Protein AF-A0AAW9A6E8-F1 (afdb_monomer_lite)

Radius of gyration: 32.19 Å; chains: 1; bounding box: 88×43×90 Å

Sequence (461 aa):
MGFKDEIKREMRNVMKDVEKEVRKSWEFDYKGHRIEIRNEMKEELLIIDGMIVARNKRKSILSHIIPYSKLSGTLEMKDGKKHKVSVKLGGYVQLNCIVKIDNKKILDDSLKLEFLPWDHKEKIVPFIQQQVQEHNKIIDERLPDEEYLYDENQPRLAAGLADNFADGIPTPFYVKKLLKLFEEQLSNPTIKTRKATYEKIIFDTIASYGDEFIVQFRQAQLDENLVQEEAIWLLNHAAHREVVKFAITILGCTNCEKYKELLYTLGLHEEFTSYVIFAMKNGTIRANDQIWQLAQSVRGWGKINAVEQLDATTPEIKHWLLTKGCENNIGNEYLAYTCAVKGELDVALYEETISKELYDGAGLIIQALLNEDAPRGIDDYPYASVVLSRFVHHAQKYCQTLKDFYPLLAINEFINADPKVWEERFTNQWKQHEYKSIQETVQLFINDPKWSLATTKKFSN

pLDDT: mean 89.7, std 12.39, range [30.28, 98.88]

Foldseek 3Di:
DDPVVLVVLVVVLVLVLVQVQQWDKDWDDDQNKIWIWTTGQQKIFTAINNRTFWMDGHPDSVCLVVFWDKTWGWDQDPVRDIWIWMWIFGHDQWTWTWIDINNHTDDTDIHGRDRFSLPPFDAQLVVLVVCCVVPVFDPDLDGSCVSSVDDPPDDDDRAQPVLVVADQPDDPCLLVVLLVLVVVCLVPVDSVSLRVNVVSQVVGACSNCVVVNLVVLLVVVDDQVSLLVVLVVQNVRDSDLSSVLVSLSSLLQEQVQVCLVSLLSQLSRLNRVLSSLSSCVRHHPPSLVSLLVSLVRDAENSVLNSLQSHQLPDLVSLQCLQQPSQHHPHASLSSLQSSCVRSVLLVQLVDPDHDLSSLLSLLSSQLSLLDPPRPHHLLNRLCSLSNLLSSLVNCVVRVDDPSSCVSLVSLQCSLPPDVVVVVVSCVPRDPPVSSVSSNVSSVVVVPPPVCVVVVVVVVPD

Structure (mmCIF, N/CA/C/O backbone):
data_AF-A0AAW9A6E8-F1
#
_entry.id   AF-A0AAW9A6E8-F1
#
loop_
_atom_site.group_PDB
_atom_site.id
_atom_site.type_symbol
_atom_site.label_atom_id
_atom_site.label_alt_id
_atom_site.label_comp_id
_atom_site.label_asym_id
_atom_site.label_entity_id
_atom_site.label_seq_id
_atom_site.pdbx_PDB_ins_code
_atom_site.Cartn_x
_atom_site.Cartn_y
_atom_site.Cartn_z
_atom_site.occupancy
_atom_site.B_iso_or_equiv
_atom_site.auth_seq_id
_atom_site.auth_comp_id
_atom_site.auth_asym_id
_atom_site.auth_atom_id
_atom_site.pdbx_PDB_model_num
ATOM 1 N N . MET A 1 1 ? -11.950 19.087 -0.143 1.00 54.69 1 MET A N 1
ATOM 2 C CA . MET A 1 1 ? -13.308 18.952 0.439 1.00 54.69 1 MET A CA 1
ATOM 3 C C . MET A 1 1 ? -13.533 20.141 1.368 1.00 54.69 1 MET A C 1
ATOM 5 O O . MET A 1 1 ? -12.569 20.573 1.984 1.00 54.69 1 MET A O 1
ATOM 9 N N . GLY A 1 2 ? -14.720 20.753 1.417 1.00 62.19 2 GLY A N 1
ATOM 10 C CA . GLY A 1 2 ? -14.952 21.886 2.322 1.00 62.19 2 GLY A CA 1
ATOM 11 C C . GLY A 1 2 ? -15.191 21.415 3.760 1.00 62.19 2 GLY A C 1
ATOM 12 O O . GLY A 1 2 ? -15.901 20.436 3.962 1.00 62.19 2 GLY A O 1
ATOM 13 N N . PHE A 1 3 ? -14.688 22.148 4.760 1.00 60.62 3 PHE A N 1
ATOM 14 C CA . PHE A 1 3 ? -14.862 21.856 6.200 1.00 60.62 3 PHE A CA 1
ATOM 15 C C . PHE A 1 3 ? -16.322 21.562 6.614 1.00 60.62 3 PHE A C 1
ATOM 17 O O . PHE A 1 3 ? -16.594 20.750 7.493 1.00 60.62 3 PHE A O 1
ATOM 24 N N . LYS A 1 4 ? -17.299 22.198 5.952 1.00 62.84 4 LYS A N 1
ATOM 25 C CA . LYS A 1 4 ? -18.732 21.960 6.201 1.00 62.84 4 LYS A CA 1
ATOM 26 C C . LYS A 1 4 ? -19.208 20.574 5.757 1.00 62.84 4 LYS A C 1
ATOM 28 O O . LYS A 1 4 ? -20.069 20.000 6.421 1.00 62.84 4 LYS A O 1
ATOM 33 N N . ASP A 1 5 ? -18.688 20.065 4.645 1.00 69.69 5 ASP A N 1
ATOM 34 C CA . ASP A 1 5 ? -19.081 18.759 4.107 1.00 69.69 5 ASP A CA 1
ATOM 35 C C . ASP A 1 5 ? -18.492 17.631 4.956 1.00 69.69 5 ASP A C 1
ATOM 37 O O . ASP A 1 5 ? -19.168 16.643 5.235 1.00 69.69 5 ASP A O 1
ATOM 41 N N . GLU A 1 6 ? -17.275 17.834 5.457 1.00 66.81 6 GLU A N 1
ATOM 42 C CA . GLU A 1 6 ? -16.610 16.926 6.389 1.00 66.81 6 GLU A CA 1
ATOM 43 C C . GLU A 1 6 ? -17.374 16.787 7.712 1.00 66.81 6 GLU A C 1
ATOM 45 O O . GLU A 1 6 ? -17.748 15.674 8.080 1.00 66.81 6 GLU A O 1
ATOM 50 N N . ILE A 1 7 ? -17.746 17.902 8.355 1.00 65.81 7 ILE A N 1
ATOM 51 C CA . ILE A 1 7 ? -18.582 17.878 9.572 1.00 65.81 7 ILE A CA 1
ATOM 52 C C . ILE A 1 7 ? -19.909 17.154 9.318 1.00 65.81 7 ILE A C 1
ATOM 54 O O . ILE A 1 7 ? -20.385 16.379 10.150 1.00 65.81 7 ILE A O 1
ATOM 58 N N . LYS A 1 8 ? -20.541 17.400 8.166 1.00 71.25 8 LYS A N 1
ATOM 59 C CA . LYS A 1 8 ? -21.815 16.763 7.817 1.00 71.25 8 LYS A CA 1
ATOM 60 C C . LYS A 1 8 ? -21.661 15.247 7.655 1.00 71.25 8 LYS A C 1
ATOM 62 O O . LYS A 1 8 ? -22.541 14.504 8.099 1.00 71.25 8 LYS A O 1
ATOM 67 N N . ARG A 1 9 ? -20.561 14.792 7.048 1.00 76.56 9 ARG A N 1
ATOM 68 C CA . ARG A 1 9 ? -20.210 13.373 6.896 1.00 76.56 9 ARG A CA 1
ATOM 69 C C . ARG A 1 9 ? -19.951 12.717 8.248 1.00 76.56 9 ARG A C 1
ATOM 71 O O . ARG A 1 9 ? -20.560 11.689 8.535 1.00 76.56 9 ARG A O 1
ATOM 78 N N . GLU A 1 10 ? -19.137 13.330 9.102 1.00 69.75 10 GLU A N 1
ATOM 79 C CA . GLU A 1 10 ? -18.879 12.825 10.456 1.00 69.75 10 GLU A CA 1
ATOM 80 C C . GLU A 1 10 ? -20.171 12.697 11.265 1.00 69.75 10 GLU A C 1
ATOM 82 O O . GLU A 1 10 ? -20.451 11.638 11.828 1.00 69.75 10 GLU A O 1
ATOM 87 N N . MET A 1 11 ? -21.019 13.733 11.252 1.00 65.12 11 MET A N 1
ATOM 88 C CA . MET A 1 11 ? -22.323 13.680 11.913 1.00 65.12 11 MET A CA 1
ATOM 89 C C . MET A 1 11 ? -23.182 12.535 11.370 1.00 65.12 11 MET A C 1
ATOM 91 O O . MET A 1 11 ? -23.790 11.812 12.154 1.00 65.12 11 MET A O 1
ATOM 95 N N . ARG A 1 12 ? -23.225 12.319 10.050 1.00 77.62 12 ARG A N 1
ATOM 96 C CA . ARG A 1 12 ? -23.953 11.186 9.457 1.00 77.62 12 ARG A CA 1
ATOM 97 C C . ARG A 1 12 ? -23.410 9.837 9.938 1.00 77.62 12 ARG A C 1
ATOM 99 O O . ARG A 1 12 ? -24.212 8.959 10.253 1.00 77.62 12 ARG A O 1
ATOM 106 N N . ASN A 1 13 ? -22.093 9.668 9.984 1.00 74.69 13 ASN A N 1
ATOM 107 C CA . ASN A 1 13 ? -21.454 8.414 10.390 1.00 74.69 13 ASN A CA 1
ATOM 108 C C . ASN A 1 13 ? -21.764 8.095 11.858 1.00 74.69 13 ASN A C 1
ATOM 110 O O . ASN A 1 13 ? -22.260 7.010 12.158 1.00 74.69 13 ASN A O 1
ATOM 114 N N . VAL A 1 14 ? -21.615 9.085 12.745 1.00 69.25 14 VAL A N 1
ATOM 115 C CA . VAL A 1 14 ? -22.009 8.970 14.159 1.00 69.25 14 VAL A CA 1
ATOM 116 C C . VAL A 1 14 ? -23.485 8.594 14.283 1.00 69.25 14 VAL A C 1
ATOM 118 O O . VAL A 1 14 ? -23.849 7.753 15.099 1.00 69.25 14 VAL A O 1
ATOM 121 N N . MET A 1 15 ? -24.357 9.176 13.457 1.00 67.06 15 MET A N 1
ATOM 122 C CA . MET A 1 15 ? -25.779 8.841 13.479 1.00 67.06 15 MET A CA 1
ATOM 123 C C . MET A 1 15 ? -26.050 7.388 13.085 1.00 67.06 15 MET A C 1
ATOM 125 O O . MET A 1 15 ? -26.808 6.724 13.789 1.00 67.06 15 MET A O 1
ATOM 129 N N . LYS A 1 16 ? -25.428 6.882 12.012 1.00 71.88 16 LYS A N 1
ATOM 130 C CA . LYS A 1 16 ? -25.562 5.473 11.600 1.00 71.88 16 LYS A CA 1
ATOM 131 C C . LYS A 1 16 ? -25.160 4.515 12.728 1.00 71.88 16 LYS A C 1
ATOM 133 O O . LYS A 1 16 ? -25.863 3.535 12.969 1.00 71.88 16 LYS A O 1
ATOM 138 N N . ASP A 1 17 ? -24.072 4.815 13.432 1.00 69.81 17 ASP A N 1
ATOM 139 C CA . ASP A 1 17 ? -23.581 3.983 14.536 1.00 69.81 17 ASP A CA 1
ATOM 140 C C . ASP A 1 17 ? -24.520 4.024 15.744 1.00 69.81 17 ASP A C 1
ATOM 142 O O . ASP A 1 17 ? -24.860 2.989 16.319 1.00 69.81 17 ASP A O 1
ATOM 146 N N . VAL A 1 18 ? -25.021 5.213 16.088 1.00 66.44 18 VAL A N 1
ATOM 147 C CA . VAL A 1 18 ? -25.971 5.384 17.194 1.00 66.44 18 VAL A CA 1
ATOM 148 C C . VAL A 1 18 ? -27.300 4.670 16.922 1.00 66.44 18 VAL A C 1
ATOM 150 O O . VAL A 1 18 ? -27.907 4.140 17.853 1.00 66.44 18 VAL A O 1
ATOM 153 N N . GLU A 1 19 ? -27.763 4.616 15.669 1.00 65.44 19 GLU A N 1
ATOM 154 C CA . GLU A 1 19 ? -29.028 3.954 15.305 1.00 65.44 19 GLU A CA 1
ATOM 155 C C . GLU A 1 19 ? -29.048 2.478 15.706 1.00 65.44 19 GLU A C 1
ATOM 157 O O . GLU A 1 19 ? -30.056 1.988 16.224 1.00 65.44 19 GLU A O 1
ATOM 162 N N . LYS A 1 20 ? -27.924 1.787 15.495 1.00 67.19 20 LYS A N 1
ATOM 163 C CA . LYS A 1 20 ? -27.792 0.347 15.735 1.00 67.19 20 LYS A CA 1
ATOM 164 C C . LYS A 1 20 ? -27.747 0.005 17.231 1.00 67.19 20 LYS A C 1
ATOM 166 O O . LYS A 1 20 ? -28.282 -1.025 17.630 1.00 67.19 20 LYS A O 1
ATOM 171 N N . GLU A 1 21 ? -27.227 0.908 18.061 1.00 66.12 21 GLU A N 1
ATOM 172 C CA . GLU A 1 21 ? -27.073 0.717 19.514 1.00 66.12 21 GLU A CA 1
ATOM 173 C C . GLU A 1 21 ? -28.326 1.074 20.338 1.00 66.12 21 GLU A C 1
ATOM 175 O O . GLU A 1 21 ? -28.594 0.494 21.395 1.00 66.12 21 GLU A O 1
ATOM 180 N N . VAL A 1 22 ? -29.126 2.043 19.876 1.00 64.94 22 VAL A N 1
ATOM 181 C CA . VAL A 1 22 ? -30.210 2.650 20.677 1.00 64.94 22 VAL A CA 1
ATOM 182 C C . VAL A 1 22 ? -31.502 1.817 20.683 1.00 64.94 22 VAL A C 1
ATOM 184 O O . VAL A 1 22 ? -32.394 2.075 21.497 1.00 64.94 22 VAL A O 1
ATOM 187 N N . ARG A 1 23 ? -31.621 0.776 19.848 1.00 72.81 23 ARG A N 1
ATOM 188 C CA . ARG A 1 23 ? -32.815 -0.083 19.820 1.00 72.81 23 ARG A CA 1
ATOM 189 C C . ARG A 1 23 ? -32.873 -1.003 21.043 1.00 72.81 23 ARG A C 1
ATOM 191 O O . ARG A 1 23 ? -32.151 -1.997 21.113 1.00 72.81 23 ARG A O 1
ATOM 198 N N . LYS A 1 24 ? -33.756 -0.699 21.999 1.00 81.75 24 LYS A N 1
ATOM 199 C CA . LYS A 1 24 ? -33.958 -1.489 23.230 1.00 81.75 24 LYS A CA 1
ATOM 200 C C . LYS A 1 24 ? -35.431 -1.565 23.615 1.00 81.75 24 LYS A C 1
ATOM 202 O O . LYS A 1 24 ? -36.204 -0.647 23.342 1.00 81.75 24 LYS A O 1
ATOM 207 N N . SER A 1 25 ? -35.808 -2.652 24.278 1.00 87.38 25 SER A N 1
ATOM 208 C CA . SER A 1 25 ? -37.156 -2.854 24.801 1.00 87.38 25 SER A CA 1
ATOM 209 C C . SER A 1 25 ? -37.119 -3.398 26.222 1.00 87.38 25 SER A C 1
ATOM 211 O O . SER A 1 25 ? -36.297 -4.255 26.536 1.00 87.38 25 SER A O 1
ATOM 213 N N . TRP A 1 26 ? -38.043 -2.926 27.052 1.00 91.25 26 TRP A N 1
ATOM 214 C CA . TRP A 1 26 ? -38.300 -3.446 28.391 1.00 91.25 26 TRP A CA 1
ATOM 215 C C . TRP A 1 26 ? -39.697 -4.025 28.431 1.00 91.25 26 TRP A C 1
ATOM 217 O O . TRP A 1 26 ? -40.631 -3.426 27.899 1.00 91.25 26 TRP A O 1
ATOM 227 N N . GLU A 1 27 ? -39.840 -5.155 29.106 1.00 92.88 27 GLU A N 1
ATOM 228 C CA . GLU A 1 27 ? -41.113 -5.838 29.239 1.00 92.88 27 GLU A CA 1
ATOM 229 C C . GLU A 1 27 ? -41.245 -6.421 30.643 1.00 92.88 27 GLU A C 1
ATOM 231 O O . GLU A 1 27 ? -40.308 -7.037 31.153 1.00 92.88 27 GLU A O 1
ATOM 236 N N . PHE A 1 28 ? -42.397 -6.205 31.279 1.00 92.69 28 PHE A N 1
ATOM 237 C CA . PHE A 1 28 ? -42.726 -6.820 32.561 1.00 92.69 28 PHE A CA 1
ATOM 238 C C . PHE A 1 28 ? -44.240 -6.871 32.794 1.00 92.69 28 PHE A C 1
ATOM 240 O O . PHE A 1 28 ? -45.000 -6.041 32.286 1.00 92.69 28 PHE A O 1
ATOM 247 N N . ASP A 1 29 ? -44.668 -7.817 33.628 1.00 91.81 29 ASP A N 1
ATOM 248 C CA . ASP A 1 29 ? -46.057 -7.939 34.062 1.00 91.81 29 ASP A CA 1
ATOM 249 C C . ASP A 1 29 ? -46.319 -7.150 35.349 1.00 91.81 29 ASP A C 1
ATOM 251 O O . ASP A 1 29 ? -45.548 -7.188 36.313 1.00 91.81 29 ASP A O 1
ATOM 255 N N . TYR A 1 30 ? -47.463 -6.471 35.408 1.00 89.69 30 TYR A N 1
ATOM 256 C CA . TYR A 1 30 ? -47.942 -5.794 36.606 1.00 89.69 30 TYR A CA 1
ATOM 257 C C . TYR A 1 30 ? -49.428 -6.072 36.832 1.00 89.69 30 TYR A C 1
ATOM 259 O O . TYR A 1 30 ? -50.286 -5.609 36.086 1.00 89.69 30 TYR A O 1
ATOM 267 N N . LYS A 1 31 ? -49.742 -6.822 37.898 1.00 88.62 31 LYS A N 1
ATOM 268 C CA . LYS A 1 31 ? -51.121 -7.159 38.313 1.00 88.62 31 LYS A CA 1
ATOM 269 C C . LYS A 1 31 ? -51.998 -7.736 37.183 1.00 88.62 31 LYS A C 1
ATOM 271 O O . LYS A 1 31 ? -53.198 -7.485 37.138 1.00 88.62 31 LYS A O 1
ATOM 276 N N . GLY A 1 32 ? -51.403 -8.547 36.307 1.00 85.88 32 GLY A N 1
ATOM 277 C CA . GLY A 1 32 ? -52.098 -9.199 35.193 1.00 85.88 32 GLY A CA 1
ATOM 278 C C . GLY A 1 32 ? -52.174 -8.374 33.907 1.00 85.88 32 GLY A C 1
ATOM 279 O O . GLY A 1 32 ? -52.875 -8.794 32.995 1.00 85.88 32 GLY A O 1
ATOM 280 N N . HIS A 1 33 ? -51.467 -7.243 33.845 1.00 91.19 33 HIS A N 1
ATOM 281 C CA . HIS A 1 33 ? -51.298 -6.438 32.640 1.00 91.19 33 HIS A CA 1
ATOM 282 C C . HIS A 1 33 ? -49.847 -6.475 32.171 1.00 91.19 33 HIS A C 1
ATOM 284 O O . HIS A 1 33 ? -48.931 -6.366 32.994 1.00 91.19 33 HIS A O 1
ATOM 290 N N . ARG A 1 34 ? -49.644 -6.568 30.861 1.00 92.62 34 ARG A N 1
ATOM 291 C CA . ARG A 1 34 ? -48.319 -6.594 30.235 1.00 92.62 34 ARG A CA 1
ATOM 292 C C . ARG A 1 34 ? -47.913 -5.176 29.860 1.00 92.62 34 ARG A C 1
ATOM 294 O O . ARG A 1 34 ? -48.600 -4.532 29.065 1.00 92.62 34 ARG A O 1
ATOM 301 N N . ILE A 1 35 ? -46.812 -4.684 30.422 1.00 93.75 35 ILE A N 1
ATOM 302 C CA . ILE A 1 35 ? -46.276 -3.353 30.122 1.00 93.75 35 ILE A CA 1
ATOM 303 C C . ILE A 1 35 ? -45.004 -3.515 29.300 1.00 93.75 35 ILE A C 1
ATOM 305 O O . ILE A 1 35 ? -44.048 -4.156 29.733 1.00 93.75 35 ILE A O 1
ATOM 309 N N . GLU A 1 36 ? -44.984 -2.886 28.131 1.00 94.62 36 GLU A N 1
ATOM 310 C CA . GLU A 1 36 ? -43.848 -2.886 27.221 1.00 94.62 36 GLU A CA 1
ATOM 311 C C . GLU A 1 36 ? -43.418 -1.447 26.908 1.00 94.62 36 GLU A C 1
ATOM 313 O O . GLU A 1 36 ? -44.228 -0.557 26.640 1.00 94.62 36 GLU A O 1
ATOM 318 N N . ILE A 1 37 ? -42.112 -1.212 26.958 1.00 92.69 37 ILE A N 1
ATOM 319 C CA . ILE A 1 37 ? -41.478 0.053 26.616 1.00 92.69 37 ILE A CA 1
ATOM 320 C C . ILE A 1 37 ? -40.523 -0.227 25.468 1.00 92.69 37 ILE A C 1
ATOM 322 O O . ILE A 1 37 ? -39.614 -1.036 25.625 1.00 92.69 37 ILE A O 1
ATOM 326 N N . ARG A 1 38 ? -40.688 0.456 24.335 1.00 89.12 38 ARG A N 1
ATOM 327 C CA . ARG A 1 38 ? -39.749 0.379 23.206 1.00 89.12 38 ARG A CA 1
ATOM 328 C C . ARG A 1 38 ? -39.050 1.711 23.022 1.00 89.12 38 ARG A C 1
ATOM 330 O O . ARG A 1 38 ? -39.705 2.750 22.981 1.00 89.12 38 ARG A O 1
ATOM 337 N N . ASN A 1 39 ? -37.734 1.665 22.896 1.00 84.06 39 ASN A N 1
ATOM 338 C CA . ASN A 1 39 ? -36.888 2.794 22.554 1.00 84.06 39 ASN A CA 1
ATOM 339 C C . ASN A 1 39 ? -36.227 2.510 21.204 1.00 84.06 39 ASN A C 1
ATOM 341 O O . ASN A 1 39 ? -35.432 1.580 21.083 1.00 84.06 39 ASN A O 1
ATOM 345 N N . GLU A 1 40 ? -36.568 3.308 20.201 1.00 77.88 40 GLU A N 1
ATOM 346 C CA . GLU A 1 40 ? -35.975 3.299 18.867 1.00 77.88 40 GLU A CA 1
ATOM 347 C C . GLU A 1 40 ? -35.433 4.702 18.549 1.00 77.88 40 GLU A C 1
ATOM 349 O O . GLU A 1 40 ? -35.804 5.690 19.185 1.00 77.88 40 GLU A O 1
ATOM 354 N N . MET A 1 41 ? -34.546 4.826 17.557 1.00 66.94 41 MET A N 1
ATOM 355 C CA . MET A 1 41 ? -33.829 6.083 17.285 1.00 66.94 41 MET A CA 1
ATOM 356 C C . MET A 1 41 ? -34.761 7.296 17.096 1.00 66.94 41 MET A C 1
ATOM 358 O O . MET A 1 41 ? -34.465 8.402 17.553 1.00 66.94 41 MET A O 1
ATOM 362 N N . LYS A 1 42 ? -35.898 7.100 16.418 1.00 71.25 42 LYS A N 1
ATOM 363 C CA . LYS A 1 42 ? -36.846 8.175 16.082 1.00 71.25 42 LYS A CA 1
ATOM 364 C C . LYS A 1 42 ? -38.148 8.110 16.871 1.00 71.25 42 LYS A C 1
ATOM 366 O O . LYS A 1 42 ? -38.937 9.058 16.803 1.00 71.25 42 LYS A O 1
ATOM 371 N N . GLU A 1 43 ? -38.382 7.038 17.619 1.00 83.69 43 GLU A N 1
ATOM 372 C CA . GLU A 1 43 ? -39.615 6.877 18.373 1.00 83.69 43 GLU A CA 1
ATOM 373 C C . GLU A 1 43 ? -39.456 6.091 19.667 1.00 83.69 43 GLU A C 1
ATOM 375 O O . GLU A 1 43 ? -38.682 5.149 19.775 1.00 83.69 43 GLU A O 1
ATOM 380 N N . GLU A 1 44 ? -40.243 6.488 20.658 1.00 88.25 44 GLU A N 1
ATOM 381 C CA . GLU A 1 44 ? -40.362 5.786 21.927 1.00 88.25 44 GLU A CA 1
ATOM 382 C C . GLU A 1 44 ? -41.834 5.464 22.154 1.00 88.25 44 GLU A C 1
ATOM 384 O O . GLU A 1 44 ? -42.707 6.322 21.954 1.00 88.25 44 GLU A O 1
ATOM 389 N N . LEU A 1 45 ? -42.115 4.236 22.575 1.00 92.06 45 LEU A N 1
ATOM 390 C CA . LEU A 1 45 ? -43.466 3.719 22.751 1.00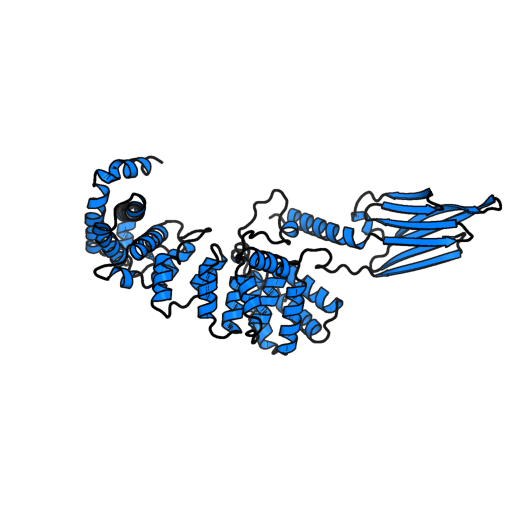 92.06 45 LEU A CA 1
ATOM 391 C C . LEU A 1 45 ? -43.646 3.187 24.168 1.00 92.06 45 LEU A C 1
ATOM 393 O O . LEU A 1 45 ? -42.773 2.508 24.705 1.00 92.06 45 LEU A O 1
ATOM 397 N N . LEU A 1 46 ? -44.812 3.469 24.742 1.00 94.31 46 LEU A N 1
ATOM 398 C CA . LEU A 1 46 ? -45.345 2.770 25.903 1.00 94.31 46 LEU A CA 1
ATOM 399 C C . LEU A 1 46 ? -46.566 1.987 25.435 1.00 94.31 46 LEU A C 1
ATOM 401 O O . LEU A 1 46 ? -47.515 2.566 24.895 1.00 94.31 46 LEU A O 1
ATOM 405 N N . ILE A 1 47 ? -46.522 0.685 25.658 1.00 94.69 47 ILE A N 1
ATOM 406 C CA . ILE A 1 47 ? -47.520 -0.286 25.242 1.00 94.69 47 ILE A CA 1
ATOM 407 C C . ILE A 1 47 ? -48.048 -0.967 26.506 1.00 94.69 47 ILE A C 1
ATOM 409 O O . ILE A 1 47 ? -47.273 -1.366 27.373 1.00 94.69 47 ILE A O 1
ATOM 413 N N . ILE A 1 48 ? -49.368 -1.065 26.633 1.00 93.00 48 ILE A N 1
ATOM 414 C CA . ILE A 1 48 ? -50.041 -1.774 27.725 1.00 93.00 48 ILE A CA 1
ATOM 415 C C . ILE A 1 48 ? -51.021 -2.753 27.088 1.00 93.00 48 ILE A C 1
ATOM 417 O O . ILE A 1 48 ? -51.845 -2.342 26.273 1.00 93.00 48 ILE A O 1
ATOM 421 N N . ASP A 1 49 ? -50.896 -4.039 27.413 1.00 91.31 49 ASP A N 1
ATOM 422 C CA . ASP A 1 49 ? -51.722 -5.130 26.873 1.00 91.31 49 ASP A CA 1
ATOM 423 C C . ASP A 1 49 ? -51.798 -5.134 25.335 1.00 91.31 49 ASP A C 1
ATOM 425 O O . ASP A 1 49 ? -52.841 -5.364 24.727 1.00 91.31 49 ASP A O 1
ATOM 429 N N . GLY A 1 50 ? -50.670 -4.828 24.686 1.00 88.94 50 GLY A N 1
ATOM 430 C CA . GLY A 1 50 ? -50.561 -4.746 23.226 1.00 88.94 50 GLY A CA 1
ATOM 431 C C . GLY A 1 50 ? -51.085 -3.445 22.605 1.00 88.94 50 GLY A C 1
ATOM 432 O O . GLY A 1 50 ? -50.920 -3.241 21.402 1.00 88.94 50 GLY A O 1
ATOM 433 N N . MET A 1 51 ? -51.659 -2.527 23.388 1.00 91.62 51 MET A N 1
ATOM 434 C CA . MET A 1 51 ? -52.117 -1.220 22.910 1.00 91.62 51 MET A CA 1
ATOM 435 C C . MET A 1 51 ? -51.065 -0.136 23.147 1.00 91.62 51 MET A C 1
ATOM 437 O O . MET A 1 51 ? -50.589 0.047 24.264 1.00 91.62 51 MET A O 1
ATOM 441 N N . ILE A 1 52 ? -50.733 0.643 22.113 1.00 92.75 52 ILE A N 1
ATOM 442 C CA . ILE A 1 52 ? -49.860 1.819 22.252 1.00 92.75 52 ILE A CA 1
ATOM 443 C C . ILE A 1 52 ? -50.631 2.908 23.005 1.00 92.75 52 ILE A C 1
ATOM 445 O O . ILE A 1 52 ? -51.527 3.539 22.445 1.00 92.75 52 ILE A O 1
ATOM 449 N N . VAL A 1 53 ? -50.267 3.152 24.262 1.00 92.81 53 VAL A N 1
ATOM 450 C CA . VAL A 1 53 ? -50.923 4.152 25.123 1.00 92.81 53 VAL A CA 1
ATOM 451 C C . VAL A 1 53 ? -50.188 5.491 25.144 1.00 92.81 53 VAL A C 1
ATOM 453 O O . VAL A 1 53 ? -50.786 6.514 25.468 1.00 92.81 53 VAL A O 1
ATOM 456 N N . ALA A 1 54 ? -48.901 5.512 24.790 1.00 92.25 54 ALA A N 1
ATOM 457 C CA . ALA A 1 54 ? -48.155 6.745 24.578 1.00 92.25 54 ALA A CA 1
ATOM 458 C C . ALA A 1 54 ? -47.069 6.556 23.519 1.00 92.25 54 ALA A C 1
ATOM 460 O O . ALA A 1 54 ? -46.453 5.496 23.414 1.00 92.25 54 ALA A O 1
ATOM 461 N N . ARG A 1 55 ? -46.819 7.619 22.753 1.00 90.38 55 ARG A N 1
ATOM 462 C CA . ARG A 1 55 ? -45.792 7.670 21.716 1.00 90.38 55 ARG A CA 1
ATOM 463 C C . ARG A 1 55 ? -45.085 9.014 21.767 1.00 90.38 55 ARG A C 1
ATOM 465 O O . ARG A 1 55 ? -45.742 10.053 21.787 1.00 90.38 55 ARG A O 1
ATOM 472 N N . ASN A 1 56 ? -43.764 8.991 21.696 1.00 85.56 56 ASN A N 1
ATOM 473 C CA . ASN A 1 56 ? -42.946 10.172 21.471 1.00 85.56 56 ASN A CA 1
ATOM 474 C C . ASN A 1 56 ? -42.192 10.004 20.149 1.00 85.56 56 ASN A C 1
ATOM 476 O O . ASN A 1 56 ? -41.337 9.133 20.042 1.00 85.56 56 ASN A O 1
ATOM 480 N N . LYS A 1 57 ? -42.521 10.817 19.137 1.00 77.88 57 LYS A N 1
ATOM 481 C CA . LYS A 1 57 ? -41.775 10.869 17.869 1.00 77.88 57 LYS A CA 1
ATOM 482 C C . LYS A 1 57 ? -40.780 12.020 17.921 1.00 77.88 57 LYS A C 1
ATOM 484 O O . LYS A 1 57 ? -41.180 13.181 18.042 1.00 77.88 57 LYS A O 1
ATOM 489 N N . ARG A 1 58 ? -39.491 11.719 17.795 1.00 67.50 58 ARG A N 1
ATOM 490 C CA . ARG A 1 58 ? -38.427 12.730 17.816 1.00 67.50 58 ARG A CA 1
ATOM 491 C C . ARG A 1 58 ? -38.303 13.380 16.432 1.00 67.50 58 ARG A C 1
ATOM 493 O O . ARG A 1 58 ? -38.189 12.697 15.421 1.00 67.50 58 ARG A O 1
ATOM 500 N N . LYS A 1 59 ? -38.341 14.720 16.384 1.00 53.22 59 LYS A N 1
ATOM 501 C CA . LYS A 1 59 ? -38.322 15.511 15.130 1.00 53.22 59 LYS A CA 1
ATOM 502 C C . LYS A 1 59 ? -36.939 15.616 14.475 1.00 53.22 59 LYS A C 1
ATOM 504 O O . LYS A 1 59 ? -36.851 15.884 13.285 1.00 53.22 59 LYS A O 1
ATOM 509 N N . SER A 1 60 ? -35.869 15.468 15.253 1.00 50.81 60 SER A N 1
ATOM 510 C CA . SER A 1 60 ? -34.480 15.565 14.796 1.00 50.81 60 SER A CA 1
ATOM 511 C C . SER A 1 60 ? -33.563 14.842 15.778 1.00 50.81 60 SER A C 1
ATOM 513 O O . SER A 1 60 ? -33.857 14.774 16.970 1.00 50.81 60 SER A O 1
ATOM 515 N N . ILE A 1 61 ? -32.435 14.344 15.289 1.00 46.47 61 ILE A N 1
ATOM 516 C CA . ILE A 1 61 ? -31.415 13.637 16.071 1.00 46.47 61 ILE A CA 1
ATOM 517 C C . ILE A 1 61 ? -30.659 14.603 17.005 1.00 46.47 61 ILE A C 1
ATOM 519 O O . ILE A 1 61 ? -30.237 14.215 18.088 1.00 46.47 61 ILE A O 1
ATOM 523 N N . LEU A 1 62 ? -30.648 15.911 16.710 1.00 41.19 62 LEU A N 1
ATOM 524 C CA . LEU A 1 62 ? -30.204 16.951 17.657 1.00 41.19 62 LEU A CA 1
ATOM 525 C C . LEU A 1 62 ? -31.047 16.989 18.952 1.00 41.19 62 LEU A C 1
ATOM 527 O O . LEU A 1 62 ? -30.643 17.593 19.941 1.00 41.19 62 LEU A O 1
ATOM 531 N N . SER A 1 63 ? -32.197 16.302 19.000 1.00 47.31 63 SER A N 1
ATOM 532 C CA . SER A 1 63 ? -32.952 16.096 20.244 1.00 47.31 63 SER A CA 1
ATOM 533 C C . SER A 1 63 ? -32.292 15.119 21.229 1.00 47.31 63 SER A C 1
ATOM 535 O O . SER A 1 63 ? -32.750 15.043 22.367 1.00 47.31 63 SER A O 1
ATOM 537 N N . HIS A 1 64 ? -31.203 14.422 20.865 1.00 47.56 64 HIS A N 1
ATOM 538 C CA . HIS A 1 64 ? -30.357 13.694 21.830 1.00 47.56 64 HIS A CA 1
ATOM 539 C C . HIS A 1 64 ? -29.647 14.625 22.829 1.00 47.56 64 HIS A C 1
ATOM 541 O O . HIS A 1 64 ? -29.147 14.161 23.849 1.00 47.56 64 HIS A O 1
ATOM 547 N N . ILE A 1 65 ? -29.669 15.945 22.594 1.00 42.84 65 ILE A N 1
ATOM 548 C CA . ILE A 1 65 ? -29.264 16.952 23.585 1.00 42.84 65 ILE A CA 1
ATOM 549 C C . ILE A 1 65 ? -30.239 16.967 24.780 1.00 42.84 65 ILE A C 1
ATOM 551 O O . ILE A 1 65 ? -29.833 17.315 25.889 1.00 42.84 65 ILE A O 1
ATOM 555 N N . ILE A 1 66 ? -31.501 16.540 24.600 1.00 51.91 66 ILE A N 1
ATOM 556 C CA . ILE A 1 66 ? -32.466 16.367 25.694 1.00 51.91 66 ILE A CA 1
ATOM 557 C C . ILE A 1 66 ? -32.190 15.014 26.367 1.00 51.91 66 ILE A C 1
ATOM 559 O O . ILE A 1 66 ? -32.466 13.969 25.771 1.00 51.91 66 ILE A O 1
ATOM 563 N N . PRO A 1 67 ? -31.696 15.004 27.619 1.00 58.47 67 PRO A N 1
ATOM 564 C CA . PRO A 1 67 ? -31.201 13.788 28.251 1.00 58.47 67 PRO A CA 1
ATOM 565 C C . PRO A 1 67 ? -32.300 12.785 28.552 1.00 58.47 67 PRO A C 1
ATOM 567 O O . PRO A 1 67 ? -32.005 11.612 28.698 1.00 58.47 67 PRO A O 1
ATOM 570 N N . TYR A 1 68 ? -33.550 13.232 28.694 1.00 67.88 68 TYR A N 1
ATOM 571 C CA . TYR A 1 68 ? -34.651 12.371 29.093 1.00 67.88 68 TYR A CA 1
ATOM 572 C C . TYR A 1 68 ? -35.950 12.728 28.385 1.00 67.88 68 TYR A C 1
ATOM 574 O O . TYR A 1 68 ? -36.359 13.889 28.366 1.00 67.88 68 TYR A O 1
ATOM 582 N N . SER A 1 69 ? -36.647 11.708 27.908 1.00 82.69 69 SER A N 1
ATOM 583 C CA . SER A 1 69 ? -38.038 11.768 27.492 1.00 82.69 69 SER A CA 1
ATOM 584 C C . SER A 1 69 ? -38.953 11.210 28.581 1.00 82.69 69 SER A C 1
ATOM 586 O O . SER A 1 69 ? -38.526 10.525 29.521 1.00 82.69 69 SER A O 1
ATOM 588 N N . LYS A 1 70 ? -40.238 11.554 28.485 1.00 87.69 70 LYS A N 1
ATOM 589 C CA . LYS A 1 70 ? -41.277 11.019 29.361 1.00 87.69 70 LYS A CA 1
ATOM 590 C C . LYS A 1 70 ? -42.430 10.496 28.526 1.00 87.69 70 LYS A C 1
ATOM 592 O O . LYS A 1 70 ? -42.962 11.226 27.695 1.00 87.69 70 LYS A O 1
ATOM 597 N N . LEU A 1 71 ? -42.848 9.273 28.813 1.00 90.62 71 LEU A N 1
ATOM 598 C CA . LEU A 1 71 ? -44.090 8.698 28.311 1.00 90.62 71 LEU A CA 1
ATOM 599 C C . LEU A 1 71 ? -45.046 8.525 29.488 1.00 90.62 71 LEU A C 1
ATOM 601 O O . LEU A 1 71 ? -44.621 8.250 30.612 1.00 90.62 71 LEU A O 1
ATOM 605 N N . SER A 1 72 ? -46.342 8.690 29.257 1.00 91.94 72 SER A N 1
ATOM 606 C CA . SER A 1 72 ? -47.339 8.414 30.286 1.00 91.94 72 SER A CA 1
ATOM 607 C C . SER A 1 72 ? -48.616 7.873 29.685 1.00 91.94 72 SER A C 1
ATOM 609 O O . SER A 1 72 ? -49.125 8.451 28.730 1.00 91.94 72 SER A O 1
ATOM 611 N N . GLY A 1 73 ? -49.141 6.818 30.291 1.00 91.38 73 GLY A N 1
ATOM 612 C CA . GLY A 1 73 ? -50.399 6.190 29.921 1.00 91.38 73 GLY A CA 1
ATOM 613 C C . GLY A 1 73 ? -51.242 5.904 31.156 1.00 91.38 73 GLY A C 1
ATOM 614 O O . GLY A 1 73 ? -50.806 6.099 32.297 1.00 91.38 73 GLY A O 1
ATOM 615 N N . THR A 1 74 ? -52.460 5.440 30.924 1.00 89.31 74 THR A N 1
ATOM 616 C CA . THR A 1 74 ? -53.368 5.015 31.986 1.00 89.31 74 THR A CA 1
ATOM 617 C C . THR A 1 74 ? -53.555 3.512 31.907 1.00 89.31 74 THR A C 1
ATOM 619 O O . THR A 1 74 ? -53.820 2.976 30.838 1.00 89.31 74 THR A O 1
ATOM 622 N N . LEU A 1 75 ? -53.405 2.858 33.052 1.00 88.00 75 LEU A N 1
ATOM 623 C CA . LEU A 1 75 ? -53.658 1.443 33.250 1.00 88.00 75 LEU A CA 1
ATOM 624 C C . LEU A 1 75 ? -54.973 1.300 34.017 1.00 88.00 75 LEU A C 1
ATOM 626 O O . LEU A 1 75 ? -55.081 1.812 35.130 1.00 88.00 75 LEU A O 1
ATOM 630 N N . GLU A 1 76 ? -55.969 0.645 33.433 1.00 86.56 76 GLU A N 1
ATOM 631 C CA . GLU A 1 76 ? -57.255 0.392 34.088 1.00 86.56 76 GLU A CA 1
ATOM 632 C C . GLU A 1 76 ? -57.282 -1.031 34.645 1.00 86.56 76 GLU A C 1
ATOM 634 O O . GLU A 1 76 ? -57.121 -1.998 33.907 1.00 86.56 76 GLU A O 1
ATOM 639 N N . MET A 1 77 ? -57.443 -1.148 35.962 1.00 83.50 77 MET A N 1
ATOM 640 C CA . MET A 1 77 ? -57.467 -2.430 36.664 1.00 83.50 77 MET A CA 1
ATOM 641 C C . MET A 1 77 ? -58.834 -3.103 36.537 1.00 83.50 77 MET A C 1
ATOM 643 O O . MET A 1 77 ? -59.844 -2.463 36.255 1.00 83.50 77 MET A O 1
ATOM 647 N N . LYS A 1 78 ? -58.894 -4.400 36.857 1.00 76.88 78 LYS A N 1
ATOM 648 C CA . LYS A 1 78 ? -60.147 -5.182 36.877 1.00 76.88 78 LYS A CA 1
ATOM 649 C C . LYS A 1 78 ? -61.236 -4.619 37.805 1.00 76.88 78 LYS A C 1
ATOM 651 O O . LYS A 1 78 ? -62.399 -4.959 37.631 1.00 76.88 78 LYS A O 1
ATOM 656 N N . ASP A 1 79 ? -60.875 -3.787 38.783 1.00 78.06 79 ASP A N 1
ATOM 657 C CA . ASP A 1 79 ? -61.807 -3.091 39.683 1.00 78.06 79 ASP A CA 1
ATOM 658 C C . ASP A 1 79 ? -62.274 -1.719 39.144 1.00 78.06 79 ASP A C 1
ATOM 660 O O . ASP A 1 79 ? -62.950 -0.977 39.855 1.00 78.06 79 ASP A O 1
ATOM 664 N N . GLY A 1 80 ? -61.909 -1.368 37.904 1.00 76.12 80 GLY A N 1
ATOM 665 C CA . GLY A 1 80 ? -62.233 -0.097 37.248 1.00 76.12 80 GLY A CA 1
ATOM 666 C C . GLY A 1 80 ? -61.369 1.084 37.701 1.00 76.12 80 GLY A C 1
ATOM 667 O O . GLY A 1 80 ? -61.555 2.207 37.222 1.00 76.12 80 GLY A O 1
ATOM 668 N N . LYS A 1 81 ? -60.413 0.884 38.622 1.00 85.56 81 LYS A N 1
ATOM 669 C CA . LYS A 1 81 ? -59.511 1.962 39.045 1.00 85.56 81 LYS A CA 1
ATOM 670 C C . LYS A 1 81 ? -58.448 2.225 37.991 1.00 85.56 81 LYS A C 1
ATOM 672 O O . LYS A 1 81 ? -57.796 1.318 37.478 1.00 85.56 81 LYS A O 1
ATOM 677 N N . LYS A 1 82 ? -58.244 3.510 37.712 1.00 88.38 82 LYS A N 1
ATOM 678 C CA . LYS A 1 82 ? -57.244 4.005 36.769 1.00 88.38 82 LYS A CA 1
ATOM 679 C C . LYS A 1 82 ? -55.969 4.381 37.507 1.00 88.38 82 LYS A C 1
ATOM 681 O O . LYS A 1 82 ? -55.989 5.230 38.393 1.00 88.38 82 LYS A O 1
ATOM 686 N N . HIS A 1 83 ? -54.869 3.776 37.093 1.00 90.06 83 HIS A N 1
ATOM 687 C CA . HIS A 1 83 ? -53.529 4.015 37.603 1.00 90.06 83 HIS A CA 1
ATOM 688 C C . HIS A 1 83 ? -52.703 4.740 36.543 1.00 90.06 83 HIS A C 1
ATOM 690 O O . HIS A 1 83 ? -52.773 4.426 35.350 1.00 90.06 83 HIS A O 1
ATOM 696 N N . LYS A 1 84 ? -51.900 5.720 36.954 1.00 92.44 84 LYS A N 1
ATOM 697 C CA . LYS A 1 84 ? -51.026 6.447 36.029 1.00 92.44 84 LYS A CA 1
ATOM 698 C C . LYS A 1 84 ? -49.708 5.704 35.884 1.00 92.44 84 LYS A C 1
ATOM 700 O O . LYS A 1 84 ? -48.941 5.625 36.842 1.00 92.44 84 LYS A O 1
ATOM 705 N N . VAL A 1 85 ? -49.410 5.250 34.672 1.00 93.81 85 VAL A N 1
ATOM 706 C CA . VAL A 1 85 ? -48.093 4.729 34.298 1.00 93.81 85 VAL A CA 1
ATOM 707 C C . VAL A 1 85 ? -47.268 5.883 33.753 1.00 93.81 85 VAL A C 1
ATOM 709 O O . VAL A 1 85 ? -47.709 6.616 32.870 1.00 93.81 85 VAL A O 1
ATOM 712 N N . SER A 1 86 ? -46.068 6.069 34.285 1.00 93.44 86 SER A N 1
ATOM 713 C CA . SER A 1 86 ? -45.113 7.062 33.804 1.00 93.44 86 SER A CA 1
ATOM 714 C C . SER A 1 86 ? -43.758 6.418 33.584 1.00 93.44 86 SER A C 1
ATOM 716 O O . SER A 1 86 ? -43.244 5.730 34.462 1.00 93.44 86 SER A O 1
ATOM 718 N N . VAL A 1 87 ? -43.186 6.659 32.415 1.00 93.25 87 VAL A N 1
ATOM 719 C CA . VAL A 1 87 ? -41.875 6.170 32.009 1.00 93.25 87 VAL A CA 1
ATOM 720 C C . VAL A 1 87 ? -40.969 7.374 31.820 1.00 93.25 87 VAL A C 1
ATOM 722 O O . VAL A 1 87 ? -41.367 8.356 31.192 1.00 93.25 87 VAL A O 1
ATOM 725 N N . LYS A 1 88 ? -39.756 7.308 32.358 1.00 91.19 88 LYS A N 1
ATOM 726 C CA . LYS A 1 88 ? -38.675 8.252 32.082 1.00 91.19 88 LYS A CA 1
ATOM 727 C C . LYS A 1 88 ? -37.545 7.482 31.401 1.00 91.19 88 LYS A C 1
ATOM 729 O O . LYS A 1 88 ? -36.971 6.596 32.029 1.00 91.19 88 LYS A O 1
ATOM 734 N N . LEU A 1 89 ? -37.255 7.829 30.148 1.00 86.19 89 LEU A N 1
ATOM 735 C CA . LEU A 1 89 ? -36.241 7.184 29.308 1.00 86.19 89 LEU A CA 1
ATOM 736 C C . LEU A 1 89 ? -35.114 8.160 28.989 1.00 86.19 89 LEU A C 1
ATOM 738 O O . LEU A 1 89 ? -35.398 9.310 28.666 1.00 86.19 89 LEU A O 1
ATOM 742 N N . GLY A 1 90 ? -33.858 7.724 29.065 1.00 77.38 90 GLY A N 1
ATOM 743 C CA . GLY A 1 90 ? -32.710 8.489 28.566 1.00 77.38 90 GLY A CA 1
ATOM 744 C C . GLY A 1 90 ? -31.479 8.502 29.478 1.00 77.38 90 GLY A C 1
ATOM 745 O O . GLY A 1 90 ? -31.386 7.751 30.445 1.00 77.38 90 GLY A O 1
ATOM 746 N N . GLY A 1 91 ? -30.524 9.368 29.159 1.00 69.00 91 GLY A N 1
ATOM 747 C CA . GLY A 1 91 ? -29.227 9.533 29.809 1.00 69.00 91 GLY A CA 1
ATOM 748 C C . GLY A 1 91 ? -28.093 9.594 28.780 1.00 69.00 91 GLY A C 1
ATOM 749 O O . GLY A 1 91 ? -28.248 9.141 27.652 1.00 69.00 91 GLY A O 1
ATOM 750 N N . TYR A 1 92 ? -26.967 10.212 29.154 1.00 58.19 92 TYR A N 1
ATOM 751 C CA . TYR A 1 92 ? -25.844 10.454 28.231 1.00 58.19 92 TYR A CA 1
ATOM 752 C C . TYR A 1 92 ? -24.844 9.293 28.164 1.00 58.19 92 TYR A C 1
ATOM 754 O O . TYR A 1 92 ? -24.270 9.034 27.118 1.00 58.19 92 TYR A O 1
ATOM 762 N N . VAL A 1 93 ? -24.625 8.614 29.293 1.00 60.59 93 VAL A N 1
ATOM 763 C CA . VAL A 1 93 ? -23.640 7.520 29.431 1.00 60.59 93 VAL A CA 1
ATOM 764 C C . VAL A 1 93 ? -24.334 6.162 29.580 1.00 60.59 93 VAL A C 1
ATOM 766 O O . VAL A 1 93 ? -23.807 5.125 29.186 1.00 60.59 93 VAL A O 1
ATOM 769 N N . GLN A 1 94 ? -25.538 6.171 30.149 1.00 73.50 94 GLN A N 1
ATOM 770 C CA . GLN A 1 94 ? -26.406 5.010 30.301 1.00 73.50 94 GLN A CA 1
ATOM 771 C C . GLN A 1 94 ? -27.806 5.391 29.832 1.00 73.50 94 GLN A C 1
ATOM 773 O O . GLN A 1 94 ? -28.292 6.475 30.165 1.00 73.50 94 GLN A O 1
ATOM 778 N N . LEU A 1 95 ? -28.451 4.496 29.095 1.00 78.44 95 LEU A N 1
ATOM 779 C CA . LEU A 1 95 ? -29.865 4.578 28.776 1.00 78.44 95 LEU A CA 1
ATOM 780 C C . LEU A 1 95 ? -30.656 4.052 29.974 1.00 78.44 95 LEU A C 1
ATOM 782 O O . LEU A 1 95 ? -30.726 2.847 30.200 1.00 78.44 95 LEU A O 1
ATOM 786 N N . ASN A 1 96 ? -31.225 4.961 30.757 1.00 85.38 96 ASN A N 1
ATOM 787 C CA . ASN A 1 96 ? -32.049 4.616 31.910 1.00 85.38 96 ASN A CA 1
ATOM 788 C C . ASN A 1 96 ? -33.506 4.458 31.483 1.00 85.38 96 ASN A C 1
ATOM 790 O O . ASN A 1 96 ? -34.024 5.304 30.750 1.00 85.38 96 ASN A O 1
ATOM 794 N N . CYS A 1 97 ? -34.175 3.439 32.009 1.00 90.31 97 CYS A N 1
ATOM 795 C CA . CYS A 1 97 ? -35.611 3.224 31.914 1.00 90.31 97 CYS A CA 1
ATOM 796 C C . CYS A 1 97 ? -36.196 3.156 33.326 1.00 90.31 97 CYS A C 1
ATOM 798 O O . CYS A 1 97 ? -36.033 2.176 34.053 1.00 90.31 97 CYS A O 1
ATOM 800 N N . ILE A 1 98 ? -36.890 4.223 33.723 1.00 92.44 98 ILE A N 1
ATOM 801 C CA . ILE A 1 98 ? -37.545 4.302 35.029 1.00 92.44 98 ILE A CA 1
ATOM 802 C C . ILE A 1 98 ? -39.049 4.285 34.820 1.00 92.44 98 ILE A C 1
ATOM 804 O O . ILE A 1 98 ? -39.602 5.232 34.257 1.00 92.44 98 ILE A O 1
ATOM 808 N N . VAL A 1 99 ? -39.722 3.265 35.347 1.00 94.12 99 VAL A N 1
ATOM 809 C CA . VAL A 1 99 ? -41.184 3.152 35.285 1.00 94.12 99 VAL A CA 1
ATOM 810 C C . VAL A 1 99 ? -41.779 3.342 36.671 1.00 94.12 99 VAL A C 1
ATOM 812 O O . VAL A 1 99 ? -41.375 2.694 37.639 1.00 94.12 99 VAL A O 1
ATOM 815 N N . LYS A 1 100 ? -42.762 4.237 36.778 1.00 95.12 100 LYS A N 1
ATOM 816 C CA . LYS A 1 100 ? -43.550 4.454 37.992 1.00 95.12 100 LYS A CA 1
ATOM 817 C C . LYS A 1 100 ? -45.033 4.273 37.716 1.00 95.12 100 LYS A C 1
ATOM 819 O O . LYS A 1 100 ? -45.538 4.820 36.736 1.00 95.12 100 LYS A O 1
ATOM 824 N N . ILE A 1 101 ? -45.720 3.598 38.631 1.00 92.25 101 ILE A N 1
ATOM 825 C CA . ILE A 1 101 ? -47.179 3.479 38.665 1.00 92.25 101 ILE A CA 1
ATOM 826 C C . ILE A 1 101 ? -47.664 4.190 39.928 1.00 92.25 101 ILE A C 1
ATOM 828 O O . ILE A 1 101 ? -47.208 3.863 41.023 1.00 92.25 101 ILE A O 1
ATOM 832 N N . ASP A 1 102 ? 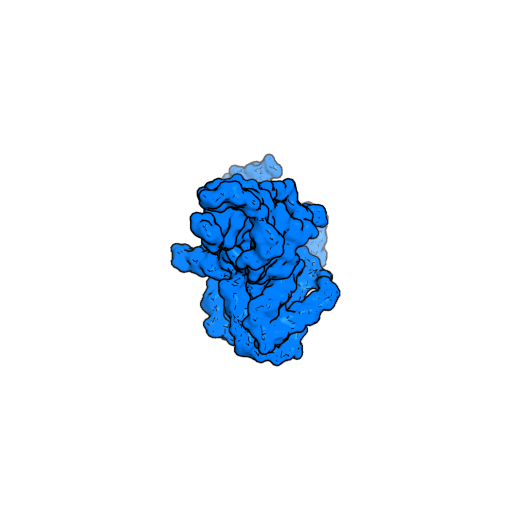-48.505 5.214 39.772 1.00 89.75 102 ASP A N 1
ATOM 833 C CA . ASP A 1 102 ? -48.963 6.104 40.856 1.00 89.75 102 ASP A CA 1
ATOM 834 C C . ASP A 1 102 ? -47.825 6.602 41.755 1.00 89.75 102 ASP A C 1
ATOM 836 O O . ASP A 1 102 ? -47.853 6.501 42.980 1.00 89.75 102 ASP A O 1
ATOM 840 N N . ASN A 1 103 ? -46.768 7.114 41.125 1.00 85.81 103 ASN A N 1
ATOM 841 C CA . ASN A 1 103 ? -45.539 7.593 41.766 1.00 85.81 103 ASN A CA 1
ATOM 842 C C . ASN A 1 103 ? -44.685 6.527 42.478 1.00 85.81 103 ASN A C 1
ATOM 844 O O . ASN A 1 103 ? -43.550 6.842 42.851 1.00 85.81 103 ASN A O 1
ATOM 848 N N . LYS A 1 104 ? -45.135 5.272 42.592 1.00 90.94 104 LYS A N 1
ATOM 849 C CA . LYS A 1 104 ? -44.313 4.162 43.085 1.00 90.94 104 LYS A CA 1
ATOM 850 C C . LYS A 1 104 ? -43.424 3.638 41.961 1.00 90.94 104 LYS A C 1
ATOM 852 O O . LYS A 1 104 ? -43.918 3.297 40.892 1.00 90.94 104 LYS A O 1
ATOM 857 N N . LYS A 1 105 ? -42.111 3.580 42.194 1.00 94.25 105 LYS A N 1
ATOM 858 C CA . LYS A 1 105 ? -41.147 3.033 41.228 1.00 94.25 105 LYS A CA 1
ATOM 859 C C . LYS A 1 105 ? -41.320 1.515 41.130 1.00 94.25 105 LYS A C 1
ATOM 861 O O . LYS A 1 105 ? -41.309 0.844 42.158 1.00 94.25 105 LYS A O 1
ATOM 866 N N . ILE A 1 106 ? -41.528 1.021 39.913 1.00 93.06 106 ILE A N 1
ATOM 867 C CA . ILE A 1 106 ? -41.747 -0.398 39.594 1.00 93.06 106 ILE A CA 1
ATOM 868 C C . ILE A 1 106 ? -40.555 -0.967 38.822 1.00 93.06 106 ILE A C 1
ATOM 870 O O . ILE A 1 106 ? -40.155 -2.092 39.090 1.00 93.06 106 ILE A O 1
ATOM 874 N N . LEU A 1 107 ? -39.959 -0.168 37.931 1.00 91.75 107 LEU A N 1
ATOM 875 C CA . LEU A 1 107 ? -38.735 -0.505 37.205 1.00 91.75 107 LEU A CA 1
ATOM 876 C C . LEU A 1 107 ? -37.719 0.631 37.355 1.00 91.75 107 LEU A C 1
ATOM 878 O O . LEU A 1 107 ? -38.085 1.810 37.283 1.00 91.75 107 LEU A O 1
ATOM 882 N N . ASP A 1 108 ? -36.464 0.256 37.571 1.00 92.19 108 ASP A N 1
ATOM 883 C CA . ASP A 1 108 ? -35.291 1.129 37.550 1.00 92.19 108 ASP A CA 1
ATOM 884 C C . ASP A 1 108 ? -34.159 0.349 36.896 1.00 92.19 108 ASP A C 1
ATOM 886 O O . ASP A 1 108 ? -33.423 -0.368 37.572 1.00 92.19 108 ASP A O 1
ATOM 890 N N . ASP A 1 109 ? -34.113 0.393 35.573 1.00 88.12 109 ASP A N 1
ATOM 891 C CA . ASP A 1 109 ? -33.100 -0.317 34.807 1.00 88.12 109 ASP A CA 1
ATOM 892 C C . ASP A 1 109 ? -32.205 0.684 34.083 1.00 88.12 109 ASP A C 1
ATOM 894 O O . ASP A 1 109 ? -32.663 1.748 33.645 1.00 88.12 109 ASP A O 1
ATOM 898 N N . SER A 1 110 ? -30.922 0.362 33.966 1.00 82.69 110 SER A N 1
ATOM 899 C CA . SER A 1 110 ? -29.969 1.182 33.232 1.00 82.69 110 SER A CA 1
ATOM 900 C C . SER A 1 110 ? -29.059 0.319 32.377 1.00 82.69 110 SER A C 1
ATOM 902 O O . SER A 1 110 ? -28.463 -0.659 32.823 1.00 82.69 110 SER A O 1
ATOM 904 N N . LEU A 1 111 ? -28.945 0.706 31.111 1.00 73.00 111 LEU A N 1
ATOM 905 C CA . LEU A 1 111 ? -28.141 0.002 30.127 1.00 73.00 111 LEU A CA 1
ATOM 906 C C . LEU A 1 111 ? -26.969 0.891 29.739 1.00 73.00 111 LEU A C 1
ATOM 908 O O . LEU A 1 111 ? -27.153 2.018 29.274 1.00 73.00 111 LEU A O 1
ATOM 912 N N . LYS A 1 112 ? -25.748 0.406 29.960 1.00 68.38 112 LYS A N 1
ATOM 913 C CA . LYS A 1 112 ? -24.551 1.113 29.510 1.00 68.38 112 LYS A CA 1
ATOM 914 C C . LYS A 1 112 ? -24.513 1.068 27.985 1.00 68.38 112 LYS A C 1
ATOM 916 O O . LYS A 1 112 ? -24.536 -0.013 27.408 1.00 68.38 112 LYS A O 1
ATOM 921 N N . LEU A 1 113 ? -24.492 2.238 27.353 1.00 65.19 113 LEU A N 1
ATOM 922 C CA . LEU A 1 113 ? -24.339 2.342 25.907 1.00 65.19 113 LEU A CA 1
ATOM 923 C C . LEU A 1 113 ? -22.838 2.340 25.606 1.00 65.19 113 LEU A C 1
ATOM 925 O O . LEU A 1 113 ? -22.139 3.306 25.923 1.00 65.19 113 LEU A O 1
ATOM 929 N N . GLU A 1 114 ? -22.326 1.242 25.056 1.00 65.44 114 GLU A N 1
ATOM 930 C CA . GLU A 1 114 ? -20.934 1.144 24.616 1.00 65.44 114 GLU A CA 1
ATOM 931 C C . GLU A 1 114 ? -20.868 1.296 23.099 1.00 65.44 114 GLU A C 1
ATOM 933 O O . GLU A 1 114 ? -20.941 0.332 22.360 1.00 65.44 114 GLU A O 1
ATOM 938 N N . PHE A 1 115 ? -20.715 2.534 22.629 1.00 74.88 115 PHE A N 1
ATOM 939 C CA . PHE A 1 115 ? -20.489 2.800 21.209 1.00 74.88 115 PHE A CA 1
ATOM 940 C C . PHE A 1 115 ? -19.052 2.426 20.848 1.00 74.88 115 PHE A C 1
ATOM 942 O O . PHE A 1 115 ? -18.134 3.202 21.137 1.00 74.88 115 PHE A O 1
ATOM 949 N N . LEU A 1 116 ? -18.829 1.242 20.285 1.00 83.44 116 LEU A N 1
ATOM 950 C CA . LEU A 1 116 ? -17.509 0.850 19.795 1.00 83.44 116 LEU A CA 1
ATOM 951 C C . LEU A 1 116 ? -17.378 1.245 18.318 1.00 83.44 116 LEU A C 1
ATOM 953 O O . LEU A 1 116 ? -18.254 0.902 17.526 1.00 83.44 116 LEU A O 1
ATOM 957 N N . PRO A 1 117 ? -16.291 1.929 17.906 1.00 84.06 117 PRO A N 1
ATOM 958 C CA . PRO A 1 117 ? -16.126 2.382 16.522 1.00 84.06 117 PRO A CA 1
ATOM 959 C C . PRO A 1 117 ? -16.216 1.257 15.490 1.00 84.06 117 PRO A C 1
ATOM 961 O O . PRO A 1 117 ? -16.546 1.492 14.334 1.00 84.06 117 PRO A O 1
ATOM 964 N N . TRP A 1 118 ? -15.916 0.029 15.892 1.00 89.25 118 TRP A N 1
ATOM 965 C CA . TRP A 1 118 ? -15.864 -1.123 15.009 1.00 89.25 118 TRP A CA 1
ATOM 966 C C . TRP A 1 118 ? -17.118 -2.004 15.055 1.00 89.25 118 TRP A C 1
ATOM 968 O O . TRP A 1 118 ? -17.202 -2.952 14.271 1.00 89.25 118 TRP A O 1
ATOM 978 N N . ASP A 1 119 ? -18.064 -1.750 15.958 1.00 85.50 119 ASP A N 1
ATOM 979 C CA . ASP A 1 119 ? -19.253 -2.591 16.094 1.00 85.50 119 ASP A CA 1
ATOM 980 C C . ASP A 1 119 ? -20.234 -2.367 14.946 1.00 85.50 119 ASP A C 1
ATOM 982 O O . ASP A 1 119 ? -20.349 -1.280 14.381 1.00 85.50 119 ASP A O 1
ATOM 986 N N . HIS A 1 120 ? -20.922 -3.446 14.570 1.00 83.69 120 HIS A N 1
ATOM 987 C CA . HIS A 1 120 ? -21.894 -3.477 13.476 1.00 83.69 120 HIS A CA 1
ATOM 988 C C . HIS A 1 120 ? -21.382 -3.012 12.101 1.00 83.69 120 HIS A C 1
ATOM 990 O O . HIS A 1 120 ? -22.191 -2.659 11.232 1.00 83.69 120 HIS A O 1
ATOM 996 N N . LYS A 1 121 ? -20.061 -3.023 11.910 1.00 89.56 121 LYS A N 1
ATOM 997 C CA . LYS A 1 121 ? -19.375 -2.767 10.644 1.00 89.56 121 LYS A CA 1
ATOM 998 C C . LYS A 1 121 ? -18.699 -4.042 10.155 1.00 89.56 121 LYS A C 1
ATOM 1000 O O . LYS A 1 121 ? -18.202 -4.837 10.958 1.00 89.56 121 LYS A O 1
ATOM 1005 N N . GLU A 1 122 ? -18.683 -4.222 8.842 1.00 93.69 122 GLU A N 1
ATOM 1006 C CA . GLU A 1 122 ? -17.925 -5.295 8.210 1.00 93.69 122 GLU A CA 1
ATOM 1007 C C . GLU A 1 122 ? -16.420 -5.087 8.436 1.00 93.69 122 GLU A C 1
ATOM 1009 O O . GLU A 1 122 ? -15.926 -3.959 8.492 1.00 93.69 122 GLU A O 1
ATOM 1014 N N . LYS A 1 123 ? -15.697 -6.187 8.652 1.00 96.31 123 LYS A N 1
ATOM 1015 C CA . LYS A 1 123 ? -14.272 -6.157 8.983 1.00 96.31 123 LYS A CA 1
ATOM 1016 C C . LYS A 1 123 ? -13.443 -6.271 7.713 1.00 96.31 123 LYS A C 1
ATOM 1018 O O . LYS A 1 123 ? -13.672 -7.168 6.907 1.00 96.31 123 LYS A O 1
ATOM 1023 N N . ILE A 1 124 ? -12.435 -5.414 7.584 1.00 98.00 124 ILE A N 1
ATOM 1024 C CA . ILE A 1 124 ? -11.616 -5.319 6.368 1.00 98.00 124 ILE A CA 1
ATOM 1025 C C . ILE A 1 124 ? -10.775 -6.582 6.149 1.00 98.00 124 ILE A C 1
ATOM 1027 O O . ILE A 1 124 ? -10.687 -7.074 5.028 1.00 98.00 124 ILE A O 1
ATOM 1031 N N . VAL A 1 125 ? -10.169 -7.127 7.209 1.00 98.12 125 VAL A N 1
ATOM 1032 C CA . VAL A 1 125 ? -9.276 -8.290 7.082 1.00 98.12 125 VAL A CA 1
ATOM 1033 C C . VAL A 1 125 ? -10.032 -9.539 6.600 1.00 98.12 125 VAL A C 1
ATOM 1035 O O . VAL A 1 125 ? -9.618 -10.096 5.583 1.00 98.12 125 VAL A O 1
ATOM 1038 N N . PRO A 1 126 ? -11.160 -9.954 7.218 1.00 97.19 126 PRO A N 1
ATOM 1039 C CA . PRO A 1 126 ? -11.994 -11.030 6.682 1.00 97.19 126 PRO A CA 1
ATOM 1040 C C . PRO A 1 126 ? -12.501 -10.772 5.260 1.00 97.19 126 PRO A C 1
ATOM 1042 O O . PRO A 1 126 ? -12.486 -11.693 4.451 1.00 97.19 126 PRO A O 1
ATOM 1045 N N . PHE A 1 127 ? -12.892 -9.534 4.938 1.00 96.94 127 PHE A N 1
ATOM 1046 C CA . PHE A 1 127 ? -13.340 -9.163 3.592 1.00 96.94 127 PHE A CA 1
ATOM 1047 C C . PHE A 1 127 ? -12.250 -9.415 2.534 1.00 96.94 127 PHE A C 1
ATOM 1049 O O . PHE A 1 127 ? -12.504 -10.042 1.506 1.00 96.94 127 PHE A O 1
ATOM 1056 N N . ILE A 1 128 ? -11.008 -9.006 2.810 1.00 98.06 128 ILE A N 1
ATOM 1057 C CA . ILE A 1 128 ? -9.859 -9.276 1.933 1.00 98.06 128 ILE A CA 1
ATOM 1058 C C . ILE A 1 128 ? -9.562 -10.774 1.851 1.00 98.06 128 ILE A C 1
ATOM 1060 O O . ILE A 1 128 ? -9.386 -11.315 0.760 1.00 98.06 128 ILE A O 1
ATOM 1064 N N . GLN A 1 129 ? -9.515 -11.459 2.997 1.00 98.00 129 GLN A N 1
ATOM 1065 C CA . GLN A 1 129 ? -9.235 -12.894 3.048 1.00 98.00 129 GLN A CA 1
ATOM 1066 C C . GLN A 1 129 ? -10.252 -13.696 2.238 1.00 98.00 129 GLN A C 1
ATOM 1068 O O . GLN A 1 129 ? -9.855 -14.622 1.536 1.00 98.00 129 GLN A O 1
ATOM 1073 N N . GLN A 1 130 ? -11.531 -13.323 2.292 1.00 97.69 130 GLN A N 1
ATOM 1074 C CA . GLN A 1 130 ? -12.582 -13.962 1.512 1.00 97.69 130 GLN A CA 1
ATOM 1075 C C . GLN A 1 130 ? -12.321 -13.828 0.006 1.00 97.69 130 GLN A C 1
ATOM 1077 O O . GLN A 1 130 ? -12.319 -14.838 -0.694 1.00 97.69 130 GLN A O 1
ATOM 1082 N N . GLN A 1 131 ? -12.010 -12.623 -0.488 1.00 97.06 131 GLN A N 1
ATOM 1083 C CA . GLN A 1 131 ? -11.684 -12.429 -1.907 1.00 97.06 131 GLN A CA 1
ATOM 1084 C C . GLN A 1 131 ? -10.489 -13.284 -2.346 1.00 97.06 131 GLN A C 1
ATOM 1086 O O . GLN A 1 131 ? -10.532 -13.946 -3.384 1.00 97.06 131 GLN A O 1
ATOM 1091 N N . VAL A 1 132 ? -9.423 -13.310 -1.541 1.00 97.12 132 VAL A N 1
ATOM 1092 C CA . VAL A 1 132 ? -8.216 -14.083 -1.856 1.00 97.12 132 VAL A CA 1
ATOM 1093 C C . VAL A 1 132 ? -8.497 -15.587 -1.820 1.00 97.12 132 VAL A C 1
ATOM 1095 O O . VAL A 1 132 ? -8.021 -16.305 -2.692 1.00 97.12 132 VAL A O 1
ATOM 1098 N N . GLN A 1 133 ? -9.303 -16.074 -0.876 1.00 96.88 133 GLN A N 1
ATOM 1099 C CA . GLN A 1 133 ? -9.696 -17.487 -0.812 1.00 96.88 133 GLN A CA 1
ATOM 1100 C C . GLN A 1 133 ? -10.571 -17.906 -2.001 1.00 96.88 133 GLN A C 1
ATOM 1102 O O . GLN A 1 133 ? -10.389 -18.996 -2.539 1.00 96.88 133 GLN A O 1
ATOM 1107 N N . GLU A 1 134 ? -11.508 -17.055 -2.423 1.00 97.00 134 GLU A N 1
ATOM 1108 C CA . GLU A 1 134 ? -12.446 -17.358 -3.511 1.00 97.00 134 GLU A CA 1
ATOM 1109 C C . GLU A 1 134 ? -11.811 -17.212 -4.903 1.00 97.00 134 GLU A C 1
ATOM 1111 O O . GLU A 1 134 ? -12.179 -17.933 -5.836 1.00 97.00 134 GLU A O 1
ATOM 1116 N N . HIS A 1 135 ? -10.850 -16.297 -5.065 1.00 95.62 135 HIS A N 1
ATOM 1117 C CA . HIS A 1 135 ? -10.347 -15.899 -6.385 1.00 95.62 135 HIS A CA 1
ATOM 1118 C C . HIS A 1 135 ? -8.830 -16.005 -6.560 1.00 95.62 135 HIS A C 1
ATOM 1120 O O . HIS A 1 135 ? -8.342 -15.812 -7.675 1.00 95.62 135 HIS A O 1
ATOM 1126 N N . ASN A 1 136 ? -8.077 -16.313 -5.501 1.00 92.81 136 ASN A N 1
ATOM 1127 C CA . ASN A 1 136 ? -6.608 -16.261 -5.453 1.00 92.81 136 ASN A CA 1
ATOM 1128 C C . ASN A 1 136 ? -6.013 -14.870 -5.761 1.00 92.81 136 ASN A C 1
ATOM 1130 O O . ASN A 1 136 ? -4.824 -14.759 -6.052 1.00 92.81 136 ASN A O 1
ATOM 1134 N N . LYS A 1 137 ? -6.833 -13.811 -5.731 1.00 93.94 137 LYS A N 1
ATOM 1135 C CA . LYS A 1 137 ? -6.454 -12.407 -5.960 1.00 93.94 137 LYS A CA 1
ATOM 1136 C C . LYS A 1 137 ? -7.552 -11.468 -5.459 1.00 93.94 137 LYS A C 1
ATOM 1138 O O . LYS A 1 137 ? -8.684 -11.903 -5.260 1.00 93.94 137 LYS A O 1
ATOM 1143 N N . ILE A 1 138 ? -7.241 -10.180 -5.341 1.00 96.25 138 ILE A N 1
ATOM 1144 C CA . ILE A 1 138 ? -8.258 -9.136 -5.174 1.00 96.25 138 ILE A CA 1
ATOM 1145 C C . ILE A 1 138 ? -8.936 -8.892 -6.521 1.00 96.25 138 ILE A C 1
ATOM 1147 O O . ILE A 1 138 ? -8.269 -8.759 -7.551 1.00 96.25 138 ILE A O 1
ATOM 1151 N N . ILE A 1 139 ? -10.267 -8.886 -6.519 1.00 93.69 139 ILE A N 1
ATOM 1152 C CA . ILE A 1 139 ? -11.080 -8.574 -7.702 1.00 93.69 139 ILE A CA 1
ATOM 1153 C C . ILE A 1 139 ? -11.897 -7.297 -7.517 1.00 93.69 139 ILE A C 1
ATOM 1155 O O . ILE A 1 139 ? -12.273 -6.674 -8.508 1.00 93.69 139 ILE A O 1
ATOM 1159 N N . ASP A 1 140 ? -12.163 -6.917 -6.267 1.00 91.81 140 ASP A N 1
ATOM 1160 C CA . ASP A 1 140 ? -12.838 -5.689 -5.886 1.00 91.81 140 ASP A CA 1
ATOM 1161 C C . ASP A 1 140 ? -11.948 -4.913 -4.912 1.00 91.81 140 ASP A C 1
ATOM 1163 O O . ASP A 1 140 ? -11.760 -5.314 -3.763 1.00 91.81 140 ASP A O 1
ATOM 1167 N N . GLU A 1 141 ? -11.396 -3.800 -5.391 1.00 91.12 141 GLU A N 1
ATOM 1168 C CA . GLU A 1 141 ? -10.551 -2.893 -4.602 1.00 91.12 141 GLU A CA 1
ATOM 1169 C C . GLU A 1 141 ? -11.364 -2.014 -3.635 1.00 91.12 141 GLU A C 1
ATOM 1171 O O . GLU A 1 141 ? -10.795 -1.215 -2.889 1.00 91.12 141 GLU A O 1
ATOM 1176 N N . ARG A 1 142 ? -12.700 -2.121 -3.647 1.00 92.50 142 ARG A N 1
ATOM 1177 C CA . ARG A 1 142 ? -13.552 -1.370 -2.725 1.00 92.50 142 ARG A CA 1
ATOM 1178 C C . ARG A 1 142 ? -13.472 -1.965 -1.335 1.00 92.50 142 ARG A C 1
ATOM 1180 O O . ARG A 1 142 ? -13.767 -3.142 -1.136 1.00 92.50 142 ARG A O 1
ATOM 1187 N N . LEU A 1 143 ? -13.170 -1.119 -0.358 1.00 95.31 143 LEU A N 1
ATOM 1188 C CA . LEU A 1 143 ? -13.181 -1.516 1.045 1.00 95.31 143 LEU A CA 1
ATOM 1189 C C . LEU A 1 143 ? -14.544 -1.252 1.704 1.00 95.31 143 LEU A C 1
ATOM 1191 O O . LEU A 1 143 ? -15.200 -0.256 1.382 1.00 95.31 143 LEU A O 1
ATOM 1195 N N . PRO A 1 144 ? -14.955 -2.079 2.687 1.00 93.88 144 PRO A N 1
ATOM 1196 C CA . PRO A 1 144 ? -16.210 -1.877 3.414 1.00 93.88 144 PRO A CA 1
ATOM 1197 C C . PRO A 1 144 ? -16.323 -0.518 4.115 1.00 93.88 144 PRO A C 1
ATOM 1199 O O . PRO A 1 144 ? -17.425 -0.034 4.360 1.00 93.88 144 PRO A O 1
ATOM 1202 N N . ASP A 1 145 ? -15.194 0.121 4.430 1.00 92.56 145 ASP A N 1
ATOM 1203 C CA . ASP A 1 145 ? -15.162 1.416 5.106 1.00 92.56 145 ASP A CA 1
ATOM 1204 C C . ASP A 1 145 ? -15.398 2.619 4.171 1.00 92.56 145 ASP A C 1
ATOM 1206 O O . ASP A 1 145 ? -15.577 3.745 4.643 1.00 92.56 145 ASP A O 1
ATOM 1210 N N . GLU A 1 146 ? -15.460 2.405 2.851 1.00 89.75 146 GLU A N 1
ATOM 1211 C CA . GLU A 1 146 ? -15.688 3.476 1.874 1.00 89.75 146 GLU A CA 1
ATOM 1212 C C . GLU A 1 146 ? -17.014 4.209 2.086 1.00 89.75 146 GLU A C 1
ATOM 1214 O O . GLU A 1 146 ? -17.102 5.401 1.789 1.00 89.75 146 GLU A O 1
ATOM 1219 N N . GLU A 1 147 ? -18.028 3.543 2.651 1.00 82.50 147 GLU A N 1
ATOM 1220 C CA . GLU A 1 147 ? -19.321 4.169 2.961 1.00 82.50 147 GLU A CA 1
ATOM 1221 C C . GLU A 1 147 ? -19.226 5.294 4.009 1.00 82.50 147 GLU A C 1
ATOM 1223 O O . GLU A 1 147 ? -20.154 6.102 4.146 1.00 82.50 147 GLU A O 1
ATOM 1228 N N . TYR A 1 148 ? -18.124 5.337 4.765 1.00 81.62 148 TYR A N 1
ATOM 1229 C CA . TYR A 1 148 ? -17.840 6.359 5.770 1.00 81.62 148 TYR A CA 1
ATOM 1230 C C . TYR A 1 148 ? -16.954 7.480 5.219 1.00 81.62 148 TYR A C 1
ATOM 1232 O O . TYR A 1 148 ? -16.949 8.574 5.791 1.00 81.62 148 TYR A O 1
ATOM 1240 N N . LEU A 1 149 ? -16.249 7.231 4.110 1.00 81.12 149 LEU A N 1
ATOM 1241 C CA . LEU A 1 149 ? -15.296 8.154 3.493 1.00 81.12 149 LEU A CA 1
ATOM 1242 C C . LEU A 1 149 ? -15.919 8.955 2.348 1.00 81.12 149 LEU A C 1
ATOM 1244 O O . LEU A 1 149 ? -15.699 10.162 2.267 1.00 81.12 149 LEU A O 1
ATOM 1248 N N . TYR A 1 150 ? -16.731 8.327 1.502 1.00 80.50 150 TYR A N 1
ATOM 1249 C CA . TYR A 1 150 ? -17.287 8.968 0.311 1.00 80.50 150 TYR A CA 1
ATOM 1250 C C . TYR A 1 150 ? -18.797 9.184 0.429 1.00 80.50 150 TYR A C 1
ATOM 1252 O O . TYR A 1 150 ? -19.536 8.350 0.951 1.00 80.50 150 TYR A O 1
ATOM 1260 N N . ASP A 1 151 ? -19.269 10.318 -0.088 1.00 74.19 151 ASP A N 1
ATOM 1261 C CA . ASP A 1 151 ? -20.694 10.514 -0.363 1.00 74.19 151 ASP A CA 1
ATOM 1262 C C . ASP A 1 151 ? -21.076 9.815 -1.677 1.00 74.19 151 ASP A C 1
ATOM 1264 O O . ASP A 1 151 ? -20.235 9.674 -2.561 1.00 74.19 151 ASP A O 1
ATOM 1268 N N . GLU A 1 152 ? -22.352 9.439 -1.852 1.00 68.50 152 GLU A N 1
ATOM 1269 C CA . GLU A 1 152 ? -22.843 8.710 -3.044 1.00 68.50 152 GLU A CA 1
ATOM 1270 C C . GLU A 1 152 ? -22.442 9.351 -4.386 1.00 68.50 152 GLU A C 1
ATOM 1272 O O . GLU A 1 152 ? -22.273 8.649 -5.378 1.00 68.50 152 GLU A O 1
ATOM 1277 N N . ASN A 1 153 ? -22.255 10.674 -4.406 1.00 72.75 153 ASN A N 1
ATOM 1278 C CA . ASN A 1 153 ? -21.953 11.449 -5.609 1.00 72.75 153 ASN A CA 1
ATOM 1279 C C . ASN A 1 153 ? -20.483 11.886 -5.722 1.00 72.75 153 ASN A C 1
ATOM 1281 O O . ASN A 1 153 ? -20.161 12.671 -6.614 1.00 72.75 153 ASN A O 1
ATOM 1285 N N . GLN A 1 154 ? -19.599 11.459 -4.816 1.00 74.00 154 GLN A N 1
ATOM 1286 C CA . GLN A 1 154 ? -18.190 11.845 -4.874 1.00 74.00 154 GLN A CA 1
ATOM 1287 C C . GLN A 1 154 ? -17.361 10.849 -5.690 1.00 74.00 154 GLN A C 1
ATOM 1289 O O . GLN A 1 154 ? -17.511 9.637 -5.509 1.00 74.00 154 GLN A O 1
ATOM 1294 N N . PRO A 1 155 ? -16.469 11.340 -6.576 1.00 77.94 155 PRO A N 1
ATOM 1295 C CA . PRO A 1 155 ? -15.535 10.474 -7.271 1.00 77.94 155 PRO A CA 1
ATOM 1296 C C . PRO A 1 155 ? -14.626 9.798 -6.245 1.00 77.94 155 PRO A C 1
ATOM 1298 O O . PRO A 1 155 ? -14.092 10.441 -5.339 1.00 77.94 155 PRO A O 1
ATOM 1301 N N . ARG A 1 156 ? -14.483 8.485 -6.391 1.00 83.38 156 ARG A N 1
ATOM 1302 C CA . ARG A 1 156 ? -13.626 7.678 -5.528 1.00 83.38 156 ARG A CA 1
ATOM 1303 C C . ARG A 1 156 ? -12.179 7.864 -5.945 1.00 83.38 156 ARG A C 1
ATOM 1305 O O . ARG A 1 156 ? -11.885 7.957 -7.137 1.00 83.38 156 ARG A O 1
ATOM 1312 N N . LEU A 1 157 ? -11.289 7.892 -4.963 1.00 87.31 157 LEU A N 1
ATOM 1313 C CA . LEU A 1 157 ? -9.861 7.791 -5.225 1.00 87.31 157 LEU A CA 1
ATOM 1314 C C . LEU A 1 157 ? -9.503 6.325 -5.474 1.00 87.31 157 LEU A C 1
ATOM 1316 O O . LEU A 1 157 ? -10.122 5.429 -4.900 1.00 87.31 157 LEU A O 1
ATOM 1320 N N . ALA A 1 158 ? -8.497 6.093 -6.315 1.00 91.75 158 ALA A N 1
ATOM 1321 C CA . ALA A 1 158 ? -7.895 4.772 -6.430 1.00 91.75 158 ALA A CA 1
ATOM 1322 C C . ALA A 1 158 ? -7.334 4.331 -5.066 1.00 91.75 158 ALA A C 1
ATOM 1324 O O . ALA A 1 158 ? -6.849 5.163 -4.294 1.00 91.75 158 ALA A O 1
ATOM 1325 N N . ALA A 1 159 ? -7.386 3.034 -4.769 1.00 94.31 159 ALA A N 1
ATOM 1326 C CA . ALA A 1 159 ? -6.824 2.496 -3.535 1.00 94.31 159 ALA A CA 1
ATOM 1327 C C . ALA A 1 159 ? -5.322 2.835 -3.429 1.00 94.31 159 ALA A C 1
ATOM 1329 O O . ALA A 1 159 ? -4.587 2.767 -4.416 1.00 94.31 159 ALA A O 1
ATOM 1330 N N . GLY A 1 160 ? -4.883 3.269 -2.246 1.00 93.12 160 GLY A N 1
ATOM 1331 C CA . GLY A 1 160 ? -3.516 3.735 -1.977 1.00 93.12 160 GLY A CA 1
ATOM 1332 C C . GLY A 1 160 ? -3.192 5.158 -2.461 1.00 93.12 160 GLY A C 1
ATOM 1333 O O . GLY A 1 160 ? -2.174 5.715 -2.061 1.00 93.12 160 GLY A O 1
ATOM 1334 N N . LEU A 1 161 ? -4.051 5.799 -3.266 1.00 92.88 161 LEU A N 1
ATOM 1335 C CA . LEU A 1 161 ? -3.795 7.154 -3.773 1.00 92.88 161 LEU A CA 1
ATOM 1336 C C . LEU A 1 161 ? -3.788 8.203 -2.653 1.00 92.88 161 LEU A C 1
ATOM 1338 O O . LEU A 1 161 ? -2.948 9.098 -2.663 1.00 92.88 161 LEU A O 1
ATOM 1342 N N . ALA A 1 162 ? -4.717 8.100 -1.699 1.00 88.94 162 ALA A N 1
ATOM 1343 C CA . ALA A 1 162 ? -4.920 9.109 -0.655 1.00 88.94 162 ALA A CA 1
ATOM 1344 C C . ALA A 1 162 ? -3.658 9.375 0.183 1.00 88.94 162 ALA A C 1
ATOM 1346 O O . ALA A 1 162 ? -3.405 10.519 0.555 1.00 88.94 162 ALA A O 1
ATOM 1347 N N . ASP A 1 163 ? -2.838 8.346 0.404 1.00 90.94 163 ASP A N 1
ATOM 1348 C CA . ASP A 1 163 ? -1.602 8.445 1.184 1.00 90.94 163 ASP A CA 1
ATOM 1349 C C . ASP A 1 163 ? -0.556 9.358 0.516 1.00 90.94 163 ASP A C 1
ATOM 1351 O O . ASP A 1 163 ? 0.265 9.954 1.205 1.00 90.94 163 ASP A O 1
ATOM 1355 N N . ASN A 1 164 ? -0.625 9.546 -0.808 1.00 86.69 164 ASN A N 1
ATOM 1356 C CA . ASN A 1 164 ? 0.273 10.434 -1.558 1.00 86.69 164 ASN A CA 1
ATOM 1357 C C . ASN A 1 164 ? -0.113 11.920 -1.446 1.00 86.69 164 ASN A C 1
ATOM 1359 O O . ASN A 1 164 ? 0.645 12.786 -1.877 1.00 86.69 164 ASN A O 1
ATOM 1363 N N . PHE A 1 165 ? -1.292 12.221 -0.894 1.00 83.56 165 PHE A N 1
ATOM 1364 C CA . PHE A 1 165 ? -1.784 13.587 -0.695 1.00 83.56 165 PHE A CA 1
ATOM 1365 C C . PHE A 1 165 ? -1.768 14.028 0.771 1.00 83.56 165 PHE A C 1
ATOM 1367 O O . PHE A 1 165 ? -2.223 15.131 1.069 1.00 83.56 165 PHE A O 1
ATOM 1374 N N . ALA A 1 166 ? -1.298 13.183 1.692 1.00 76.81 166 ALA A N 1
ATOM 1375 C CA . ALA A 1 166 ? -1.256 13.531 3.104 1.00 76.81 166 ALA A CA 1
ATOM 1376 C C . ALA A 1 166 ? -0.278 14.696 3.343 1.00 76.81 166 ALA A C 1
ATOM 1378 O O . ALA A 1 166 ? 0.893 14.631 2.968 1.00 76.81 166 ALA A O 1
ATOM 1379 N N . ASP A 1 167 ? -0.762 15.769 3.976 1.00 63.75 167 ASP A N 1
ATOM 1380 C CA . ASP A 1 167 ? 0.073 16.910 4.345 1.00 63.75 167 ASP A CA 1
ATOM 1381 C C . ASP A 1 167 ? 1.119 16.473 5.383 1.00 63.75 167 ASP A C 1
ATOM 1383 O O . ASP A 1 167 ? 0.788 15.967 6.455 1.00 63.75 167 ASP A O 1
ATOM 1387 N N . GLY A 1 168 ? 2.399 16.719 5.094 1.00 56.12 168 GLY A N 1
ATOM 1388 C CA . GLY A 1 168 ? 3.525 16.325 5.952 1.00 56.12 168 GLY A CA 1
ATOM 1389 C C . GLY A 1 168 ? 3.699 17.150 7.235 1.00 56.12 168 GLY A C 1
ATOM 1390 O O . GLY A 1 168 ? 4.779 17.125 7.823 1.00 56.12 168 GLY A O 1
ATOM 1391 N N . ILE A 1 169 ? 2.694 17.929 7.656 1.00 63.84 169 ILE A N 1
ATOM 1392 C CA . ILE A 1 169 ? 2.736 18.681 8.918 1.00 63.84 169 ILE A CA 1
ATOM 1393 C C . ILE A 1 169 ? 1.919 17.907 9.960 1.00 63.84 169 ILE A C 1
ATOM 1395 O O . ILE A 1 169 ? 0.702 18.090 10.032 1.00 63.84 169 ILE A O 1
ATOM 1399 N N . PRO A 1 170 ? 2.556 17.060 10.789 1.00 62.78 170 PRO A N 1
ATOM 1400 C CA . PRO A 1 170 ? 1.845 16.286 11.792 1.00 62.78 170 PRO A CA 1
ATOM 1401 C C . PRO A 1 170 ? 1.177 17.209 12.812 1.00 62.78 170 PRO A C 1
ATOM 1403 O O . PRO A 1 170 ? 1.751 18.203 13.274 1.00 62.78 170 PRO A O 1
ATOM 1406 N N . THR A 1 171 ? -0.044 16.852 13.212 1.00 72.81 171 THR A N 1
ATOM 1407 C CA . THR A 1 171 ? -0.749 17.542 14.293 1.00 72.81 171 THR A CA 1
ATOM 1408 C C . THR A 1 171 ? 0.136 17.541 15.557 1.00 72.81 171 THR A C 1
ATOM 1410 O O . THR A 1 171 ? 0.511 16.465 16.037 1.00 72.81 171 THR A O 1
ATOM 1413 N N . PRO A 1 172 ? 0.470 18.704 16.157 1.00 79.44 172 PRO A N 1
ATOM 1414 C CA . PRO A 1 172 ? 1.383 18.757 17.297 1.00 79.44 172 PRO A CA 1
ATOM 1415 C C . PRO A 1 172 ? 0.959 17.831 18.444 1.00 79.44 172 PRO A C 1
ATOM 1417 O O . PRO A 1 172 ? -0.210 17.788 18.833 1.00 79.44 172 PRO A O 1
ATOM 1420 N N . PHE A 1 173 ? 1.924 17.104 19.015 1.00 87.25 173 PHE A N 1
ATOM 1421 C CA . PHE A 1 173 ? 1.728 16.132 20.105 1.00 87.25 173 PHE A CA 1
ATOM 1422 C C . PHE A 1 173 ? 0.828 14.931 19.772 1.00 87.25 173 PHE A C 1
ATOM 1424 O O . PHE A 1 173 ? 0.531 14.131 20.668 1.00 87.25 173 PHE A O 1
ATOM 1431 N N . TYR A 1 174 ? 0.391 14.775 18.520 1.00 91.06 174 TYR A N 1
ATOM 1432 C CA . TYR A 1 174 ? -0.500 13.691 18.122 1.00 91.06 174 TYR A CA 1
ATOM 1433 C C . TYR A 1 174 ? 0.136 12.322 18.359 1.00 91.06 174 TYR A C 1
ATOM 1435 O O . TYR A 1 174 ? -0.449 11.509 19.081 1.00 91.06 174 TYR A O 1
ATOM 1443 N N . VAL A 1 175 ? 1.351 12.121 17.838 1.00 94.31 175 VAL A N 1
ATOM 1444 C CA . VAL A 1 175 ? 2.129 10.881 17.971 1.00 94.31 175 VAL A CA 1
ATOM 1445 C C . VAL A 1 175 ? 2.351 10.532 19.437 1.00 94.31 175 VAL A C 1
ATOM 1447 O O . VAL A 1 175 ? 1.988 9.442 19.871 1.00 94.31 175 VAL A O 1
ATOM 1450 N N . LYS A 1 176 ? 2.833 11.491 20.237 1.00 95.69 176 LYS A N 1
ATOM 1451 C CA . LYS A 1 176 ? 3.055 11.297 21.677 1.00 95.69 176 LYS A CA 1
ATOM 1452 C C . LYS A 1 176 ? 1.788 10.841 22.408 1.00 95.69 176 LYS A C 1
ATOM 1454 O O . LYS A 1 176 ? 1.851 9.989 23.292 1.00 95.69 176 LYS A O 1
ATOM 1459 N N . LYS A 1 177 ? 0.625 11.411 22.068 1.00 96.50 177 LYS A N 1
ATOM 1460 C CA . LYS A 1 177 ? -0.656 11.019 22.672 1.00 96.50 177 LYS A CA 1
ATOM 1461 C C . LYS A 1 177 ? -1.100 9.629 22.213 1.00 96.50 177 LYS A C 1
ATOM 1463 O O . LYS A 1 177 ? -1.596 8.874 23.041 1.00 96.50 177 LYS A O 1
ATOM 1468 N N . LEU A 1 178 ? -0.949 9.310 20.927 1.00 97.38 178 LEU A N 1
ATOM 1469 C CA . LEU A 1 178 ? -1.286 7.994 20.381 1.00 97.38 178 LEU A CA 1
ATOM 1470 C C . LEU A 1 178 ? -0.415 6.896 21.001 1.00 97.38 178 LEU A C 1
ATOM 1472 O O . LEU A 1 178 ? -0.956 5.904 21.480 1.00 97.38 178 LEU A O 1
ATOM 1476 N N . LEU A 1 179 ? 0.900 7.110 21.079 1.00 98.00 179 LEU A N 1
ATOM 1477 C CA . LEU A 1 179 ? 1.836 6.174 21.699 1.00 98.00 179 LEU A CA 1
ATOM 1478 C C . LEU A 1 179 ? 1.474 5.908 23.164 1.00 98.00 179 LEU A C 1
ATOM 1480 O O . LEU A 1 179 ? 1.360 4.755 23.559 1.00 98.00 179 LEU A O 1
ATOM 1484 N N . LYS A 1 180 ? 1.168 6.958 23.937 1.00 98.25 180 LYS A N 1
ATOM 1485 C CA . LYS A 1 180 ? 0.717 6.809 25.327 1.00 98.25 180 LYS A CA 1
ATOM 1486 C C . LYS A 1 180 ? -0.566 5.973 25.452 1.00 98.25 180 LYS A C 1
ATOM 1488 O O . LYS A 1 180 ? -0.667 5.133 26.339 1.00 98.25 180 LYS A O 1
ATOM 1493 N N . LEU A 1 181 ? -1.560 6.205 24.589 1.00 98.44 181 LEU A N 1
ATOM 1494 C CA . LEU A 1 181 ? -2.795 5.407 24.591 1.00 98.44 181 LEU A CA 1
ATOM 1495 C C . LEU A 1 181 ? -2.510 3.938 24.259 1.00 98.44 181 LEU A C 1
ATOM 1497 O O . LEU A 1 181 ? -3.078 3.045 24.885 1.00 98.44 181 LEU A O 1
ATOM 1501 N N . PHE A 1 182 ? -1.595 3.693 23.322 1.00 98.50 182 PHE A N 1
ATOM 1502 C CA . PHE A 1 182 ? -1.187 2.343 22.968 1.00 98.50 182 PHE A CA 1
ATOM 1503 C C . PHE A 1 182 ? -0.414 1.651 24.104 1.00 98.50 182 PHE A C 1
ATOM 1505 O O . PHE A 1 182 ? -0.714 0.507 24.420 1.00 98.50 182 PHE A O 1
ATOM 1512 N N . GLU A 1 183 ? 0.489 2.342 24.803 1.00 98.44 183 GLU A N 1
ATOM 1513 C CA . GLU A 1 183 ? 1.161 1.831 26.013 1.00 98.44 183 GLU A CA 1
ATOM 1514 C C . GLU A 1 183 ? 0.164 1.453 27.124 1.00 98.44 183 GLU A C 1
ATOM 1516 O O . GLU A 1 183 ? 0.284 0.399 27.761 1.00 98.44 183 GLU A O 1
ATOM 1521 N N . GLU A 1 184 ? -0.858 2.289 27.341 1.00 98.25 184 GLU A N 1
ATOM 1522 C CA . GLU A 1 184 ? -1.955 2.002 28.272 1.00 98.25 184 GLU A CA 1
ATOM 1523 C C . GLU A 1 184 ? -2.762 0.766 27.833 1.00 98.25 184 GLU A C 1
ATOM 1525 O O . GLU A 1 184 ? -3.163 -0.040 28.677 1.00 98.25 184 GLU A O 1
ATOM 1530 N N . GLN A 1 185 ? -2.980 0.589 26.526 1.00 98.38 185 GLN A N 1
ATOM 1531 C CA . GLN A 1 185 ? -3.624 -0.597 25.961 1.00 98.38 185 GLN A CA 1
ATOM 1532 C C . GLN A 1 185 ? -2.783 -1.860 26.153 1.00 98.38 185 GLN A C 1
ATOM 1534 O O . GLN A 1 185 ? -3.336 -2.855 26.611 1.00 98.38 185 GLN A O 1
ATOM 1539 N N . LEU A 1 186 ? -1.476 -1.818 25.883 1.00 98.12 186 LEU A N 1
ATOM 1540 C CA . LEU A 1 186 ? -0.572 -2.956 26.099 1.00 98.12 186 LEU A CA 1
ATOM 1541 C C . LEU A 1 186 ? -0.555 -3.393 27.567 1.00 98.12 186 LEU A C 1
ATOM 1543 O O . LEU A 1 186 ? -0.591 -4.581 27.871 1.00 98.12 186 LEU A O 1
ATOM 1547 N N . SER A 1 187 ? -0.546 -2.425 28.486 1.00 96.94 187 SER A N 1
ATOM 1548 C CA . SER A 1 187 ? -0.513 -2.697 29.928 1.00 96.94 187 SER A CA 1
ATOM 1549 C C . SER A 1 187 ? -1.841 -3.245 30.463 1.00 96.94 187 SER A C 1
ATOM 1551 O O . SER A 1 187 ? -1.864 -3.949 31.473 1.00 96.94 187 SER A O 1
ATOM 1553 N N . ASN A 1 188 ? -2.964 -2.877 29.839 1.00 96.62 188 ASN A N 1
ATOM 1554 C CA . ASN A 1 188 ? -4.304 -3.254 30.280 1.00 96.62 188 ASN A CA 1
ATOM 1555 C C . ASN A 1 188 ? -5.276 -3.324 29.084 1.00 96.62 188 ASN A C 1
ATOM 1557 O O . ASN A 1 188 ? -6.028 -2.366 28.857 1.00 96.62 188 ASN A O 1
ATOM 1561 N N . PRO A 1 189 ? -5.293 -4.434 28.321 1.00 96.56 189 PRO A N 1
ATOM 1562 C CA . PRO A 1 189 ? -6.001 -4.549 27.041 1.00 96.56 189 PRO A CA 1
ATOM 1563 C C . PRO A 1 189 ? -7.516 -4.759 27.213 1.00 96.56 189 PRO A C 1
ATOM 1565 O O . PRO A 1 189 ? -8.101 -5.793 26.888 1.00 96.56 189 PRO A O 1
ATOM 1568 N N . THR A 1 190 ? -8.185 -3.743 27.750 1.00 95.69 190 THR A N 1
ATOM 1569 C CA . THR A 1 190 ? -9.638 -3.700 27.945 1.00 95.69 190 THR A CA 1
ATOM 1570 C C . THR A 1 190 ? -10.340 -3.077 26.742 1.00 95.69 190 THR A C 1
ATOM 1572 O O . THR A 1 190 ? -9.741 -2.347 25.956 1.00 95.69 190 THR A O 1
ATOM 1575 N N . ILE A 1 191 ? -11.658 -3.271 26.646 1.00 91.19 191 ILE A N 1
ATOM 1576 C CA . ILE A 1 191 ? -12.501 -2.573 25.659 1.00 91.19 191 ILE A CA 1
ATOM 1577 C C . ILE A 1 191 ? -12.288 -1.052 25.724 1.00 91.19 191 ILE A C 1
ATOM 1579 O O . ILE A 1 191 ? -12.224 -0.388 24.695 1.00 91.19 191 ILE A O 1
ATOM 1583 N N . LYS A 1 192 ? -12.125 -0.492 26.930 1.00 91.19 192 LYS A N 1
ATOM 1584 C CA . LYS A 1 192 ? -11.950 0.950 27.133 1.00 91.19 192 LYS A CA 1
ATOM 1585 C C . LYS A 1 192 ? -10.636 1.472 26.543 1.00 91.19 192 LYS A C 1
ATOM 1587 O O . LYS A 1 192 ? -10.655 2.503 25.877 1.00 91.19 192 LYS A O 1
ATOM 1592 N N . THR A 1 193 ? -9.516 0.803 26.812 1.00 97.06 193 THR A N 1
ATOM 1593 C CA . THR A 1 193 ? -8.192 1.227 26.322 1.00 97.06 193 THR A CA 1
ATOM 1594 C C . THR A 1 193 ? -8.079 1.014 24.817 1.00 97.06 193 THR A C 1
ATOM 1596 O O . THR A 1 193 ? -7.724 1.948 24.104 1.00 97.06 193 THR A O 1
ATOM 1599 N N . ARG A 1 194 ? -8.529 -0.144 24.315 1.00 97.69 194 ARG A N 1
ATOM 1600 C CA . ARG A 1 194 ? -8.620 -0.429 22.874 1.00 97.69 194 ARG A CA 1
ATOM 1601 C C . ARG A 1 194 ? -9.473 0.591 22.132 1.00 97.69 194 ARG A C 1
ATOM 1603 O O . ARG A 1 194 ? -9.060 1.083 21.088 1.00 97.69 194 ARG A O 1
ATOM 1610 N N . LYS A 1 195 ? -10.630 0.968 22.688 1.00 92.25 195 LYS A N 1
ATOM 1611 C CA . LYS A 1 195 ? -11.485 2.015 22.116 1.00 92.25 195 LYS A CA 1
ATOM 1612 C C . LYS A 1 195 ? -10.752 3.350 22.017 1.00 92.25 195 LYS A C 1
ATOM 1614 O O . LYS A 1 195 ? -10.780 3.964 20.958 1.00 92.25 195 LYS A O 1
ATOM 1619 N N . ALA A 1 196 ? -10.090 3.781 23.090 1.00 93.56 196 ALA A N 1
ATOM 1620 C CA . ALA A 1 196 ? -9.398 5.066 23.116 1.00 93.56 196 ALA A CA 1
ATOM 1621 C C . ALA A 1 196 ? -8.264 5.140 22.078 1.00 93.56 196 ALA A C 1
ATOM 1623 O O . ALA A 1 196 ? -8.138 6.148 21.382 1.00 93.56 196 ALA A O 1
ATOM 1624 N N . THR A 1 197 ? -7.471 4.074 21.936 1.00 97.69 197 THR A N 1
ATOM 1625 C CA . THR A 1 197 ? -6.442 3.982 20.891 1.00 97.69 197 THR A CA 1
ATOM 1626 C C . THR A 1 197 ? -7.065 3.959 19.501 1.00 97.69 197 THR A C 1
ATOM 1628 O O . THR A 1 197 ? -6.638 4.712 18.636 1.00 97.69 197 THR A O 1
ATOM 1631 N N . TYR A 1 198 ? -8.100 3.147 19.281 1.00 96.19 198 TYR A N 1
ATOM 1632 C CA . TYR A 1 198 ? -8.771 3.028 17.985 1.00 96.19 198 TYR A CA 1
ATOM 1633 C C . TYR A 1 198 ? -9.350 4.364 17.514 1.00 96.19 198 TYR A C 1
ATOM 1635 O O . TYR A 1 198 ? -9.117 4.765 16.379 1.00 96.19 198 TYR A O 1
ATOM 1643 N N . GLU A 1 199 ? -10.073 5.072 18.389 1.00 91.12 199 GLU A N 1
ATOM 1644 C CA . GLU A 1 199 ? -10.612 6.410 18.109 1.00 91.12 199 GLU A CA 1
ATOM 1645 C C . GLU A 1 199 ? -9.499 7.405 17.789 1.00 91.12 199 GLU A C 1
ATOM 1647 O O . GLU A 1 199 ? -9.683 8.282 16.949 1.00 91.12 199 GLU A O 1
ATOM 1652 N N . LYS A 1 200 ? -8.337 7.265 18.440 1.00 92.81 200 LYS A N 1
ATOM 1653 C CA . LYS A 1 200 ? -7.173 8.076 18.107 1.00 92.81 200 LYS A CA 1
ATOM 1654 C C . LYS A 1 200 ? -6.655 7.728 16.717 1.00 92.81 200 LYS A C 1
ATOM 1656 O O . LYS A 1 200 ? -6.448 8.660 15.968 1.00 92.81 200 LYS A O 1
ATOM 1661 N N . ILE A 1 201 ? -6.500 6.451 16.366 1.00 94.75 201 ILE A N 1
ATOM 1662 C CA . ILE A 1 201 ? -5.996 6.021 15.051 1.00 94.75 201 ILE A CA 1
ATOM 1663 C C . ILE A 1 201 ? -6.876 6.547 13.914 1.00 94.75 201 ILE A C 1
ATOM 1665 O O . ILE A 1 201 ? -6.347 7.092 12.962 1.00 94.75 201 ILE A O 1
ATOM 1669 N N . ILE A 1 202 ? -8.204 6.429 14.011 1.00 91.06 202 ILE A N 1
ATOM 1670 C CA . ILE A 1 202 ? -9.109 6.847 12.921 1.00 91.06 202 ILE A CA 1
ATOM 1671 C C . ILE A 1 202 ? -9.280 8.368 12.792 1.00 91.06 202 ILE A C 1
ATOM 1673 O O . ILE A 1 202 ? -9.987 8.817 11.895 1.00 91.06 202 ILE A O 1
ATOM 1677 N N . PHE A 1 203 ? -8.706 9.154 13.707 1.00 86.31 203 PHE A N 1
ATOM 1678 C CA . PHE A 1 203 ? -8.831 10.612 13.697 1.00 86.31 203 PHE A CA 1
ATOM 1679 C C . PHE A 1 203 ? -7.935 11.276 12.645 1.00 86.31 203 PHE A C 1
ATOM 1681 O O . PHE A 1 203 ? -8.232 12.383 12.209 1.00 86.31 203 PHE A O 1
ATOM 1688 N N . ASP A 1 204 ? -6.828 10.637 12.274 1.00 86.38 204 ASP A N 1
ATOM 1689 C CA . ASP A 1 204 ? -5.843 11.168 11.331 1.00 86.38 204 ASP A CA 1
ATOM 1690 C C . ASP A 1 204 ? -5.333 10.026 10.443 1.00 86.38 204 ASP A C 1
ATOM 1692 O O . ASP A 1 204 ? -5.477 8.852 10.786 1.00 86.38 204 ASP A O 1
ATOM 1696 N N . THR A 1 205 ? -4.734 10.352 9.306 1.00 89.44 205 THR A N 1
ATOM 1697 C CA . THR A 1 205 ? -4.199 9.352 8.374 1.00 89.44 205 THR A CA 1
ATOM 1698 C C . THR A 1 205 ? -2.782 8.971 8.769 1.00 89.44 205 THR A C 1
ATOM 1700 O O . THR A 1 205 ? -1.948 9.855 8.944 1.00 89.44 205 THR A O 1
ATOM 1703 N N . ILE A 1 206 ? -2.444 7.685 8.845 1.00 92.56 206 ILE A N 1
ATOM 1704 C CA . ILE A 1 206 ? -1.082 7.271 9.222 1.00 92.56 206 ILE A CA 1
ATOM 1705 C C . ILE A 1 206 ? -0.008 7.778 8.254 1.00 92.56 206 ILE A C 1
ATOM 1707 O O . ILE A 1 206 ? 1.128 7.972 8.673 1.00 92.56 206 ILE A O 1
ATOM 1711 N N . ALA A 1 207 ? -0.358 8.069 7.001 1.00 91.88 207 ALA A N 1
ATOM 1712 C CA . ALA A 1 207 ? 0.544 8.696 6.040 1.00 91.88 207 ALA A CA 1
ATOM 1713 C C . ALA A 1 207 ? 1.075 10.072 6.507 1.00 91.88 207 ALA A C 1
ATOM 1715 O O . ALA A 1 207 ? 2.194 10.432 6.157 1.00 91.88 207 ALA A O 1
ATOM 1716 N N . SER A 1 208 ? 0.332 10.817 7.341 1.00 90.00 208 SER A N 1
ATOM 1717 C CA . SER A 1 208 ? 0.748 12.144 7.835 1.00 90.00 208 SER A CA 1
ATOM 1718 C C . SER A 1 208 ? 1.725 12.080 9.017 1.00 90.00 208 SER A C 1
ATOM 1720 O O . SER A 1 208 ? 2.545 12.979 9.201 1.00 90.00 208 SER A O 1
ATOM 1722 N N . TYR A 1 209 ? 1.653 11.023 9.836 1.00 91.56 209 TYR A N 1
ATOM 1723 C CA . TYR A 1 209 ? 2.395 10.918 11.101 1.00 91.56 209 TYR A CA 1
ATOM 1724 C C . TYR A 1 209 ? 3.273 9.662 11.225 1.00 91.56 209 TYR A C 1
ATOM 1726 O O . TYR A 1 209 ? 3.952 9.485 12.241 1.00 91.56 209 TYR A O 1
ATOM 1734 N N . GLY A 1 210 ? 3.247 8.771 10.232 1.00 92.88 210 GLY A N 1
ATOM 1735 C CA . GLY A 1 210 ? 3.820 7.426 10.286 1.00 92.88 210 GLY A CA 1
ATOM 1736 C C . GLY A 1 210 ? 5.313 7.411 10.595 1.00 92.88 210 GLY A C 1
ATOM 1737 O O . GLY A 1 210 ? 5.730 6.688 11.499 1.00 92.88 210 GLY A O 1
ATOM 1738 N N . ASP A 1 211 ? 6.098 8.256 9.927 1.00 92.62 211 ASP A N 1
ATOM 1739 C CA . ASP A 1 211 ? 7.551 8.329 10.127 1.00 92.62 211 ASP A CA 1
ATOM 1740 C C . ASP A 1 211 ? 7.918 8.763 11.554 1.00 92.62 211 ASP A C 1
ATOM 1742 O O . ASP A 1 211 ? 8.710 8.101 12.232 1.00 92.62 211 ASP A O 1
ATOM 1746 N N . GLU A 1 212 ? 7.298 9.840 12.055 1.00 93.56 212 GLU A N 1
ATOM 1747 C CA . GLU A 1 212 ? 7.497 10.304 13.435 1.00 93.56 212 GLU A CA 1
ATOM 1748 C C . GLU A 1 212 ? 7.057 9.226 14.438 1.00 93.56 212 GLU A C 1
ATOM 1750 O O . GLU A 1 212 ? 7.752 8.964 15.428 1.00 93.56 212 GLU A O 1
ATOM 1755 N N . PHE A 1 213 ? 5.922 8.573 14.174 1.00 95.69 213 PHE A N 1
ATOM 1756 C CA . PHE A 1 213 ? 5.408 7.505 15.019 1.00 95.69 213 PHE A CA 1
ATOM 1757 C C . PHE A 1 213 ? 6.350 6.306 15.074 1.00 95.69 213 PHE A C 1
ATOM 1759 O O . PHE A 1 213 ? 6.659 5.862 16.176 1.00 95.69 213 PHE A O 1
ATOM 1766 N N . ILE A 1 214 ? 6.866 5.816 13.944 1.00 97.25 214 ILE A N 1
ATOM 1767 C CA . ILE A 1 214 ? 7.805 4.684 13.902 1.00 97.25 214 ILE A CA 1
ATOM 1768 C C . ILE A 1 214 ? 9.064 4.993 14.723 1.00 97.25 214 ILE A C 1
ATOM 1770 O O . ILE A 1 214 ? 9.525 4.139 15.488 1.00 97.25 214 ILE A O 1
ATOM 1774 N N . VAL A 1 215 ? 9.607 6.210 14.611 1.00 96.31 215 VAL A N 1
ATOM 1775 C CA . VAL A 1 215 ? 10.786 6.633 15.385 1.00 96.31 215 VAL A CA 1
ATOM 1776 C C . VAL A 1 215 ? 10.500 6.600 16.888 1.00 96.31 215 VAL A C 1
ATOM 1778 O O . VAL A 1 215 ? 11.253 5.972 17.635 1.00 96.31 215 VAL A O 1
ATOM 1781 N N . GLN A 1 216 ? 9.411 7.227 17.342 1.00 96.62 216 GLN A N 1
ATOM 1782 C CA . GLN A 1 216 ? 9.065 7.260 18.771 1.00 96.62 216 GLN A CA 1
ATOM 1783 C C . GLN A 1 216 ? 8.671 5.879 19.306 1.00 96.62 216 GLN A C 1
ATOM 1785 O O . GLN A 1 216 ? 9.057 5.511 20.413 1.00 96.62 216 GLN A O 1
ATOM 1790 N N . PHE A 1 217 ? 7.964 5.083 18.505 1.00 97.69 217 PHE A N 1
ATOM 1791 C CA . PHE A 1 217 ? 7.562 3.724 18.850 1.00 97.69 217 PHE A CA 1
ATOM 1792 C C . PHE A 1 217 ? 8.775 2.829 19.125 1.00 97.69 217 PHE A C 1
ATOM 1794 O O . PHE A 1 217 ? 8.825 2.144 20.145 1.00 97.69 217 PHE A O 1
ATOM 1801 N N . ARG A 1 218 ? 9.798 2.879 18.261 1.00 96.88 218 ARG A N 1
ATOM 1802 C CA . ARG A 1 218 ? 11.048 2.123 18.456 1.00 96.88 218 ARG A CA 1
ATOM 1803 C C . ARG A 1 218 ? 11.823 2.589 19.690 1.00 96.88 218 ARG A C 1
ATOM 1805 O O . ARG A 1 218 ? 12.427 1.771 20.378 1.00 96.88 218 ARG A O 1
ATOM 1812 N N . GLN A 1 219 ? 11.794 3.888 19.994 1.00 96.94 219 GLN A N 1
ATOM 1813 C CA . GLN A 1 219 ? 12.436 4.445 21.191 1.00 96.94 219 GLN A CA 1
ATOM 1814 C C . GLN A 1 219 ? 11.750 4.020 22.493 1.00 96.94 219 GLN A C 1
ATOM 1816 O O . GLN A 1 219 ? 12.422 3.935 23.518 1.00 96.94 219 GLN A O 1
ATOM 1821 N N . ALA A 1 220 ? 10.447 3.732 22.457 1.00 96.06 220 ALA A N 1
ATOM 1822 C CA . ALA A 1 220 ? 9.694 3.300 23.630 1.00 96.06 220 ALA A CA 1
ATOM 1823 C C . ALA A 1 220 ? 10.061 1.885 24.112 1.00 96.06 220 ALA A C 1
ATOM 1825 O O . ALA A 1 220 ? 9.770 1.555 25.258 1.00 96.06 220 ALA A O 1
ATOM 1826 N N . GLN A 1 221 ? 10.724 1.070 23.275 1.00 94.50 221 GLN A N 1
ATOM 1827 C CA . GLN A 1 221 ? 11.202 -0.281 23.624 1.00 94.50 221 GLN A CA 1
ATOM 1828 C C . GLN A 1 221 ? 10.108 -1.154 24.266 1.00 94.50 221 GLN A C 1
ATOM 1830 O O . GLN A 1 221 ? 10.312 -1.791 25.299 1.00 94.50 221 GLN A O 1
ATOM 1835 N N . LEU A 1 222 ? 8.923 -1.139 23.655 1.00 97.12 222 LEU A N 1
ATOM 1836 C CA . LEU A 1 222 ? 7.753 -1.875 24.130 1.00 97.12 222 LEU A CA 1
ATOM 1837 C C . LEU A 1 222 ? 7.969 -3.391 24.019 1.00 97.12 222 LEU A C 1
ATOM 1839 O O . LEU A 1 222 ? 8.705 -3.855 23.148 1.00 97.12 222 LEU A O 1
ATOM 1843 N N . ASP A 1 223 ? 7.303 -4.162 24.885 1.00 98.06 223 ASP A N 1
ATOM 1844 C CA . ASP A 1 223 ? 7.358 -5.626 24.835 1.00 98.06 223 ASP A CA 1
ATOM 1845 C C . ASP A 1 223 ? 6.802 -6.143 23.505 1.00 98.06 223 ASP A C 1
ATOM 1847 O O . ASP A 1 223 ? 5.643 -5.914 23.152 1.00 98.06 223 ASP A O 1
ATOM 1851 N N . GLU A 1 224 ? 7.649 -6.855 22.771 1.00 97.56 224 GLU A N 1
ATOM 1852 C CA . GLU A 1 224 ? 7.356 -7.295 21.415 1.00 97.56 224 GLU A CA 1
ATOM 1853 C C . GLU A 1 224 ? 6.151 -8.245 21.340 1.00 97.56 224 GLU A C 1
ATOM 1855 O O . GLU A 1 224 ? 5.337 -8.139 20.420 1.00 97.56 224 GLU A O 1
ATOM 1860 N N . ASN A 1 225 ? 5.998 -9.147 22.315 1.00 98.00 225 ASN A N 1
ATOM 1861 C CA . ASN A 1 225 ? 4.899 -10.109 22.315 1.00 98.00 225 ASN A CA 1
ATOM 1862 C C . ASN A 1 225 ? 3.565 -9.397 22.542 1.00 98.00 225 ASN A C 1
ATOM 1864 O O . ASN A 1 225 ? 2.608 -9.658 21.813 1.00 98.00 225 ASN A O 1
ATOM 1868 N N . LEU A 1 226 ? 3.518 -8.450 23.486 1.00 98.44 226 LEU A N 1
ATOM 1869 C CA . LEU A 1 226 ? 2.319 -7.644 23.731 1.00 98.44 226 LEU A CA 1
ATOM 1870 C C . LEU A 1 226 ? 1.954 -6.793 22.507 1.00 98.44 226 LEU A C 1
ATOM 1872 O O . LEU A 1 226 ? 0.779 -6.701 22.144 1.00 98.44 226 LEU A O 1
ATOM 1876 N N . VAL A 1 227 ? 2.950 -6.202 21.835 1.00 98.69 227 VAL A N 1
ATOM 1877 C CA . VAL A 1 227 ? 2.733 -5.447 20.588 1.00 98.69 227 VAL A CA 1
ATOM 1878 C C . VAL A 1 227 ? 2.109 -6.339 19.520 1.00 98.69 227 VAL A C 1
ATOM 1880 O O . VAL A 1 227 ? 1.131 -5.941 18.888 1.00 98.69 227 VAL A O 1
ATOM 1883 N N . GLN A 1 228 ? 2.643 -7.545 19.326 1.00 98.69 228 GLN A N 1
ATOM 1884 C CA . GLN A 1 228 ? 2.117 -8.497 18.349 1.00 98.69 228 GLN A CA 1
ATOM 1885 C C . GLN A 1 228 ? 0.687 -8.933 18.683 1.00 98.69 228 GLN A C 1
ATOM 1887 O O . GLN A 1 228 ? -0.158 -8.966 17.790 1.00 98.69 228 GLN A O 1
ATOM 1892 N N . GLU A 1 229 ? 0.391 -9.239 19.947 1.00 98.44 229 GLU A N 1
ATOM 1893 C CA . GLU A 1 229 ? -0.957 -9.613 20.392 1.00 98.44 229 GLU A CA 1
ATOM 1894 C C . GLU A 1 229 ? -1.980 -8.509 20.098 1.00 98.44 229 GLU A C 1
ATOM 1896 O O . GLU A 1 229 ? -3.025 -8.778 19.494 1.00 98.44 229 GLU A O 1
ATOM 1901 N N . GLU A 1 230 ? -1.666 -7.257 20.441 1.00 98.62 230 GLU A N 1
ATOM 1902 C CA . GLU A 1 230 ? -2.573 -6.135 20.187 1.00 98.62 230 GLU A CA 1
ATOM 1903 C C . GLU A 1 230 ? -2.644 -5.749 18.703 1.00 98.62 230 GLU A C 1
ATOM 1905 O O . GLU A 1 230 ? -3.717 -5.364 18.236 1.00 98.62 230 GLU A O 1
ATOM 1910 N N . ALA A 1 231 ? -1.569 -5.910 17.926 1.00 98.69 231 ALA A N 1
ATOM 1911 C CA . ALA A 1 231 ? -1.608 -5.724 16.475 1.00 98.69 231 ALA A CA 1
ATOM 1912 C C . ALA A 1 231 ? -2.567 -6.722 15.807 1.00 98.69 231 ALA A C 1
ATOM 1914 O O . ALA A 1 231 ? -3.416 -6.332 15.003 1.00 98.69 231 ALA A O 1
ATOM 1915 N N . ILE A 1 232 ? -2.496 -8.004 16.182 1.00 98.62 232 ILE A N 1
ATOM 1916 C CA . ILE A 1 232 ? -3.424 -9.027 15.684 1.00 98.62 232 ILE A CA 1
ATOM 1917 C C . ILE A 1 232 ? -4.850 -8.764 16.171 1.00 98.62 232 ILE A C 1
ATOM 1919 O O . ILE A 1 232 ? -5.801 -8.927 15.401 1.00 98.62 232 ILE A O 1
ATOM 1923 N N . TRP A 1 233 ? -5.025 -8.314 17.416 1.00 98.38 233 TRP A N 1
ATOM 1924 C CA . TRP A 1 233 ? -6.341 -7.909 17.901 1.00 98.38 233 TRP A CA 1
ATOM 1925 C C . TRP A 1 233 ? -6.926 -6.780 17.042 1.00 98.38 233 TRP A C 1
ATOM 1927 O O . TRP A 1 233 ? -8.068 -6.899 16.592 1.00 98.38 233 TRP A O 1
ATOM 1937 N N . LEU A 1 234 ? -6.145 -5.735 16.750 1.00 98.69 234 LEU A N 1
ATOM 1938 C CA . LEU A 1 234 ? -6.570 -4.625 15.894 1.00 98.69 234 LEU A CA 1
ATOM 1939 C C . LEU A 1 234 ? -6.943 -5.110 14.489 1.00 98.69 234 LEU A C 1
ATOM 1941 O O . LEU A 1 234 ? -8.031 -4.776 14.025 1.00 98.69 234 LEU A O 1
ATOM 1945 N N . LEU A 1 235 ? -6.119 -5.946 13.848 1.00 98.62 235 LEU A N 1
ATOM 1946 C CA . LEU A 1 235 ? -6.414 -6.518 12.525 1.00 98.62 235 LEU A CA 1
ATOM 1947 C C . LEU A 1 235 ? -7.738 -7.296 12.507 1.00 98.62 235 LEU A C 1
ATOM 1949 O O . LEU A 1 235 ? -8.563 -7.089 11.619 1.00 98.62 235 LEU A O 1
ATOM 1953 N N . ASN A 1 236 ? -7.991 -8.123 13.523 1.00 97.38 236 ASN A N 1
ATOM 1954 C CA . ASN A 1 236 ? -9.222 -8.915 13.621 1.00 97.38 236 ASN A CA 1
ATOM 1955 C C . ASN A 1 236 ? -10.485 -8.063 13.844 1.00 97.38 236 ASN A C 1
ATOM 1957 O O . ASN A 1 236 ? -11.593 -8.511 13.546 1.00 97.38 236 ASN A O 1
ATOM 1961 N N . HIS A 1 237 ? -10.343 -6.842 14.368 1.00 96.44 237 HIS A N 1
ATOM 1962 C CA . HIS A 1 237 ? -11.471 -5.964 14.700 1.00 96.44 237 HIS A CA 1
ATOM 1963 C C . HIS A 1 237 ? -11.565 -4.727 13.799 1.00 96.44 237 HIS A C 1
ATOM 1965 O O . HIS A 1 237 ? -12.537 -3.975 13.917 1.00 96.44 237 HIS A O 1
ATOM 1971 N N . ALA A 1 238 ? -10.618 -4.519 12.882 1.00 97.50 238 ALA A N 1
ATOM 1972 C CA . ALA A 1 238 ? -10.539 -3.333 12.043 1.00 97.50 238 ALA A CA 1
ATOM 1973 C C . ALA A 1 238 ? -11.722 -3.226 11.065 1.00 97.50 238 ALA A C 1
ATOM 1975 O O . ALA A 1 238 ? -11.850 -3.992 10.112 1.00 97.50 238 ALA A O 1
ATOM 1976 N N . ALA A 1 239 ? -12.566 -2.223 11.303 1.00 95.94 239 ALA A N 1
ATOM 1977 C CA . ALA A 1 239 ? -13.600 -1.753 10.388 1.00 95.94 239 ALA A CA 1
ATOM 1978 C C . ALA A 1 239 ? -13.193 -0.487 9.605 1.00 95.94 239 ALA A C 1
ATOM 1980 O O . ALA A 1 239 ? -14.001 0.034 8.851 1.00 95.94 239 ALA A O 1
ATOM 1981 N N . HIS A 1 240 ? -11.975 0.027 9.816 1.00 95.62 240 HIS A N 1
ATOM 1982 C CA . HIS A 1 240 ? -11.445 1.231 9.170 1.00 95.62 240 HIS A CA 1
ATOM 1983 C C . HIS A 1 240 ? -10.023 0.958 8.688 1.00 95.62 240 HIS A C 1
ATOM 1985 O O . HIS A 1 240 ? -9.227 0.363 9.428 1.00 95.62 240 HIS A O 1
ATOM 1991 N N . ARG A 1 241 ? -9.694 1.405 7.474 1.00 97.44 241 ARG A N 1
ATOM 1992 C CA . ARG A 1 241 ? -8.403 1.146 6.822 1.00 97.44 241 ARG A CA 1
ATOM 1993 C C . ARG A 1 241 ? -7.216 1.676 7.615 1.00 97.44 241 ARG A C 1
ATOM 1995 O O . ARG A 1 241 ? -6.213 0.983 7.717 1.00 97.44 241 ARG A O 1
ATOM 2002 N N . GLU A 1 242 ? -7.360 2.825 8.273 1.00 96.12 242 GLU A N 1
ATOM 2003 C CA . GLU A 1 242 ? -6.291 3.412 9.092 1.00 96.12 242 GLU A CA 1
ATOM 2004 C C . GLU A 1 242 ? -5.897 2.511 10.268 1.00 96.12 242 GLU A C 1
ATOM 2006 O O . GLU A 1 242 ? -4.729 2.448 10.642 1.00 96.12 242 GLU A O 1
ATOM 2011 N N . VAL A 1 243 ? -6.833 1.716 10.800 1.00 98.50 243 VAL A N 1
ATOM 2012 C CA . VAL A 1 243 ? -6.520 0.732 11.847 1.00 98.50 243 VAL A CA 1
ATOM 2013 C C . VAL A 1 243 ? -5.774 -0.473 11.290 1.00 98.50 243 VAL A C 1
ATOM 2015 O O . VAL A 1 243 ? -4.879 -0.984 11.960 1.00 98.50 243 VAL A O 1
ATOM 2018 N N . VAL A 1 244 ? -6.086 -0.901 10.063 1.00 98.81 244 VAL A N 1
ATOM 2019 C CA . VAL A 1 244 ? -5.323 -1.954 9.374 1.00 98.81 244 VAL A CA 1
ATOM 2020 C C . VAL A 1 244 ? -3.896 -1.475 9.110 1.00 98.81 244 VAL A C 1
ATOM 2022 O O . VAL A 1 244 ? -2.952 -2.158 9.503 1.00 98.81 244 VAL A O 1
ATOM 2025 N N . LYS A 1 245 ? -3.732 -0.279 8.530 1.00 98.81 245 LYS A N 1
ATOM 2026 C CA . LYS A 1 245 ? -2.417 0.321 8.263 1.00 98.81 245 LYS A CA 1
ATOM 2027 C C . LYS A 1 245 ? -1.608 0.479 9.551 1.00 98.81 245 LYS A C 1
ATOM 2029 O O . LYS A 1 245 ? -0.476 0.014 9.618 1.00 98.81 245 LYS A O 1
ATOM 2034 N N . PHE A 1 246 ? -2.206 1.040 10.607 1.00 98.75 246 PHE A N 1
ATOM 2035 C CA . PHE A 1 246 ? -1.560 1.167 11.916 1.00 98.75 246 PHE A CA 1
ATOM 2036 C C . PHE A 1 246 ? -1.111 -0.180 12.479 1.00 98.75 246 PHE A C 1
ATOM 2038 O O . PHE A 1 246 ? 0.038 -0.303 12.902 1.00 98.75 246 PHE A O 1
ATOM 2045 N N . ALA A 1 247 ? -1.985 -1.188 12.460 1.00 98.88 247 ALA A N 1
ATOM 2046 C CA . ALA A 1 247 ? -1.673 -2.511 12.983 1.00 98.88 247 ALA A CA 1
ATOM 2047 C C . ALA A 1 247 ? -0.531 -3.190 12.206 1.00 98.88 247 ALA A C 1
ATOM 2049 O O . ALA A 1 247 ? 0.355 -3.777 12.824 1.00 98.88 247 ALA A O 1
ATOM 2050 N N . ILE A 1 248 ? -0.505 -3.063 10.874 1.00 98.88 248 ILE A N 1
ATOM 2051 C CA . ILE A 1 248 ? 0.606 -3.547 10.039 1.00 98.88 248 ILE A CA 1
ATOM 2052 C C . ILE A 1 248 ? 1.902 -2.802 10.387 1.00 98.88 248 ILE A C 1
ATOM 2054 O O . ILE A 1 248 ? 2.940 -3.438 10.559 1.00 98.88 248 ILE A O 1
ATOM 2058 N N . THR A 1 249 ? 1.848 -1.478 10.551 1.00 98.69 249 THR A N 1
ATOM 2059 C CA . THR A 1 249 ? 3.018 -0.652 10.887 1.00 98.69 249 THR A CA 1
ATOM 2060 C C . THR A 1 249 ? 3.635 -1.040 12.228 1.00 98.69 249 THR A C 1
ATOM 2062 O O . THR A 1 249 ? 4.841 -1.272 12.293 1.00 98.69 249 THR A O 1
ATOM 2065 N N . ILE A 1 250 ? 2.845 -1.163 13.303 1.00 98.62 250 ILE A N 1
ATOM 2066 C CA . ILE A 1 250 ? 3.394 -1.586 14.605 1.00 98.62 250 ILE A CA 1
ATOM 2067 C C . ILE A 1 250 ? 3.918 -3.021 14.554 1.00 98.62 250 ILE A C 1
ATOM 2069 O O . ILE A 1 250 ? 4.943 -3.315 15.164 1.00 98.62 250 ILE A O 1
ATOM 2073 N N . LEU A 1 251 ? 3.270 -3.899 13.783 1.00 98.38 251 LEU A N 1
ATOM 2074 C CA . LEU A 1 251 ? 3.721 -5.272 13.609 1.00 98.38 251 LEU A CA 1
ATOM 2075 C C . LEU A 1 251 ? 5.057 -5.325 12.851 1.00 98.38 251 LEU A C 1
ATOM 2077 O O . LEU A 1 251 ? 5.930 -6.113 13.206 1.00 98.38 251 LEU A O 1
ATOM 2081 N N . GLY A 1 252 ? 5.254 -4.434 11.878 1.00 98.19 252 GLY A N 1
ATOM 2082 C CA . GLY A 1 252 ? 6.516 -4.226 11.170 1.00 98.19 252 GLY A CA 1
ATOM 2083 C C . GLY A 1 252 ? 7.663 -3.695 12.034 1.00 98.19 252 GLY A C 1
ATOM 2084 O O . GLY A 1 252 ? 8.816 -3.763 11.625 1.00 98.19 252 GLY A O 1
ATOM 2085 N N . CYS A 1 253 ? 7.383 -3.197 13.238 1.00 98.19 253 CYS A N 1
ATOM 2086 C CA . CYS A 1 253 ? 8.406 -2.852 14.229 1.00 98.19 253 CYS A CA 1
ATOM 2087 C C . CYS A 1 253 ? 8.808 -4.040 15.125 1.00 98.19 253 CYS A C 1
ATOM 2089 O O . CYS A 1 253 ? 9.564 -3.845 16.074 1.00 98.19 253 CYS A O 1
ATOM 2091 N N . THR A 1 254 ? 8.313 -5.248 14.837 1.00 98.19 254 THR A N 1
ATOM 2092 C CA . THR A 1 254 ? 8.581 -6.492 15.578 1.00 98.19 254 THR A CA 1
ATOM 2093 C C . THR A 1 254 ? 9.071 -7.598 14.636 1.00 98.19 254 THR A C 1
ATOM 2095 O O . THR A 1 254 ? 8.987 -7.451 13.417 1.00 98.19 254 THR A O 1
ATOM 2098 N N . ASN A 1 255 ? 9.524 -8.736 15.168 1.00 98.00 255 ASN A N 1
ATOM 2099 C CA . ASN A 1 255 ? 9.741 -9.957 14.393 1.00 98.00 255 ASN A CA 1
ATOM 2100 C C . ASN A 1 255 ? 8.396 -10.611 14.034 1.00 98.00 255 ASN A C 1
ATOM 2102 O O . ASN A 1 255 ? 7.858 -11.460 14.752 1.00 98.00 255 ASN A O 1
ATOM 2106 N N . CYS A 1 256 ? 7.848 -10.217 12.890 1.00 97.06 256 CYS A N 1
ATOM 2107 C CA . CYS A 1 256 ? 6.544 -10.644 12.406 1.00 97.06 256 CYS A CA 1
ATOM 2108 C C . CYS A 1 256 ? 6.587 -11.822 11.419 1.00 97.06 256 CYS A C 1
ATOM 2110 O O . CYS A 1 256 ? 5.589 -12.082 10.745 1.00 97.06 256 CYS A O 1
ATOM 2112 N N . GLU A 1 257 ? 7.680 -12.593 11.375 1.00 98.12 257 GLU A N 1
ATOM 2113 C CA . GLU A 1 257 ? 7.849 -13.751 10.478 1.00 98.12 257 GLU A CA 1
ATOM 2114 C C . GLU A 1 257 ? 6.671 -14.740 10.543 1.00 98.12 257 GLU A C 1
ATOM 2116 O O . GLU A 1 257 ? 6.200 -15.233 9.516 1.00 98.12 257 GLU A O 1
ATOM 2121 N N . LYS A 1 258 ? 6.123 -14.983 11.742 1.00 97.88 258 LYS A N 1
ATOM 2122 C CA . LYS A 1 258 ? 4.956 -15.866 11.939 1.00 97.88 258 LYS A CA 1
ATOM 2123 C C . LYS A 1 258 ? 3.672 -15.372 11.257 1.00 97.88 258 LYS A C 1
ATOM 2125 O O . LYS A 1 258 ? 2.752 -16.162 11.066 1.00 97.88 258 LYS A O 1
ATOM 2130 N N . TYR A 1 259 ? 3.594 -14.091 10.899 1.00 98.19 259 TYR A N 1
ATOM 2131 C CA . TYR A 1 259 ? 2.422 -13.455 10.290 1.00 98.19 259 TYR A CA 1
ATOM 2132 C C . TYR A 1 259 ? 2.612 -13.136 8.807 1.00 98.19 259 TYR A C 1
ATOM 2134 O O . TYR A 1 259 ? 1.755 -12.485 8.212 1.00 98.19 259 TYR A O 1
ATOM 2142 N N . LYS A 1 260 ? 3.699 -13.602 8.186 1.00 97.62 260 LYS A N 1
ATOM 2143 C CA . LYS A 1 260 ? 4.024 -13.277 6.793 1.00 97.62 260 LYS A CA 1
ATOM 2144 C C . LYS A 1 260 ? 2.920 -13.611 5.787 1.00 97.62 260 LYS A C 1
ATOM 2146 O O . LYS A 1 260 ? 2.695 -12.828 4.879 1.00 97.62 260 LYS A O 1
ATOM 2151 N N . GLU A 1 261 ? 2.199 -14.718 5.971 1.00 97.62 261 GLU A N 1
ATOM 2152 C CA . GLU A 1 261 ? 1.112 -15.120 5.064 1.00 97.62 261 GLU A CA 1
ATOM 2153 C C . GLU A 1 261 ? -0.104 -14.194 5.198 1.00 97.62 261 GLU A C 1
ATOM 2155 O O . GLU A 1 261 ? -0.736 -13.826 4.207 1.00 97.62 261 GLU A O 1
ATOM 2160 N N . LEU A 1 262 ? -0.405 -13.758 6.428 1.00 98.50 262 LEU A N 1
ATOM 2161 C CA . LEU A 1 262 ? -1.436 -12.754 6.681 1.00 98.50 262 LEU A CA 1
ATOM 2162 C C . LEU A 1 262 ? -1.037 -11.416 6.052 1.00 98.50 262 LEU A C 1
ATOM 2164 O O . LEU A 1 262 ? -1.838 -10.819 5.339 1.00 98.50 262 LEU A O 1
ATOM 2168 N N . LEU A 1 263 ? 0.202 -10.972 6.275 1.00 98.62 263 LEU A N 1
ATOM 2169 C CA . LEU A 1 263 ? 0.742 -9.749 5.685 1.00 98.62 263 LEU A CA 1
ATOM 2170 C C . LEU A 1 263 ? 0.701 -9.806 4.155 1.00 98.62 263 LEU A C 1
ATOM 2172 O O . LEU A 1 263 ? 0.191 -8.878 3.540 1.00 98.62 263 LEU A O 1
ATOM 2176 N N . TYR A 1 264 ? 1.147 -10.906 3.546 1.00 98.38 264 TYR A N 1
ATOM 2177 C CA . TYR A 1 264 ? 1.078 -11.109 2.099 1.00 98.38 264 TYR A CA 1
ATOM 2178 C C . TYR A 1 264 ? -0.361 -11.009 1.587 1.00 98.38 264 TYR A C 1
ATOM 2180 O O . TYR A 1 264 ? -0.624 -10.260 0.651 1.00 98.38 264 TYR A O 1
ATOM 2188 N N . THR A 1 265 ? -1.306 -11.680 2.253 1.00 98.50 265 THR A N 1
ATOM 2189 C CA . THR A 1 265 ? -2.736 -11.630 1.906 1.00 98.50 265 THR A CA 1
ATOM 2190 C C . THR A 1 265 ? -3.278 -10.200 1.927 1.00 98.50 265 THR A C 1
ATOM 2192 O O . THR A 1 265 ? -3.983 -9.800 1.005 1.00 98.50 265 THR A O 1
ATOM 2195 N N . LEU A 1 266 ? -2.928 -9.410 2.946 1.00 98.69 266 LEU A N 1
ATOM 2196 C CA . LEU A 1 266 ? -3.317 -7.998 3.027 1.00 98.69 266 LEU A CA 1
ATOM 2197 C C . LEU A 1 266 ? -2.627 -7.150 1.951 1.00 98.69 266 LEU A C 1
ATOM 2199 O O . LEU A 1 266 ? -3.247 -6.250 1.392 1.00 98.69 266 LEU A O 1
ATOM 2203 N N . GLY A 1 267 ? -1.372 -7.463 1.624 1.00 98.38 267 GLY A N 1
ATOM 2204 C CA . GLY A 1 267 ? -0.563 -6.740 0.644 1.00 98.38 267 GLY A CA 1
ATOM 2205 C C . GLY A 1 267 ? -1.033 -6.900 -0.799 1.00 98.38 267 GLY A C 1
ATOM 2206 O O . GLY A 1 267 ? -0.653 -6.085 -1.638 1.00 98.38 267 GLY A O 1
ATOM 2207 N N . LEU A 1 268 ? -1.879 -7.897 -1.084 1.00 98.38 268 LEU A N 1
ATOM 2208 C CA . LEU A 1 268 ? -2.549 -8.054 -2.379 1.00 98.38 268 LEU A CA 1
ATOM 2209 C C . LEU A 1 268 ? -3.555 -6.929 -2.671 1.00 98.38 268 LEU A C 1
ATOM 2211 O O . LEU A 1 268 ? -3.988 -6.794 -3.813 1.00 98.38 268 LEU A O 1
ATOM 2215 N N . HIS A 1 269 ? -3.942 -6.144 -1.663 1.00 98.44 269 HIS A N 1
ATOM 2216 C CA . HIS A 1 269 ? -4.810 -4.986 -1.823 1.00 98.44 269 HIS A CA 1
ATOM 2217 C C . HIS A 1 269 ? -3.979 -3.696 -1.883 1.00 98.44 269 HIS A C 1
ATOM 2219 O O . HIS A 1 269 ? -3.237 -3.400 -0.946 1.00 98.44 269 HIS A O 1
ATOM 2225 N N . GLU A 1 270 ? -4.160 -2.899 -2.943 1.00 97.69 270 GLU A N 1
ATOM 2226 C CA . GLU A 1 270 ? -3.349 -1.701 -3.248 1.00 97.69 270 GLU A CA 1
ATOM 2227 C C . GLU A 1 270 ? -3.266 -0.707 -2.069 1.00 97.69 270 GLU A C 1
ATOM 2229 O O . GLU A 1 270 ? -2.216 -0.123 -1.820 1.00 97.69 270 GLU A O 1
ATOM 2234 N N . GLU A 1 271 ? -4.354 -0.561 -1.299 1.00 97.69 271 GLU A N 1
ATOM 2235 C CA . GLU A 1 271 ? -4.427 0.289 -0.091 1.00 97.69 271 GLU A CA 1
ATOM 2236 C C . GLU A 1 271 ? -3.413 -0.085 1.009 1.00 97.69 271 GLU A C 1
ATOM 2238 O O . GLU A 1 271 ? -3.029 0.767 1.809 1.00 97.69 271 GLU A O 1
ATOM 2243 N N . PHE A 1 272 ? -3.000 -1.355 1.091 1.00 98.69 272 PHE A N 1
ATOM 2244 C CA . PHE A 1 272 ? -2.176 -1.875 2.190 1.00 98.69 272 PHE A CA 1
ATOM 2245 C C . PHE A 1 272 ? -0.776 -2.309 1.753 1.00 98.69 272 PHE A C 1
ATOM 2247 O O . PHE A 1 272 ? 0.076 -2.552 2.611 1.00 98.69 272 PHE A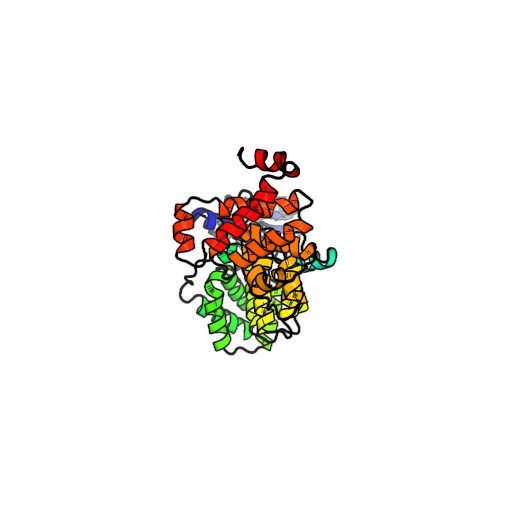 O 1
ATOM 2254 N N . THR A 1 273 ? -0.511 -2.393 0.447 1.00 98.56 273 THR A N 1
ATOM 2255 C CA . THR A 1 273 ? 0.745 -2.923 -0.099 1.00 98.56 273 THR A CA 1
ATOM 2256 C C . THR A 1 273 ? 1.984 -2.211 0.455 1.00 98.56 273 THR A C 1
ATOM 2258 O O . THR A 1 273 ? 2.925 -2.887 0.866 1.00 98.56 273 THR A O 1
ATOM 2261 N N . SER A 1 274 ? 1.993 -0.876 0.544 1.00 98.12 274 SER A N 1
ATOM 2262 C CA . SER A 1 274 ? 3.137 -0.099 1.063 1.00 98.12 274 SER A CA 1
ATOM 2263 C C . SER A 1 274 ? 3.462 -0.428 2.529 1.00 98.12 274 SER A C 1
ATOM 2265 O O . SER A 1 274 ? 4.616 -0.699 2.870 1.00 98.12 274 SER A O 1
ATOM 2267 N N . TYR A 1 275 ? 2.444 -0.497 3.390 1.00 98.69 275 TYR A N 1
ATOM 2268 C CA . TYR A 1 275 ? 2.585 -0.858 4.805 1.00 98.69 275 TYR A CA 1
ATOM 2269 C C . TYR A 1 275 ? 3.046 -2.306 4.979 1.00 98.69 275 TYR A C 1
ATOM 2271 O O . TYR A 1 275 ? 3.884 -2.601 5.832 1.00 98.69 275 TYR A O 1
ATOM 2279 N N . VAL A 1 276 ? 2.537 -3.218 4.149 1.00 98.81 276 VAL A N 1
ATOM 2280 C CA . VAL A 1 276 ? 2.963 -4.622 4.153 1.00 98.81 276 VAL A CA 1
ATOM 2281 C C . VAL A 1 276 ? 4.422 -4.755 3.736 1.00 98.81 276 VAL A C 1
ATOM 2283 O O . VAL A 1 276 ? 5.167 -5.476 4.396 1.00 98.81 276 VAL A O 1
ATOM 2286 N N . ILE A 1 277 ? 4.858 -4.032 2.702 1.00 98.69 277 ILE A N 1
ATOM 2287 C CA . ILE A 1 277 ? 6.267 -3.998 2.295 1.00 98.69 277 ILE A CA 1
ATOM 2288 C C . ILE A 1 277 ? 7.138 -3.491 3.445 1.00 98.69 277 ILE A C 1
ATOM 2290 O O . ILE A 1 277 ? 8.164 -4.105 3.743 1.00 98.69 277 ILE A O 1
ATOM 2294 N N . PHE A 1 278 ? 6.728 -2.416 4.128 1.00 98.56 278 PHE A N 1
ATOM 2295 C CA . PHE A 1 278 ? 7.423 -1.944 5.325 1.00 98.56 278 PHE A CA 1
ATOM 2296 C C . PHE A 1 278 ? 7.538 -3.057 6.376 1.00 98.56 278 PHE A C 1
ATOM 2298 O O . PHE A 1 278 ? 8.640 -3.327 6.858 1.00 98.56 278 PHE A O 1
ATOM 2305 N N . ALA A 1 279 ? 6.437 -3.741 6.696 1.00 98.69 279 ALA A N 1
ATOM 2306 C CA . ALA A 1 279 ? 6.438 -4.800 7.698 1.00 98.69 279 ALA A CA 1
ATOM 2307 C C . ALA A 1 279 ? 7.317 -5.994 7.303 1.00 98.69 279 ALA A C 1
ATOM 2309 O O . ALA A 1 279 ? 8.087 -6.475 8.131 1.00 98.69 279 ALA A O 1
ATOM 2310 N N . MET A 1 280 ? 7.275 -6.420 6.039 1.00 98.38 280 MET A N 1
ATOM 2311 C CA . MET A 1 280 ? 8.142 -7.479 5.518 1.00 98.38 280 MET A CA 1
ATOM 2312 C C . MET A 1 280 ? 9.618 -7.088 5.635 1.00 98.38 280 MET A C 1
ATOM 2314 O O . MET A 1 280 ? 10.407 -7.800 6.249 1.00 98.38 280 MET A O 1
ATOM 2318 N N . LYS A 1 281 ? 10.003 -5.908 5.133 1.00 98.31 281 LYS A N 1
ATOM 2319 C CA . LYS A 1 281 ? 11.409 -5.461 5.156 1.00 98.31 281 LYS A CA 1
ATOM 2320 C C . LYS A 1 281 ? 12.001 -5.378 6.560 1.00 98.31 281 LYS A C 1
ATOM 2322 O O . LYS A 1 281 ? 13.203 -5.574 6.713 1.00 98.31 281 LYS A O 1
ATOM 2327 N N . ASN A 1 282 ? 11.186 -5.043 7.555 1.00 97.88 282 ASN A N 1
ATOM 2328 C CA . ASN A 1 282 ? 11.660 -4.804 8.916 1.00 97.88 282 ASN A CA 1
ATOM 2329 C C . ASN A 1 282 ? 11.474 -6.006 9.854 1.00 97.88 282 ASN A C 1
ATOM 2331 O O . ASN A 1 282 ? 12.199 -6.094 10.843 1.00 97.88 282 ASN A O 1
ATOM 2335 N N . GLY A 1 283 ? 10.533 -6.909 9.567 1.00 96.69 283 GLY A N 1
ATOM 2336 C CA . GLY A 1 283 ? 10.116 -7.954 10.503 1.00 96.69 283 GLY A CA 1
ATOM 2337 C C . GLY A 1 283 ? 10.112 -9.382 9.958 1.00 96.69 283 GLY A C 1
ATOM 2338 O O . GLY A 1 283 ? 9.803 -10.293 10.726 1.00 96.69 283 GLY A O 1
ATOM 2339 N N . THR A 1 284 ? 10.445 -9.610 8.681 1.00 97.81 284 THR A N 1
ATOM 2340 C CA . THR A 1 284 ? 10.491 -10.955 8.073 1.00 97.81 284 THR A CA 1
ATOM 2341 C C . THR A 1 284 ? 11.859 -11.283 7.477 1.00 97.81 284 THR A C 1
ATOM 2343 O O . THR A 1 284 ? 12.705 -10.413 7.247 1.00 97.81 284 THR A O 1
ATOM 2346 N N . ILE A 1 285 ? 12.099 -12.570 7.217 1.00 96.38 285 ILE A N 1
ATOM 2347 C CA . ILE A 1 285 ? 13.249 -13.019 6.422 1.00 96.38 285 ILE A CA 1
ATOM 2348 C C . ILE A 1 285 ? 12.880 -13.083 4.936 1.00 96.38 285 ILE A C 1
ATOM 2350 O O . ILE A 1 285 ? 11.745 -13.375 4.571 1.00 96.38 285 ILE A O 1
ATOM 2354 N N . ARG A 1 286 ? 13.865 -12.870 4.053 1.00 93.44 286 ARG A N 1
ATOM 2355 C CA . ARG A 1 286 ? 13.687 -12.948 2.585 1.00 93.44 286 ARG A CA 1
ATOM 2356 C C . ARG A 1 286 ? 12.579 -12.030 2.043 1.00 93.44 286 ARG A C 1
ATOM 2358 O O . ARG A 1 286 ? 11.920 -12.362 1.061 1.00 93.44 286 ARG A O 1
ATOM 2365 N N . ALA A 1 287 ? 12.425 -10.849 2.642 1.00 96.75 287 ALA A N 1
ATOM 2366 C CA . ALA A 1 287 ? 11.445 -9.847 2.229 1.00 96.75 287 ALA A CA 1
ATOM 2367 C C . ALA A 1 287 ? 11.476 -9.544 0.718 1.00 96.75 287 ALA A C 1
ATOM 2369 O O . ALA A 1 287 ? 10.420 -9.386 0.119 1.00 96.75 287 ALA A O 1
ATOM 2370 N N . ASN A 1 288 ? 12.651 -9.533 0.074 1.00 97.81 288 ASN A N 1
ATOM 2371 C CA . ASN A 1 288 ? 12.756 -9.250 -1.363 1.00 97.81 288 ASN A CA 1
ATOM 2372 C C . ASN A 1 288 ? 11.949 -10.226 -2.239 1.00 97.81 288 ASN A C 1
ATOM 2374 O O . ASN A 1 288 ? 11.296 -9.799 -3.188 1.00 97.81 288 ASN A O 1
ATOM 2378 N N . ASP A 1 289 ? 11.938 -11.518 -1.894 1.00 96.44 289 ASP A N 1
ATOM 2379 C CA . ASP A 1 289 ? 11.181 -12.533 -2.638 1.00 96.44 289 ASP A CA 1
ATOM 2380 C C . ASP A 1 289 ? 9.669 -12.291 -2.501 1.00 96.44 289 ASP A C 1
ATOM 2382 O O . ASP A 1 289 ? 8.923 -12.398 -3.473 1.00 96.44 289 ASP A O 1
ATOM 2386 N N . GLN A 1 290 ? 9.223 -11.908 -1.301 1.00 96.62 290 GLN A N 1
ATOM 2387 C CA . GLN A 1 290 ? 7.823 -11.583 -1.015 1.00 96.62 290 GLN A CA 1
ATOM 2388 C C . GLN A 1 290 ? 7.387 -10.297 -1.726 1.00 96.62 290 GLN A C 1
ATOM 2390 O O . GLN A 1 290 ? 6.306 -10.247 -2.309 1.00 96.62 290 GLN A O 1
ATOM 2395 N N . ILE A 1 291 ? 8.245 -9.274 -1.733 1.00 98.44 291 ILE A N 1
ATOM 2396 C CA . ILE A 1 291 ? 8.006 -8.016 -2.450 1.00 98.44 291 ILE A CA 1
ATOM 2397 C C . ILE A 1 291 ? 7.914 -8.275 -3.954 1.00 98.44 291 ILE A C 1
ATOM 2399 O O . ILE A 1 291 ? 7.043 -7.710 -4.612 1.00 98.44 291 ILE A O 1
ATOM 2403 N N . TRP A 1 292 ? 8.755 -9.155 -4.506 1.00 98.44 292 TRP A N 1
ATOM 2404 C CA . TRP A 1 292 ? 8.685 -9.513 -5.922 1.00 98.44 292 TRP A CA 1
ATOM 2405 C C . TRP A 1 292 ? 7.365 -10.205 -6.276 1.00 98.44 292 TRP A C 1
ATOM 2407 O O . TRP A 1 292 ? 6.728 -9.842 -7.264 1.00 98.44 292 TRP A O 1
ATOM 2417 N N . GLN A 1 293 ? 6.911 -11.146 -5.443 1.00 97.25 293 GLN A N 1
ATOM 2418 C CA . GLN A 1 293 ? 5.608 -11.802 -5.603 1.00 97.25 293 GLN A CA 1
ATOM 2419 C C . GLN A 1 293 ? 4.439 -10.811 -5.496 1.00 97.25 293 GLN A C 1
ATOM 2421 O O . GLN A 1 293 ? 3.506 -10.860 -6.304 1.00 97.25 293 GLN A O 1
ATOM 2426 N N . LEU A 1 294 ? 4.505 -9.868 -4.549 1.00 97.81 294 LEU A N 1
ATOM 2427 C CA . LEU A 1 294 ? 3.523 -8.789 -4.449 1.00 97.81 294 LEU A CA 1
ATOM 2428 C C . LEU A 1 294 ? 3.528 -7.935 -5.718 1.00 97.81 294 LEU A C 1
ATOM 2430 O O . LEU A 1 294 ? 2.477 -7.794 -6.331 1.00 97.81 294 LEU A O 1
ATOM 2434 N N . ALA A 1 295 ? 4.688 -7.461 -6.183 1.00 98.25 295 ALA A N 1
ATOM 2435 C CA . ALA A 1 295 ? 4.822 -6.633 -7.389 1.00 98.25 295 ALA A CA 1
ATOM 2436 C C . ALA A 1 295 ? 4.264 -7.297 -8.666 1.00 98.25 295 ALA A C 1
ATOM 2438 O O . ALA A 1 295 ? 3.873 -6.604 -9.606 1.00 98.25 295 ALA A O 1
ATOM 2439 N N . GLN A 1 296 ? 4.218 -8.631 -8.710 1.00 97.81 296 GLN A N 1
ATOM 2440 C CA . GLN A 1 296 ? 3.580 -9.404 -9.783 1.00 97.81 296 GLN A CA 1
ATOM 2441 C C . GLN A 1 296 ? 2.050 -9.466 -9.674 1.00 97.81 296 GLN A C 1
ATOM 2443 O O . GLN A 1 296 ? 1.374 -9.694 -10.680 1.00 97.81 296 GLN A O 1
ATOM 2448 N N . SER A 1 297 ? 1.514 -9.285 -8.469 1.00 96.94 297 SER A N 1
ATOM 2449 C CA . SER A 1 297 ? 0.103 -9.485 -8.134 1.00 96.94 297 SER A CA 1
ATOM 2450 C C . SER A 1 297 ? -0.717 -8.192 -8.165 1.00 96.94 297 SER A C 1
ATOM 2452 O O . SER A 1 297 ? -1.890 -8.232 -8.535 1.00 96.94 297 SER A O 1
ATOM 2454 N N . VAL A 1 298 ? -0.106 -7.058 -7.814 1.00 96.81 298 VAL A N 1
ATOM 2455 C CA . VAL A 1 298 ? -0.743 -5.729 -7.799 1.00 96.81 298 VAL A CA 1
ATOM 2456 C C . VAL A 1 298 ? -0.565 -4.989 -9.133 1.00 96.81 298 VAL A C 1
ATOM 2458 O O . VAL A 1 298 ? 0.355 -5.284 -9.901 1.00 96.81 298 VAL A O 1
ATOM 2461 N N . ARG A 1 299 ? -1.466 -4.051 -9.448 1.00 96.00 299 ARG A N 1
ATOM 2462 C CA . ARG A 1 299 ? -1.529 -3.293 -10.715 1.00 96.00 299 ARG A CA 1
ATOM 2463 C C . ARG A 1 299 ? -1.895 -1.810 -10.542 1.00 96.00 299 ARG A C 1
ATOM 2465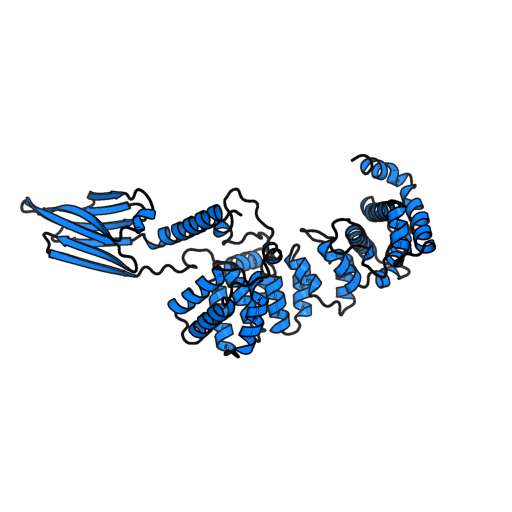 O O . ARG A 1 299 ? -2.358 -1.198 -11.505 1.00 96.00 299 ARG A O 1
ATOM 2472 N N . GLY A 1 300 ? -1.703 -1.231 -9.360 1.00 96.25 300 GLY A N 1
ATOM 2473 C CA . GLY A 1 300 ? -1.924 0.192 -9.108 1.00 96.25 300 GLY A CA 1
ATOM 2474 C C . GLY A 1 300 ? -0.844 0.833 -8.237 1.00 96.25 300 GLY A C 1
ATOM 2475 O O . GLY A 1 300 ? 0.356 0.650 -8.463 1.00 96.25 300 GLY A O 1
ATOM 2476 N N . TRP A 1 301 ? -1.264 1.620 -7.243 1.00 97.00 301 TRP A N 1
ATOM 2477 C CA . TRP A 1 301 ? -0.354 2.298 -6.311 1.00 97.00 301 TRP A CA 1
ATOM 2478 C C . TRP A 1 301 ? 0.507 1.326 -5.507 1.00 97.00 301 TRP A C 1
ATOM 2480 O O . TRP A 1 301 ? 1.686 1.591 -5.268 1.00 97.00 301 TRP A O 1
ATOM 2490 N N . GLY A 1 302 ? -0.033 0.170 -5.146 1.00 97.69 302 GLY A N 1
ATOM 2491 C CA . GLY A 1 302 ? 0.717 -0.917 -4.543 1.00 97.69 302 GLY A CA 1
ATOM 2492 C C . GLY A 1 302 ? 1.824 -1.435 -5.457 1.00 97.69 302 GLY A C 1
ATOM 2493 O O . GLY A 1 302 ? 2.921 -1.695 -4.964 1.00 97.69 302 GLY A O 1
ATOM 2494 N N . LYS A 1 303 ? 1.607 -1.528 -6.781 1.00 98.25 303 LYS A N 1
ATOM 2495 C CA . LYS A 1 303 ? 2.662 -1.957 -7.724 1.00 98.25 303 LYS A CA 1
ATOM 2496 C C . LYS A 1 303 ? 3.797 -0.949 -7.791 1.00 98.25 303 LYS A C 1
ATOM 2498 O O . LYS A 1 303 ? 4.959 -1.354 -7.762 1.00 98.25 303 LYS A O 1
ATOM 2503 N N . ILE A 1 304 ? 3.454 0.339 -7.833 1.00 97.88 304 ILE A N 1
ATOM 2504 C CA . ILE A 1 304 ? 4.422 1.443 -7.780 1.00 97.88 304 ILE A CA 1
ATOM 2505 C C . ILE A 1 304 ? 5.318 1.274 -6.548 1.00 97.88 304 ILE A C 1
ATOM 2507 O O . ILE A 1 304 ? 6.528 1.088 -6.685 1.00 97.88 304 ILE A O 1
ATOM 2511 N N . ASN A 1 305 ? 4.709 1.177 -5.364 1.00 97.62 305 ASN A N 1
ATOM 2512 C CA . ASN A 1 305 ? 5.426 0.965 -4.107 1.00 97.62 305 ASN A CA 1
ATOM 2513 C C . ASN A 1 305 ? 6.264 -0.331 -4.103 1.00 97.62 305 ASN A C 1
ATOM 2515 O O . ASN A 1 305 ? 7.408 -0.335 -3.649 1.00 97.62 305 ASN A O 1
ATOM 2519 N N . ALA A 1 306 ? 5.729 -1.443 -4.618 1.00 98.56 306 ALA A N 1
ATOM 2520 C CA . ALA A 1 306 ? 6.427 -2.728 -4.632 1.00 98.56 306 ALA A CA 1
ATOM 2521 C C . ALA A 1 306 ? 7.673 -2.701 -5.521 1.00 98.56 306 ALA A C 1
ATOM 2523 O O . ALA A 1 306 ? 8.746 -3.118 -5.088 1.00 98.56 306 ALA A O 1
ATOM 2524 N N . VAL A 1 307 ? 7.570 -2.163 -6.737 1.00 98.50 307 VAL A N 1
ATOM 2525 C CA . VAL A 1 307 ? 8.704 -2.055 -7.669 1.00 98.50 307 VAL A CA 1
ATOM 2526 C C . VAL A 1 307 ? 9.760 -1.069 -7.158 1.00 98.50 307 VAL A C 1
ATOM 2528 O O . VAL A 1 307 ? 10.963 -1.321 -7.286 1.00 98.50 307 VAL A O 1
ATOM 2531 N N . GLU A 1 308 ? 9.352 0.029 -6.522 1.00 97.56 308 GLU A N 1
ATOM 2532 C CA . GLU A 1 308 ? 10.276 0.976 -5.886 1.00 97.56 308 GLU A CA 1
ATOM 2533 C C . GLU A 1 308 ? 11.077 0.353 -4.742 1.00 97.56 308 GLU A C 1
ATOM 2535 O O . GLU A 1 308 ? 12.259 0.665 -4.584 1.00 97.56 308 GLU A O 1
ATOM 2540 N N . GLN A 1 309 ? 10.487 -0.580 -3.998 1.00 98.12 309 GLN A N 1
ATOM 2541 C CA . GLN A 1 309 ? 11.137 -1.240 -2.863 1.00 98.12 309 GLN A CA 1
ATOM 2542 C C . GLN A 1 309 ? 11.813 -2.575 -3.211 1.00 98.12 309 GLN A C 1
ATOM 2544 O O . GLN A 1 309 ? 12.549 -3.096 -2.375 1.00 98.12 309 GLN A O 1
ATOM 2549 N N . LEU A 1 310 ? 11.581 -3.113 -4.413 1.00 98.38 310 LEU A N 1
ATOM 2550 C CA . LEU A 1 310 ? 12.164 -4.362 -4.908 1.00 98.38 310 LEU A CA 1
ATOM 2551 C C . LEU A 1 310 ? 13.642 -4.196 -5.282 1.00 98.38 310 LEU A C 1
ATOM 2553 O O . LEU A 1 310 ? 13.984 -3.342 -6.104 1.00 98.38 310 LEU A O 1
ATOM 2557 N N . ASP A 1 311 ? 14.507 -5.058 -4.761 1.00 97.31 311 ASP A N 1
ATOM 2558 C CA . ASP A 1 311 ? 15.911 -5.126 -5.154 1.00 97.31 311 ASP A CA 1
ATOM 2559 C C . ASP A 1 311 ? 16.087 -6.092 -6.337 1.00 97.31 311 ASP A C 1
ATOM 2561 O O . ASP A 1 311 ? 15.750 -7.278 -6.268 1.00 97.31 311 ASP A O 1
ATOM 2565 N N . ALA A 1 312 ? 16.653 -5.588 -7.437 1.00 96.69 312 ALA A N 1
ATOM 2566 C CA . ALA A 1 312 ? 16.890 -6.348 -8.664 1.00 96.69 312 ALA A CA 1
ATOM 2567 C C . ALA A 1 312 ? 18.189 -7.171 -8.592 1.00 96.69 312 ALA A C 1
ATOM 2569 O O . ALA A 1 312 ? 19.144 -6.950 -9.336 1.00 96.69 312 ALA A O 1
ATOM 2570 N N . THR A 1 313 ? 18.237 -8.114 -7.651 1.00 93.69 313 THR A N 1
ATOM 2571 C CA . THR A 1 313 ? 19.448 -8.883 -7.315 1.00 93.69 313 THR A CA 1
ATOM 2572 C C . THR A 1 313 ? 19.737 -10.044 -8.262 1.00 93.69 313 THR A C 1
ATOM 2574 O O . THR A 1 313 ? 20.867 -10.533 -8.281 1.00 93.69 313 THR A O 1
ATOM 2577 N N . THR A 1 314 ? 18.757 -10.483 -9.057 1.00 97.25 314 THR A N 1
ATOM 2578 C CA . THR A 1 314 ? 18.912 -11.617 -9.979 1.00 97.25 314 THR A CA 1
ATOM 2579 C C . THR A 1 314 ? 18.563 -11.245 -11.424 1.00 97.25 314 THR A C 1
ATOM 2581 O O . THR A 1 314 ? 17.765 -10.326 -11.651 1.00 97.25 314 THR A O 1
ATOM 2584 N N . PRO A 1 315 ? 19.124 -11.958 -12.423 1.00 97.69 315 PRO A N 1
ATOM 2585 C CA . PRO A 1 315 ? 18.764 -11.772 -13.828 1.00 97.69 315 PRO A CA 1
ATOM 2586 C C . PRO A 1 315 ? 17.264 -11.931 -14.097 1.00 97.69 315 PRO A C 1
ATOM 2588 O O . PRO A 1 315 ? 16.715 -11.216 -14.930 1.00 97.69 315 PRO A O 1
ATOM 2591 N N . GLU A 1 316 ? 16.580 -12.818 -13.373 1.00 98.19 316 GLU A N 1
ATOM 2592 C CA . GLU A 1 316 ? 15.140 -13.052 -13.516 1.00 98.19 316 GLU A CA 1
ATOM 2593 C C . GLU A 1 316 ? 14.327 -11.833 -13.073 1.00 98.19 316 GLU A C 1
ATOM 2595 O O . GLU A 1 316 ? 13.391 -11.438 -13.769 1.00 98.19 316 GLU A O 1
ATOM 2600 N N . ILE A 1 317 ? 14.702 -11.200 -11.955 1.00 98.50 317 ILE A N 1
ATOM 2601 C CA . ILE A 1 317 ? 14.037 -9.979 -11.481 1.00 98.50 317 ILE A CA 1
ATOM 2602 C C . ILE A 1 317 ? 14.290 -8.828 -12.458 1.00 98.50 317 ILE A C 1
ATOM 2604 O O . ILE A 1 317 ? 13.345 -8.132 -12.830 1.00 98.50 317 ILE A O 1
ATOM 2608 N N . LYS A 1 318 ? 15.535 -8.651 -12.922 1.00 98.69 318 LYS A N 1
ATOM 2609 C CA . LYS A 1 318 ? 15.880 -7.632 -13.929 1.00 98.69 318 LYS A CA 1
ATOM 2610 C C . LYS A 1 318 ? 15.077 -7.825 -15.212 1.00 98.69 318 LYS A C 1
ATOM 2612 O O . LYS A 1 318 ? 14.426 -6.897 -15.685 1.00 98.69 318 LYS A O 1
ATOM 2617 N N . HIS A 1 319 ? 15.044 -9.051 -15.730 1.00 98.56 319 HIS A N 1
ATOM 2618 C CA . HIS A 1 319 ? 14.268 -9.382 -16.918 1.00 98.56 319 HIS A CA 1
ATOM 2619 C C . HIS A 1 319 ? 12.771 -9.127 -16.714 1.00 98.56 319 HIS A C 1
ATOM 2621 O O . HIS A 1 319 ? 12.118 -8.554 -17.585 1.00 98.56 319 HIS A O 1
ATOM 2627 N N . TRP A 1 320 ? 12.221 -9.494 -15.554 1.00 98.69 320 TRP A N 1
ATOM 2628 C CA . TRP A 1 320 ? 10.824 -9.223 -15.223 1.00 98.69 320 TRP A CA 1
ATOM 2629 C C . TRP A 1 320 ? 10.522 -7.719 -15.174 1.00 98.69 320 TRP A C 1
ATOM 2631 O O . TRP A 1 320 ? 9.520 -7.284 -15.744 1.00 98.69 320 TRP A O 1
ATOM 2641 N N . LEU A 1 321 ? 11.397 -6.909 -14.569 1.00 98.81 321 LEU A N 1
ATOM 2642 C CA . LEU A 1 321 ? 11.256 -5.448 -14.543 1.00 98.81 321 LEU A CA 1
ATOM 2643 C C . LEU A 1 321 ? 11.195 -4.864 -15.957 1.00 98.81 321 LEU A C 1
ATOM 2645 O O . LEU A 1 321 ? 10.320 -4.046 -16.243 1.00 98.81 321 LEU A O 1
ATOM 2649 N N . LEU A 1 322 ? 12.064 -5.343 -16.850 1.00 98.75 322 LEU A N 1
ATOM 2650 C CA . LEU A 1 322 ? 12.132 -4.878 -18.235 1.00 98.75 322 LEU A CA 1
ATOM 2651 C C . LEU A 1 322 ? 10.985 -5.365 -19.126 1.00 98.75 322 LEU A C 1
ATOM 2653 O O . LEU A 1 322 ? 10.776 -4.788 -20.186 1.00 98.75 322 LEU A O 1
ATOM 2657 N N . THR A 1 323 ? 10.255 -6.414 -18.735 1.00 98.38 323 THR A N 1
ATOM 2658 C CA . THR A 1 323 ? 9.236 -7.058 -19.589 1.00 98.38 323 THR A CA 1
ATOM 2659 C C . THR A 1 323 ? 7.805 -6.897 -19.090 1.00 98.38 323 THR A C 1
ATOM 2661 O O . THR A 1 323 ? 6.889 -6.768 -19.902 1.00 98.38 323 THR A O 1
ATOM 2664 N N . LYS A 1 324 ? 7.594 -6.914 -17.769 1.00 97.88 324 LYS A N 1
ATOM 2665 C CA . LYS A 1 324 ? 6.275 -6.870 -17.105 1.00 97.88 324 LYS A CA 1
ATOM 2666 C C . LYS A 1 324 ? 6.196 -5.841 -15.976 1.00 97.88 324 LYS A C 1
ATOM 2668 O O . LYS A 1 324 ? 5.094 -5.483 -15.555 1.00 97.88 324 LYS A O 1
ATOM 2673 N N . GLY A 1 325 ? 7.337 -5.387 -15.456 1.00 97.62 325 GLY A N 1
ATOM 2674 C CA . GLY A 1 325 ? 7.396 -4.473 -14.316 1.00 97.62 325 GLY A CA 1
ATOM 2675 C C . GLY A 1 325 ? 6.668 -3.160 -14.581 1.00 97.62 325 GLY A C 1
ATOM 2676 O O . GLY A 1 325 ? 5.886 -2.728 -13.744 1.00 97.62 325 GLY A O 1
ATOM 2677 N N . CYS A 1 326 ? 6.848 -2.588 -15.772 1.00 97.31 326 CYS A N 1
ATOM 2678 C CA . CYS A 1 326 ? 6.332 -1.263 -16.121 1.00 97.31 326 CYS A CA 1
ATOM 2679 C C . CYS A 1 326 ? 4.807 -1.198 -16.355 1.00 97.31 326 CYS A C 1
ATOM 2681 O O . CYS A 1 326 ? 4.235 -0.127 -16.196 1.00 97.31 326 CYS A O 1
ATOM 2683 N N . GLU A 1 327 ? 4.145 -2.309 -16.711 1.00 96.50 327 GLU A N 1
ATOM 2684 C CA . GLU A 1 327 ? 2.694 -2.340 -16.991 1.00 96.50 327 GLU A CA 1
ATOM 2685 C C . GLU A 1 327 ? 1.871 -2.024 -15.731 1.00 96.50 327 GLU A C 1
ATOM 2687 O O . GLU A 1 327 ? 1.993 -2.733 -14.730 1.00 96.50 327 GLU A O 1
ATOM 2692 N N . ASN A 1 328 ? 1.006 -1.009 -15.771 1.00 96.38 328 ASN A N 1
ATOM 2693 C CA . ASN A 1 328 ? 0.252 -0.553 -14.600 1.00 96.38 328 ASN A CA 1
ATOM 2694 C C . ASN A 1 328 ? -1.108 0.066 -14.979 1.00 96.38 328 ASN A C 1
ATOM 2696 O O . ASN A 1 328 ? -1.240 0.644 -16.056 1.00 96.38 328 ASN A O 1
ATOM 2700 N N . ASN A 1 329 ? -2.112 -0.004 -14.094 1.00 94.19 329 ASN A N 1
ATOM 2701 C CA . ASN A 1 329 ? -3.448 0.556 -14.366 1.00 94.19 329 ASN A CA 1
ATOM 2702 C C . ASN A 1 329 ? -3.551 2.060 -14.069 1.00 94.19 329 ASN A C 1
ATOM 2704 O O . ASN A 1 329 ? -4.416 2.726 -14.629 1.00 94.19 329 ASN A O 1
ATOM 2708 N N . ILE A 1 330 ? -2.710 2.586 -13.171 1.00 90.69 330 ILE A N 1
ATOM 2709 C CA . ILE A 1 330 ? -2.672 4.022 -12.838 1.00 90.69 330 ILE A CA 1
ATOM 2710 C C . ILE A 1 330 ? -1.880 4.803 -13.885 1.00 90.69 330 ILE A C 1
ATOM 2712 O O . ILE A 1 330 ? -2.218 5.943 -14.187 1.00 90.69 330 ILE A O 1
ATOM 2716 N N . GLY A 1 331 ? -0.845 4.169 -14.433 1.00 93.31 331 GLY A N 1
ATOM 2717 C CA . GLY A 1 331 ? 0.087 4.811 -15.336 1.00 93.31 331 GLY A CA 1
ATOM 2718 C C . GLY A 1 331 ? 1.434 4.096 -15.402 1.00 93.31 331 GLY A C 1
ATOM 2719 O O . GLY A 1 331 ? 1.956 3.649 -14.375 1.00 93.31 331 GLY A O 1
ATOM 2720 N N . ASN A 1 332 ? 1.969 3.936 -16.615 1.00 96.56 332 ASN A N 1
ATOM 2721 C CA . ASN A 1 332 ? 3.255 3.265 -16.852 1.00 96.56 332 ASN A CA 1
ATOM 2722 C C . ASN A 1 332 ? 4.444 4.200 -16.567 1.00 96.56 332 ASN A C 1
ATOM 2724 O O . ASN A 1 332 ? 5.512 3.735 -16.169 1.00 96.56 332 ASN A O 1
ATOM 2728 N N . GLU A 1 333 ? 4.258 5.507 -16.765 1.00 96.31 333 GLU A N 1
ATOM 2729 C CA . GLU A 1 333 ? 5.223 6.584 -16.465 1.00 96.31 333 GLU A CA 1
ATOM 2730 C C . GLU A 1 333 ? 5.774 6.509 -15.033 1.00 96.31 333 GLU A C 1
ATOM 2732 O O . GLU A 1 333 ? 6.986 6.625 -14.846 1.00 96.31 333 GLU A O 1
ATOM 2737 N N . TYR A 1 334 ? 4.927 6.238 -14.036 1.00 95.75 334 TYR A N 1
ATOM 2738 C CA . TYR A 1 334 ? 5.330 6.094 -12.633 1.00 95.75 334 TYR A CA 1
ATOM 2739 C C . TYR A 1 334 ? 6.369 4.982 -12.416 1.00 95.75 334 TYR A C 1
ATOM 2741 O O . TYR A 1 334 ? 7.170 5.051 -11.486 1.00 95.75 334 TYR A O 1
ATOM 2749 N N . LEU A 1 335 ? 6.380 3.954 -13.271 1.00 97.88 335 LEU A N 1
ATOM 2750 C CA . LEU A 1 335 ? 7.261 2.791 -13.139 1.00 97.88 335 LEU A CA 1
ATOM 2751 C C . LEU A 1 335 ? 8.416 2.771 -14.140 1.00 97.88 335 LEU A C 1
ATOM 2753 O O . LEU A 1 335 ? 9.401 2.068 -13.896 1.00 97.88 335 LEU A O 1
ATOM 2757 N N . ALA A 1 336 ? 8.318 3.510 -15.245 1.00 98.25 336 ALA A N 1
ATOM 2758 C CA . ALA A 1 336 ? 9.221 3.385 -16.385 1.00 98.25 336 ALA A CA 1
ATOM 2759 C C . ALA A 1 336 ? 10.683 3.628 -16.002 1.00 98.25 336 ALA A C 1
ATOM 2761 O O . ALA A 1 336 ? 11.536 2.773 -16.247 1.00 98.25 336 ALA A O 1
ATOM 2762 N N . TYR A 1 337 ? 10.960 4.742 -15.321 1.00 98.50 337 TYR A N 1
ATOM 2763 C CA . TYR A 1 337 ? 12.309 5.085 -14.869 1.00 98.50 337 TYR A CA 1
ATOM 2764 C C . TYR A 1 337 ? 12.877 4.034 -13.913 1.00 98.50 337 TYR A C 1
ATOM 2766 O O . TYR A 1 337 ? 13.991 3.543 -14.100 1.00 98.50 337 TYR A O 1
ATOM 2774 N N . THR A 1 338 ? 12.097 3.635 -12.906 1.00 98.38 338 THR A N 1
ATOM 2775 C CA . THR A 1 338 ? 12.532 2.644 -11.915 1.00 98.38 338 THR A CA 1
ATOM 2776 C C . THR A 1 338 ? 12.809 1.289 -12.570 1.00 98.38 338 THR A C 1
ATOM 2778 O O . THR A 1 338 ? 13.827 0.669 -12.264 1.00 98.38 338 THR A O 1
ATOM 2781 N N . CYS A 1 339 ? 11.962 0.848 -13.506 1.00 98.69 339 CYS A N 1
ATOM 2782 C CA . CYS A 1 339 ? 12.173 -0.388 -14.261 1.00 98.69 339 CYS A CA 1
ATOM 2783 C C . CYS A 1 339 ? 13.401 -0.298 -15.174 1.00 98.69 339 CYS A C 1
ATOM 2785 O O . CYS A 1 339 ? 14.178 -1.248 -15.212 1.00 98.69 339 CYS A O 1
ATOM 2787 N N . ALA A 1 340 ? 13.611 0.830 -15.861 1.00 98.62 340 ALA A N 1
ATOM 2788 C CA . ALA A 1 340 ? 14.764 1.032 -16.738 1.00 98.62 340 ALA A CA 1
ATOM 2789 C C . ALA A 1 340 ? 16.089 0.958 -15.971 1.00 98.62 340 ALA A C 1
ATOM 2791 O O . ALA A 1 340 ? 17.015 0.265 -16.393 1.00 98.62 340 ALA A O 1
ATOM 2792 N N . VAL A 1 341 ? 16.166 1.645 -14.827 1.00 98.44 341 VAL A N 1
ATOM 2793 C CA . VAL A 1 341 ? 17.373 1.692 -13.993 1.00 98.44 341 VAL A CA 1
ATOM 2794 C C . VAL A 1 341 ? 17.622 0.350 -13.315 1.00 98.44 341 VAL A C 1
ATOM 2796 O O . VAL A 1 341 ? 18.694 -0.225 -13.472 1.00 98.44 341 VAL A O 1
ATOM 2799 N N . LYS A 1 342 ? 16.642 -0.179 -12.574 1.00 98.50 342 LYS A N 1
ATOM 2800 C CA . LYS A 1 342 ? 16.829 -1.426 -11.815 1.00 98.50 342 LYS A CA 1
ATOM 2801 C C . LYS A 1 342 ? 16.947 -2.652 -12.717 1.00 98.50 342 LYS A C 1
ATOM 2803 O O . LYS A 1 342 ? 17.617 -3.611 -12.354 1.00 98.50 342 LYS A O 1
ATOM 2808 N N . GLY A 1 343 ? 16.280 -2.630 -13.869 1.00 98.31 343 GLY A N 1
ATOM 2809 C CA . GLY A 1 343 ? 16.361 -3.685 -14.870 1.00 98.31 343 GLY A CA 1
ATOM 2810 C C . GLY A 1 343 ? 17.623 -3.632 -15.730 1.00 98.31 343 GLY A C 1
ATOM 2811 O O . GLY A 1 343 ? 17.868 -4.598 -16.442 1.00 98.31 343 GLY A O 1
ATOM 2812 N N . GLU A 1 344 ? 18.417 -2.555 -15.653 1.00 98.44 344 GLU A N 1
ATOM 2813 C CA . GLU A 1 344 ? 19.595 -2.316 -16.505 1.00 98.44 344 GLU A CA 1
ATOM 2814 C C . GLU A 1 344 ? 19.235 -2.358 -18.001 1.00 98.44 344 GLU A C 1
ATOM 2816 O O . GLU A 1 344 ? 19.778 -3.138 -18.787 1.00 98.44 344 GLU A O 1
ATOM 2821 N N . LEU A 1 345 ? 18.258 -1.531 -18.396 1.00 98.75 345 LEU A N 1
ATOM 2822 C CA . LEU A 1 345 ? 17.722 -1.490 -19.762 1.00 98.75 345 LEU A CA 1
ATOM 2823 C C . LEU A 1 345 ? 18.806 -1.258 -20.825 1.00 98.75 345 LEU A C 1
ATOM 2825 O O . LEU A 1 345 ? 18.764 -1.866 -21.895 1.00 98.75 345 LEU A O 1
ATOM 2829 N N . ASP A 1 346 ? 19.772 -0.392 -20.537 1.00 98.31 346 ASP A N 1
ATOM 2830 C CA . ASP A 1 346 ? 20.926 -0.109 -21.386 1.00 98.31 346 ASP A CA 1
ATOM 2831 C C . ASP A 1 346 ? 21.776 -1.357 -21.635 1.00 98.31 346 ASP A C 1
ATOM 2833 O O . ASP A 1 346 ? 22.074 -1.666 -22.791 1.00 98.31 346 ASP A O 1
ATOM 2837 N N . VAL A 1 347 ? 22.079 -2.118 -20.582 1.00 98.12 347 VAL A N 1
ATOM 2838 C CA . VAL A 1 347 ? 22.825 -3.380 -20.673 1.00 98.12 347 VAL A CA 1
ATOM 2839 C C . VAL A 1 347 ? 22.030 -4.398 -21.485 1.00 98.12 347 VAL A C 1
ATOM 2841 O O . VAL A 1 347 ? 22.555 -4.988 -22.428 1.00 98.12 347 VAL A O 1
ATOM 2844 N N . ALA A 1 348 ? 20.742 -4.558 -21.180 1.00 98.25 348 ALA A N 1
ATOM 2845 C CA . ALA A 1 348 ? 19.883 -5.534 -21.842 1.00 98.25 348 ALA A CA 1
ATOM 2846 C C . ALA A 1 348 ? 19.727 -5.268 -23.352 1.00 98.25 348 ALA A C 1
ATOM 2848 O O . ALA A 1 348 ? 19.676 -6.209 -24.144 1.00 98.25 348 ALA A O 1
ATOM 2849 N N . LEU A 1 349 ? 19.668 -4.000 -23.773 1.00 98.38 349 LEU A N 1
ATOM 2850 C CA . LEU A 1 349 ? 19.590 -3.625 -25.190 1.00 98.38 349 LEU A CA 1
ATOM 2851 C C . LEU A 1 349 ? 20.957 -3.608 -25.894 1.00 98.38 349 LEU A C 1
ATOM 2853 O O . LEU A 1 349 ? 21.006 -3.631 -27.132 1.00 98.38 349 LEU A O 1
ATOM 2857 N N . TYR A 1 350 ? 22.063 -3.576 -25.147 1.00 97.38 350 TYR A N 1
ATOM 2858 C CA . TYR A 1 350 ? 23.414 -3.640 -25.708 1.00 97.38 350 TYR A CA 1
ATOM 2859 C C . TYR A 1 350 ? 23.747 -5.011 -26.313 1.00 97.38 350 TYR A C 1
ATOM 2861 O O . TYR A 1 350 ? 24.587 -5.097 -27.207 1.00 97.38 350 TYR A O 1
ATOM 2869 N N . GLU A 1 351 ? 23.044 -6.067 -25.909 1.00 96.56 351 GLU A N 1
ATOM 2870 C CA . GLU A 1 351 ? 23.177 -7.398 -26.505 1.00 96.56 351 GLU A CA 1
ATOM 2871 C C . GLU A 1 351 ? 22.917 -7.383 -28.018 1.00 96.56 351 GLU A C 1
ATOM 2873 O O . GLU A 1 351 ? 22.056 -6.647 -28.513 1.00 96.56 351 GLU A O 1
ATOM 2878 N N . GLU A 1 352 ? 23.665 -8.196 -28.772 1.00 95.06 352 GLU A N 1
ATOM 2879 C CA . GLU A 1 352 ? 23.543 -8.289 -30.238 1.00 95.06 352 GLU A CA 1
ATOM 2880 C C . GLU A 1 352 ? 22.139 -8.735 -30.659 1.00 95.06 352 GLU A C 1
ATOM 2882 O O . GLU A 1 352 ? 21.573 -8.229 -31.627 1.00 95.06 352 GLU A O 1
ATOM 2887 N N . THR A 1 353 ? 21.543 -9.646 -29.891 1.00 95.00 353 THR A N 1
ATOM 2888 C CA . THR A 1 353 ? 20.170 -10.097 -30.100 1.00 95.00 353 THR A CA 1
ATOM 2889 C C . THR A 1 353 ? 19.418 -10.146 -28.782 1.00 95.00 353 THR A C 1
ATOM 2891 O O . THR A 1 353 ? 19.940 -10.644 -27.791 1.00 95.00 353 THR A O 1
ATOM 2894 N N . ILE A 1 354 ? 18.163 -9.709 -28.802 1.00 97.69 354 ILE A N 1
ATOM 2895 C CA . ILE A 1 354 ? 17.251 -9.753 -27.650 1.00 97.69 354 ILE A CA 1
ATOM 2896 C C . ILE A 1 354 ? 16.029 -10.620 -27.950 1.00 97.69 354 ILE A C 1
ATOM 2898 O O . ILE A 1 354 ? 15.788 -10.948 -29.108 1.00 97.69 354 ILE A O 1
ATOM 2902 N N . SER A 1 355 ? 15.232 -10.994 -26.948 1.00 98.06 355 SER A N 1
ATOM 2903 C CA . SER A 1 355 ? 13.940 -11.654 -27.184 1.00 98.06 355 SER A CA 1
ATOM 2904 C C . SER A 1 355 ? 12.871 -10.648 -27.637 1.00 98.06 355 SER A C 1
ATOM 2906 O O . SER A 1 355 ? 12.970 -9.452 -27.359 1.00 98.06 355 SER A O 1
ATOM 2908 N N . LYS A 1 356 ? 11.808 -11.125 -28.304 1.00 97.44 356 LYS A N 1
ATOM 2909 C CA . LYS A 1 356 ? 10.650 -10.273 -28.642 1.00 97.44 356 LYS A CA 1
ATOM 2910 C C . LYS A 1 356 ? 9.968 -9.721 -27.389 1.00 97.44 356 LYS A C 1
ATOM 2912 O O . LYS A 1 356 ? 9.515 -8.587 -27.389 1.00 97.44 356 LYS A O 1
ATOM 2917 N N . GLU A 1 357 ? 9.932 -10.510 -26.320 1.00 98.00 357 GLU A N 1
ATOM 2918 C CA . GLU A 1 357 ? 9.363 -10.086 -25.044 1.00 98.00 357 GLU A CA 1
ATOM 2919 C C . GLU A 1 357 ? 10.148 -8.927 -24.417 1.00 98.00 357 GLU A C 1
ATOM 2921 O O . GLU A 1 357 ? 9.541 -7.953 -23.974 1.00 98.00 357 GLU A O 1
ATOM 2926 N N . LEU A 1 358 ? 11.486 -8.989 -24.445 1.00 98.56 358 LEU A N 1
ATOM 2927 C CA . LEU A 1 358 ? 12.338 -7.888 -23.996 1.00 98.56 358 LEU A CA 1
ATOM 2928 C C . LEU A 1 358 ? 12.165 -6.650 -24.879 1.00 98.56 358 LEU A C 1
ATOM 2930 O O . LEU A 1 358 ? 12.062 -5.548 -24.353 1.00 98.56 358 LEU A O 1
ATOM 2934 N N . TYR A 1 359 ? 12.079 -6.823 -26.201 1.00 98.62 359 TYR A N 1
ATOM 2935 C CA . TYR A 1 359 ? 11.795 -5.717 -27.117 1.00 98.62 359 TYR A CA 1
ATOM 2936 C C . TYR A 1 359 ? 10.458 -5.030 -26.790 1.00 98.62 359 TYR A C 1
ATOM 2938 O O . TYR A 1 359 ? 10.398 -3.806 -26.720 1.00 98.62 359 TYR A O 1
ATOM 2946 N N . ASP A 1 360 ? 9.401 -5.798 -26.522 1.00 98.44 360 ASP A N 1
ATOM 2947 C CA . ASP A 1 360 ? 8.077 -5.246 -26.210 1.00 98.44 360 ASP A CA 1
ATOM 2948 C C . ASP A 1 360 ? 8.048 -4.484 -24.892 1.00 98.44 360 ASP A C 1
ATOM 2950 O O . ASP A 1 360 ? 7.481 -3.391 -24.818 1.00 98.44 360 ASP A O 1
ATOM 2954 N N . GLY A 1 361 ? 8.678 -5.040 -23.860 1.00 98.50 361 GLY A N 1
ATOM 2955 C CA . GLY A 1 361 ? 8.787 -4.375 -22.570 1.00 98.50 361 GLY A CA 1
ATOM 2956 C C . GLY A 1 361 ? 9.670 -3.127 -22.618 1.00 98.50 361 GLY A C 1
ATOM 2957 O O . GLY A 1 361 ? 9.268 -2.074 -22.123 1.00 98.50 361 GLY A O 1
ATOM 2958 N N . ALA A 1 362 ? 10.813 -3.193 -23.308 1.00 98.69 362 ALA A N 1
ATOM 2959 C CA . ALA A 1 362 ? 11.670 -2.035 -23.553 1.00 98.69 362 ALA A CA 1
ATOM 2960 C C . ALA A 1 362 ? 10.928 -0.931 -24.317 1.00 98.69 362 ALA A C 1
ATOM 2962 O O . ALA A 1 362 ? 11.043 0.240 -23.966 1.00 98.69 362 ALA A O 1
ATOM 2963 N N . GLY A 1 363 ? 10.124 -1.294 -25.320 1.00 98.44 363 GLY A N 1
ATOM 2964 C CA . GLY A 1 363 ? 9.299 -0.348 -26.068 1.00 98.44 363 GLY A CA 1
ATOM 2965 C C . GLY A 1 363 ? 8.268 0.357 -25.187 1.00 98.44 363 GLY A C 1
ATOM 2966 O O . GLY A 1 363 ? 8.091 1.567 -25.317 1.00 98.44 363 GLY A O 1
ATOM 2967 N N . LEU A 1 364 ? 7.634 -0.372 -24.260 1.00 98.31 364 LEU A N 1
ATOM 2968 C CA . LEU A 1 364 ? 6.710 0.200 -23.277 1.00 98.31 364 LEU A CA 1
ATOM 2969 C C . LEU A 1 364 ? 7.423 1.179 -22.333 1.00 98.31 364 LEU A C 1
ATOM 2971 O O . LEU A 1 364 ? 6.940 2.291 -22.134 1.00 98.31 364 LEU A O 1
ATOM 2975 N N . ILE A 1 365 ? 8.580 0.782 -21.794 1.00 98.75 365 ILE A N 1
ATOM 2976 C CA . ILE A 1 365 ? 9.389 1.618 -20.897 1.00 98.75 365 ILE A CA 1
ATOM 2977 C C . ILE A 1 365 ? 9.840 2.892 -21.613 1.00 98.75 365 ILE A C 1
ATOM 2979 O O . ILE A 1 365 ? 9.664 3.982 -21.082 1.00 98.75 365 ILE A O 1
ATOM 2983 N N . ILE A 1 366 ? 10.378 2.774 -22.829 1.00 98.62 366 ILE A N 1
ATOM 2984 C CA . ILE A 1 366 ? 10.832 3.924 -23.620 1.00 98.62 366 ILE A CA 1
ATOM 2985 C C . ILE A 1 366 ? 9.662 4.854 -23.930 1.00 98.62 366 ILE A C 1
ATOM 2987 O O . ILE A 1 366 ? 9.776 6.056 -23.727 1.00 98.62 366 ILE A O 1
ATOM 2991 N N . GLN A 1 367 ? 8.523 4.321 -24.374 1.00 97.75 367 GLN A N 1
ATOM 2992 C CA . GLN A 1 367 ? 7.344 5.141 -24.644 1.00 97.75 367 GLN A CA 1
ATOM 2993 C C . GLN A 1 367 ? 6.874 5.895 -23.392 1.00 97.75 367 GLN A C 1
ATOM 2995 O O . GLN A 1 367 ? 6.521 7.066 -23.491 1.00 97.75 367 GLN A O 1
ATOM 3000 N N . ALA A 1 368 ? 6.887 5.242 -22.230 1.00 97.75 368 ALA A N 1
ATOM 3001 C CA . ALA A 1 368 ? 6.497 5.860 -20.970 1.00 97.75 368 ALA A CA 1
ATOM 3002 C C . ALA A 1 368 ? 7.517 6.908 -20.484 1.00 97.75 368 ALA A C 1
ATOM 3004 O O . ALA A 1 368 ? 7.106 7.956 -20.003 1.00 97.75 368 ALA A O 1
ATOM 3005 N N . LEU A 1 369 ? 8.823 6.680 -20.671 1.00 98.31 369 LEU A N 1
ATOM 3006 C CA . LEU A 1 369 ? 9.877 7.669 -20.395 1.00 98.31 369 LEU A CA 1
ATOM 3007 C C . LEU A 1 369 ? 9.804 8.896 -21.315 1.00 98.31 369 LEU A C 1
ATOM 3009 O O . LEU A 1 369 ? 10.242 9.977 -20.934 1.00 98.31 369 LEU A O 1
ATOM 3013 N N . LEU A 1 370 ? 9.302 8.727 -22.538 1.00 97.38 370 LEU A N 1
ATOM 3014 C CA . LEU A 1 370 ? 9.136 9.808 -23.512 1.00 97.38 370 LEU A CA 1
ATOM 3015 C C . LEU A 1 370 ? 7.833 10.597 -23.326 1.00 97.38 370 LEU A C 1
ATOM 3017 O O . LEU A 1 370 ? 7.622 11.573 -24.042 1.00 97.38 370 LEU A O 1
ATOM 3021 N N . ASN A 1 371 ? 6.960 10.179 -22.409 1.00 94.56 371 ASN A N 1
ATOM 3022 C CA . ASN A 1 371 ? 5.734 10.902 -22.100 1.00 94.56 371 ASN A CA 1
ATOM 3023 C C . ASN A 1 371 ? 6.055 12.169 -21.285 1.00 94.56 371 ASN A C 1
ATOM 3025 O O . ASN A 1 371 ? 6.820 12.110 -20.326 1.00 94.56 371 ASN A O 1
ATOM 3029 N N . GLU A 1 372 ? 5.454 13.301 -21.655 1.00 88.50 372 GLU A N 1
ATOM 3030 C CA . GLU A 1 372 ? 5.627 14.593 -20.977 1.00 88.50 372 GLU A CA 1
ATOM 3031 C C . GLU A 1 372 ? 5.094 14.588 -19.536 1.00 88.50 372 GLU A C 1
ATOM 3033 O O . GLU A 1 372 ? 5.619 15.306 -18.689 1.00 88.50 372 GLU A O 1
ATOM 3038 N N . ASP A 1 373 ? 4.104 13.742 -19.239 1.00 88.44 373 ASP A N 1
ATOM 3039 C CA . ASP A 1 373 ? 3.523 13.599 -17.898 1.00 88.44 373 ASP A CA 1
ATOM 3040 C C . ASP A 1 373 ? 4.366 12.701 -16.966 1.00 88.44 373 ASP A C 1
ATOM 3042 O O . ASP A 1 373 ? 3.992 12.465 -15.814 1.00 88.44 373 ASP A O 1
ATOM 3046 N N . ALA A 1 374 ? 5.497 12.162 -17.442 1.00 91.62 374 ALA A N 1
ATOM 3047 C CA . ALA A 1 374 ? 6.344 11.289 -16.640 1.00 91.62 374 ALA A CA 1
ATOM 3048 C C . ALA A 1 374 ? 7.004 12.058 -15.476 1.00 91.62 374 ALA A C 1
ATOM 3050 O O . ALA A 1 374 ? 7.694 13.048 -15.718 1.00 91.62 374 ALA A O 1
ATOM 3051 N N . PRO A 1 375 ? 6.905 11.578 -14.215 1.00 92.00 375 PRO A N 1
ATOM 3052 C CA . PRO A 1 375 ? 7.583 12.220 -13.084 1.00 92.00 375 PRO A CA 1
ATOM 3053 C C . PRO A 1 375 ? 9.109 12.287 -13.243 1.00 92.00 375 PRO A C 1
ATOM 3055 O O . PRO A 1 375 ? 9.752 13.185 -12.706 1.00 92.00 375 PRO A O 1
ATOM 3058 N N . ARG A 1 376 ? 9.681 11.301 -13.948 1.00 94.94 376 ARG A N 1
ATOM 3059 C CA . ARG A 1 376 ? 11.068 11.271 -14.421 1.00 94.94 376 ARG A CA 1
ATOM 3060 C C . ARG A 1 376 ? 11.082 10.732 -15.843 1.00 94.94 376 ARG A C 1
ATOM 3062 O O . ARG A 1 376 ? 10.655 9.595 -16.069 1.00 94.94 376 ARG A O 1
ATOM 3069 N N . GLY A 1 377 ? 11.546 11.550 -16.775 1.00 95.62 377 GLY A N 1
ATOM 3070 C CA . GLY A 1 377 ? 11.500 11.272 -18.205 1.00 95.62 377 GLY A CA 1
ATOM 3071 C C . GLY A 1 377 ? 12.791 10.663 -18.744 1.00 95.62 377 GLY A C 1
ATOM 3072 O O . GLY A 1 377 ? 13.732 10.350 -18.012 1.00 95.62 377 GLY A O 1
ATOM 3073 N N . ILE A 1 378 ? 12.857 10.517 -20.068 1.00 96.25 378 ILE A N 1
ATOM 3074 C CA . ILE A 1 378 ? 14.048 10.010 -20.759 1.00 96.25 378 ILE A CA 1
ATOM 3075 C C . ILE A 1 378 ? 15.270 10.909 -20.530 1.00 96.25 378 ILE A C 1
ATOM 3077 O O . ILE A 1 378 ? 16.391 10.415 -20.488 1.00 96.25 378 ILE A O 1
ATOM 3081 N N . ASP A 1 379 ? 15.061 12.218 -20.360 1.00 93.00 379 ASP A N 1
ATOM 3082 C CA . ASP A 1 379 ? 16.142 13.181 -20.153 1.00 93.00 379 ASP A CA 1
ATOM 3083 C C . ASP A 1 379 ? 16.788 13.040 -18.760 1.00 93.00 379 ASP A C 1
ATOM 3085 O O . ASP A 1 379 ? 17.941 13.429 -18.592 1.00 93.00 379 ASP A O 1
ATOM 3089 N N . ASP A 1 380 ? 16.110 12.398 -17.801 1.00 94.44 380 ASP A N 1
ATOM 3090 C CA . ASP A 1 380 ? 16.673 12.041 -16.491 1.00 94.44 380 ASP A CA 1
ATOM 3091 C C . ASP A 1 380 ? 17.459 10.720 -16.522 1.00 94.44 380 ASP A C 1
ATOM 3093 O O . ASP A 1 380 ? 18.177 10.395 -15.574 1.00 94.44 380 ASP A O 1
ATOM 3097 N N . TYR A 1 381 ? 17.309 9.915 -17.580 1.00 96.00 381 TYR A N 1
ATOM 3098 C CA . TYR A 1 381 ? 17.936 8.601 -17.685 1.00 96.00 381 TYR A CA 1
ATOM 3099 C C . TYR A 1 381 ? 19.346 8.710 -18.305 1.00 96.00 381 TYR A C 1
ATOM 3101 O O . TYR A 1 381 ? 19.461 9.060 -19.483 1.00 96.00 381 TYR A O 1
ATOM 3109 N N . PRO A 1 382 ? 20.430 8.355 -17.579 1.00 92.81 382 PRO A N 1
ATOM 3110 C CA . PRO A 1 382 ? 21.811 8.627 -18.013 1.00 92.81 382 PRO A CA 1
ATOM 3111 C C . PRO A 1 382 ? 22.235 7.978 -19.338 1.00 92.81 382 PRO A C 1
ATOM 3113 O O . PRO A 1 382 ? 23.169 8.437 -19.994 1.00 92.81 382 PRO A O 1
ATOM 3116 N N . TYR A 1 383 ? 21.575 6.885 -19.727 1.00 95.38 383 TYR A N 1
ATOM 3117 C CA . TYR A 1 383 ? 21.900 6.104 -20.926 1.00 95.38 383 TYR A CA 1
ATOM 3118 C C . TYR A 1 383 ? 20.870 6.293 -22.044 1.00 95.38 383 TYR A C 1
ATOM 3120 O O . TYR A 1 383 ? 20.736 5.435 -22.919 1.00 95.38 383 TYR A O 1
ATOM 3128 N N . ALA A 1 384 ? 20.137 7.412 -22.027 1.00 95.69 384 ALA A N 1
ATOM 3129 C CA . ALA A 1 384 ? 19.062 7.719 -22.965 1.00 95.69 384 ALA A CA 1
ATOM 3130 C C . ALA A 1 384 ? 19.457 7.512 -24.434 1.00 95.69 384 ALA A C 1
ATOM 3132 O O . ALA A 1 384 ? 18.810 6.740 -25.143 1.00 95.69 384 ALA A O 1
ATOM 3133 N N . SER A 1 385 ? 20.543 8.144 -24.890 1.00 94.81 385 SER A N 1
ATOM 3134 C CA . SER A 1 385 ? 20.965 8.062 -26.294 1.00 94.81 385 SER A CA 1
ATOM 3135 C C . SER A 1 385 ? 21.324 6.635 -26.717 1.00 94.81 385 SER A C 1
ATOM 3137 O O . SER A 1 385 ? 20.950 6.192 -27.806 1.00 94.81 385 SER A O 1
ATOM 3139 N N . VAL A 1 386 ? 21.982 5.883 -25.832 1.00 94.94 386 VAL A N 1
ATOM 3140 C CA . VAL A 1 386 ? 22.346 4.479 -26.056 1.00 94.94 386 VAL A CA 1
ATOM 3141 C C . VAL A 1 386 ? 21.094 3.615 -26.163 1.00 94.94 386 VAL A C 1
ATOM 3143 O O . VAL A 1 386 ? 20.951 2.876 -27.137 1.00 94.94 386 VAL A O 1
ATOM 3146 N N . VAL A 1 387 ? 20.166 3.736 -25.213 1.00 97.81 387 VAL A N 1
ATOM 3147 C CA . VAL A 1 387 ? 18.922 2.955 -25.195 1.00 97.81 387 VAL A CA 1
ATOM 3148 C C . VAL A 1 387 ? 18.070 3.233 -26.428 1.00 97.81 387 VAL A C 1
ATOM 3150 O O . VAL A 1 387 ? 17.647 2.280 -27.084 1.00 97.81 387 VAL A O 1
ATOM 3153 N N . LEU A 1 388 ? 17.866 4.501 -26.802 1.00 98.12 388 LEU A N 1
ATOM 3154 C CA . LEU A 1 388 ? 17.081 4.831 -27.995 1.00 98.12 388 LEU A CA 1
ATOM 3155 C C . LEU A 1 388 ? 17.746 4.291 -29.268 1.00 98.12 388 LEU A C 1
ATOM 3157 O O . LEU A 1 388 ? 17.082 3.664 -30.091 1.00 98.12 388 LEU A O 1
ATOM 3161 N N . SER A 1 389 ? 19.062 4.467 -29.410 1.00 96.88 389 SER A N 1
ATOM 3162 C CA . SER A 1 389 ? 19.816 3.963 -30.563 1.00 96.88 389 SER A CA 1
ATOM 3163 C C . SER A 1 389 ? 19.728 2.437 -30.691 1.00 96.88 389 SER A C 1
ATOM 3165 O O . SER A 1 389 ? 19.362 1.913 -31.748 1.00 96.88 389 SER A O 1
ATOM 3167 N N . ARG A 1 390 ? 19.982 1.704 -29.598 1.00 97.88 390 ARG A N 1
ATOM 3168 C CA . ARG A 1 390 ? 19.906 0.235 -29.583 1.00 97.88 390 ARG A CA 1
ATOM 3169 C C . ARG A 1 390 ? 18.486 -0.264 -29.829 1.00 97.88 390 ARG A C 1
ATOM 3171 O O . ARG A 1 390 ? 18.307 -1.223 -30.577 1.00 97.88 390 ARG A O 1
ATOM 3178 N N . PHE A 1 391 ? 17.473 0.386 -29.262 1.00 98.44 391 PHE A N 1
ATOM 3179 C CA . PHE A 1 391 ? 16.080 0.009 -29.490 1.00 98.44 391 PHE A CA 1
ATOM 3180 C C . PHE A 1 391 ? 15.678 0.147 -30.965 1.00 98.44 391 PHE A C 1
ATOM 3182 O O . PHE A 1 391 ? 15.118 -0.789 -31.542 1.00 98.44 391 PHE A O 1
ATOM 3189 N N . VAL A 1 392 ? 16.006 1.278 -31.602 1.00 97.69 392 VAL A N 1
ATOM 3190 C CA . VAL A 1 392 ? 15.713 1.505 -33.028 1.00 97.69 392 VAL A CA 1
ATOM 3191 C C . VAL A 1 392 ? 16.484 0.515 -33.911 1.00 97.69 392 VAL A C 1
ATOM 3193 O O . VAL A 1 392 ? 15.938 0.021 -34.898 1.00 97.69 392 VAL A O 1
ATOM 3196 N N . HIS A 1 393 ? 17.714 0.151 -33.542 1.00 96.38 393 HIS A N 1
ATOM 3197 C CA . HIS A 1 393 ? 18.455 -0.908 -34.228 1.00 96.38 393 HIS A CA 1
ATOM 3198 C C . HIS A 1 393 ? 17.722 -2.261 -34.162 1.00 96.38 393 HIS A C 1
ATOM 3200 O O . HIS A 1 393 ? 17.456 -2.876 -35.197 1.00 96.38 393 HIS A O 1
ATOM 3206 N N . HIS A 1 394 ? 17.305 -2.696 -32.967 1.00 97.75 394 HIS A N 1
ATOM 3207 C CA . HIS A 1 394 ? 16.551 -3.947 -32.782 1.00 97.75 394 HIS A CA 1
ATOM 3208 C C . HIS A 1 394 ? 15.192 -3.944 -33.498 1.00 97.75 394 HIS A C 1
ATOM 3210 O O . HIS A 1 394 ? 14.698 -5.000 -33.910 1.00 97.75 394 HIS A O 1
ATOM 3216 N N . ALA A 1 395 ? 14.602 -2.767 -33.719 1.00 96.88 395 ALA A N 1
ATOM 3217 C CA . ALA A 1 395 ? 13.350 -2.626 -34.454 1.00 96.88 395 ALA A CA 1
ATOM 3218 C C . ALA A 1 395 ? 13.440 -3.131 -35.905 1.00 96.88 395 ALA A C 1
ATOM 3220 O O . ALA A 1 395 ? 12.426 -3.562 -36.447 1.00 96.88 395 ALA A O 1
ATOM 3221 N N . GLN A 1 396 ? 14.630 -3.184 -36.518 1.00 93.56 396 GLN A N 1
ATOM 3222 C CA . GLN A 1 396 ? 14.802 -3.730 -37.877 1.00 93.56 396 GLN A CA 1
ATOM 3223 C C . GLN A 1 396 ? 14.363 -5.196 -37.962 1.00 93.56 396 GLN A C 1
ATOM 3225 O O . GLN A 1 396 ? 13.828 -5.641 -38.977 1.00 93.56 396 GLN A O 1
ATOM 3230 N N . LYS A 1 397 ? 14.554 -5.942 -36.871 1.00 94.56 397 LYS A N 1
ATOM 3231 C CA . LYS A 1 397 ? 14.128 -7.335 -36.746 1.00 94.56 397 LYS A CA 1
ATOM 3232 C C . LYS A 1 397 ? 12.692 -7.446 -36.230 1.00 94.56 397 LYS A C 1
ATOM 3234 O O . LYS A 1 397 ? 11.922 -8.268 -36.730 1.00 94.56 397 LYS A O 1
ATOM 3239 N N . TYR A 1 398 ? 12.337 -6.647 -35.223 1.00 96.19 398 TYR A N 1
ATOM 3240 C CA . TYR A 1 398 ? 11.124 -6.862 -34.428 1.00 96.19 398 TYR A CA 1
ATOM 3241 C C . TYR A 1 398 ? 9.914 -6.002 -34.801 1.00 96.19 398 TYR A C 1
ATOM 3243 O O . TYR A 1 398 ? 8.801 -6.374 -34.433 1.00 96.19 398 TYR A O 1
ATOM 3251 N N . CYS A 1 399 ? 10.084 -4.913 -35.555 1.00 94.62 399 CYS A N 1
ATOM 3252 C CA . CYS A 1 399 ? 8.979 -4.045 -35.960 1.00 94.62 399 CYS A CA 1
ATOM 3253 C C . CYS A 1 399 ? 8.148 -4.689 -37.077 1.00 94.62 399 CYS A C 1
ATOM 3255 O O . CYS A 1 399 ? 8.434 -4.543 -38.267 1.00 94.62 399 CYS A O 1
ATOM 3257 N N . GLN A 1 400 ? 7.110 -5.437 -36.697 1.00 92.38 400 GLN A N 1
ATOM 3258 C CA . GLN A 1 400 ? 6.268 -6.174 -37.644 1.00 92.38 400 GLN A CA 1
ATOM 3259 C C . GLN A 1 400 ? 4.807 -5.736 -37.606 1.00 92.38 400 GLN A C 1
ATOM 3261 O O . GLN A 1 400 ? 4.133 -5.786 -38.641 1.00 92.38 400 GLN A O 1
ATOM 3266 N N . THR A 1 401 ? 4.340 -5.268 -36.450 1.00 92.44 401 THR A N 1
ATOM 3267 C CA . THR A 1 401 ? 2.961 -4.858 -36.170 1.00 92.44 401 THR A CA 1
ATOM 3268 C C . THR A 1 401 ? 2.872 -3.382 -35.786 1.00 92.44 401 THR A C 1
ATOM 3270 O O . THR A 1 401 ? 3.863 -2.748 -35.435 1.00 92.44 401 THR A O 1
ATOM 3273 N N . LEU A 1 402 ? 1.655 -2.831 -35.806 1.00 88.81 402 LEU A N 1
ATOM 3274 C CA . LEU A 1 402 ? 1.418 -1.444 -35.402 1.00 88.81 402 LEU A CA 1
ATOM 3275 C C . LEU A 1 402 ? 1.818 -1.182 -33.940 1.00 88.81 402 LEU A C 1
ATOM 3277 O O . LEU A 1 402 ? 2.295 -0.099 -33.617 1.00 88.81 402 LEU A O 1
ATOM 3281 N N . LYS A 1 403 ? 1.666 -2.188 -33.069 1.00 91.12 403 LYS A N 1
ATOM 3282 C CA . LYS A 1 403 ? 2.088 -2.101 -31.669 1.00 91.12 403 LYS A CA 1
ATOM 3283 C C . LYS A 1 403 ? 3.600 -1.898 -31.556 1.00 91.12 403 LYS A C 1
ATOM 3285 O O . LYS A 1 403 ? 4.033 -1.064 -30.770 1.00 91.12 403 LYS A O 1
ATOM 3290 N N . ASP A 1 404 ? 4.372 -2.610 -32.375 1.00 94.62 404 ASP A N 1
ATOM 3291 C CA . ASP A 1 404 ? 5.837 -2.508 -32.409 1.00 94.62 404 ASP A CA 1
ATOM 3292 C C . ASP A 1 404 ? 6.307 -1.145 -32.948 1.00 94.62 404 ASP A C 1
ATOM 3294 O O . ASP A 1 404 ? 7.397 -0.679 -32.629 1.00 94.62 404 ASP A O 1
ATOM 3298 N N . PHE A 1 405 ? 5.471 -0.489 -33.756 1.00 95.00 405 PHE A N 1
ATOM 3299 C CA . PHE A 1 405 ? 5.764 0.809 -34.357 1.00 95.00 405 PHE A CA 1
ATOM 3300 C C . PHE A 1 405 ? 5.505 1.997 -33.412 1.00 95.00 405 PHE A C 1
ATOM 3302 O O . PHE A 1 405 ? 6.142 3.040 -33.554 1.00 95.00 405 PHE A O 1
ATOM 3309 N N . TYR A 1 406 ? 4.614 1.876 -32.421 1.00 94.06 406 TYR A N 1
ATOM 3310 C CA . TYR A 1 406 ? 4.284 2.997 -31.526 1.00 94.06 406 TYR A CA 1
ATOM 3311 C C . TYR A 1 406 ? 5.469 3.567 -30.729 1.00 94.06 406 TYR A C 1
ATOM 3313 O O . TYR A 1 406 ? 5.567 4.795 -30.650 1.00 94.06 406 TYR A O 1
ATOM 3321 N N . PRO A 1 407 ? 6.389 2.754 -30.176 1.00 96.69 407 PRO A N 1
ATOM 3322 C CA . PRO A 1 407 ? 7.589 3.290 -29.542 1.00 96.69 407 PRO A CA 1
ATOM 3323 C C . PRO A 1 407 ? 8.474 4.069 -30.526 1.00 96.69 407 PRO A C 1
ATOM 3325 O O . PRO A 1 407 ? 9.020 5.105 -30.164 1.00 96.69 407 PRO A O 1
ATOM 3328 N N . LEU A 1 408 ? 8.566 3.637 -31.792 1.00 97.44 408 LEU A N 1
ATOM 3329 C CA . LEU A 1 408 ? 9.322 4.356 -32.827 1.00 97.44 408 LEU A CA 1
ATOM 3330 C C . LEU A 1 408 ? 8.687 5.708 -33.170 1.00 97.44 408 LEU A C 1
ATOM 3332 O O . LEU A 1 408 ? 9.408 6.678 -33.385 1.00 97.44 408 LEU A O 1
ATOM 3336 N N . LEU A 1 409 ? 7.353 5.795 -33.172 1.00 95.19 409 LEU A N 1
ATOM 3337 C CA . LEU A 1 409 ? 6.649 7.072 -33.318 1.00 95.19 409 LEU A CA 1
ATOM 3338 C C . LEU A 1 409 ? 6.946 8.024 -32.158 1.00 95.19 409 LEU A C 1
ATOM 3340 O O . LEU A 1 409 ? 7.236 9.188 -32.410 1.00 95.19 409 LEU A O 1
ATOM 3344 N N . ALA A 1 410 ? 6.921 7.533 -30.916 1.00 96.38 410 ALA A N 1
ATOM 3345 C CA . ALA A 1 410 ? 7.260 8.342 -29.744 1.00 96.38 410 ALA A CA 1
ATOM 3346 C C . ALA A 1 410 ? 8.718 8.837 -29.801 1.00 96.38 410 ALA A C 1
ATOM 3348 O O . ALA A 1 410 ? 8.984 10.013 -29.568 1.00 96.38 410 ALA A O 1
ATOM 3349 N N . ILE A 1 411 ? 9.660 7.970 -30.198 1.00 97.75 411 ILE A N 1
ATOM 3350 C CA . ILE A 1 411 ? 11.064 8.356 -30.423 1.00 97.75 411 ILE A CA 1
ATOM 3351 C C . ILE A 1 411 ? 11.158 9.420 -31.519 1.00 97.75 411 ILE A C 1
ATOM 3353 O O . ILE A 1 411 ? 11.882 10.400 -31.364 1.00 97.75 411 ILE A O 1
ATOM 3357 N N . ASN A 1 412 ? 10.428 9.257 -32.623 1.00 96.50 412 ASN A N 1
ATOM 3358 C CA . ASN A 1 412 ? 10.424 10.236 -33.703 1.00 96.50 412 ASN A CA 1
ATOM 3359 C C . ASN A 1 412 ? 9.854 11.592 -33.255 1.00 96.50 412 ASN A C 1
ATOM 3361 O O . ASN A 1 412 ? 10.411 12.623 -33.617 1.00 96.50 412 ASN A O 1
ATOM 3365 N N . GLU A 1 413 ? 8.773 11.614 -32.479 1.00 95.06 413 GLU A N 1
ATOM 3366 C CA . GLU A 1 413 ? 8.208 12.848 -31.913 1.00 95.06 413 GLU A CA 1
ATOM 3367 C C . GLU A 1 413 ? 9.225 13.552 -31.007 1.00 95.06 413 GLU A C 1
ATOM 3369 O O . G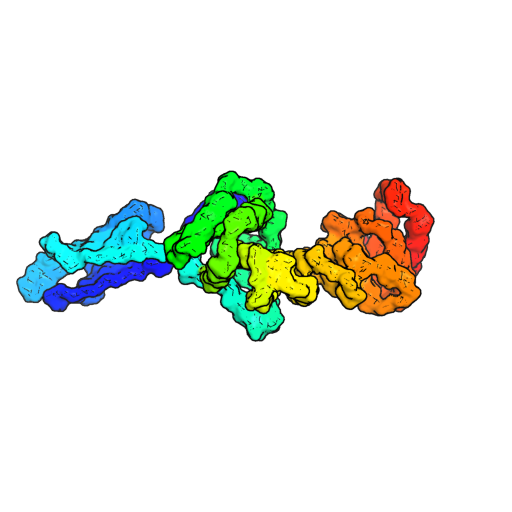LU A 1 413 ? 9.509 14.731 -31.204 1.00 95.06 413 GLU A O 1
ATOM 3374 N N . PHE A 1 414 ? 9.868 12.809 -30.107 1.00 95.62 414 PHE A N 1
ATOM 3375 C CA . PHE A 1 414 ? 10.913 13.331 -29.228 1.00 95.62 414 PHE A CA 1
ATOM 3376 C C . PHE A 1 414 ? 12.119 13.900 -29.992 1.00 95.62 414 PHE A C 1
ATOM 3378 O O . PHE A 1 414 ? 12.607 14.990 -29.682 1.00 95.62 414 PHE A O 1
ATOM 3385 N N . ILE A 1 415 ? 12.597 13.177 -31.010 1.00 95.19 415 ILE A N 1
ATOM 3386 C CA . ILE A 1 415 ? 13.726 13.587 -31.856 1.00 95.19 415 ILE A CA 1
ATOM 3387 C C . ILE A 1 415 ? 13.387 14.824 -32.690 1.00 95.19 415 ILE A C 1
ATOM 3389 O O . ILE A 1 415 ? 14.256 15.655 -32.909 1.00 95.19 415 ILE A O 1
ATOM 3393 N N . ASN A 1 416 ? 12.137 15.008 -33.110 1.00 93.12 416 ASN A N 1
ATOM 3394 C CA . ASN A 1 416 ? 11.736 16.182 -33.891 1.00 93.12 416 ASN A CA 1
ATOM 3395 C C . ASN A 1 416 ? 11.066 17.280 -33.044 1.00 93.12 416 ASN A C 1
ATOM 3397 O O . ASN A 1 416 ? 10.340 18.109 -33.593 1.00 93.12 416 ASN A O 1
ATOM 3401 N N . ALA A 1 417 ? 11.309 17.297 -31.728 1.00 92.62 417 ALA A N 1
ATOM 3402 C CA . ALA A 1 417 ? 10.918 18.399 -30.850 1.00 92.62 417 ALA A CA 1
ATOM 3403 C C . ALA A 1 417 ? 11.515 19.749 -31.307 1.00 92.62 417 ALA A C 1
ATOM 3405 O O . ALA A 1 417 ? 12.442 19.794 -32.121 1.00 92.62 417 ALA A O 1
ATOM 3406 N N . ASP A 1 418 ? 10.988 20.855 -30.766 1.00 92.38 418 ASP A N 1
ATOM 3407 C CA . ASP A 1 418 ? 11.416 22.215 -31.122 1.00 92.38 418 ASP A CA 1
ATOM 3408 C C . ASP A 1 418 ? 12.955 22.361 -31.045 1.00 92.38 418 ASP A C 1
ATOM 3410 O O . ASP A 1 418 ? 13.561 21.913 -30.064 1.00 92.38 418 ASP A O 1
ATOM 3414 N N . PRO A 1 419 ? 13.610 22.993 -32.041 1.00 90.75 419 PRO A N 1
ATOM 3415 C CA . PRO A 1 419 ? 15.059 23.189 -32.041 1.00 90.75 419 PRO A CA 1
ATOM 3416 C C . PRO A 1 419 ? 15.622 23.783 -30.744 1.00 90.75 419 PRO A C 1
ATOM 3418 O O . PRO A 1 419 ? 16.719 23.403 -30.344 1.00 90.75 419 PRO A O 1
ATOM 3421 N N . LYS A 1 420 ? 14.873 24.652 -30.051 1.00 91.50 420 LYS A N 1
ATOM 3422 C CA . LYS A 1 420 ? 15.286 25.233 -28.762 1.00 91.50 420 LYS A CA 1
ATOM 3423 C C . LYS A 1 420 ? 15.408 24.188 -27.655 1.00 91.50 420 LYS A C 1
ATOM 3425 O O . LYS A 1 420 ? 16.319 24.277 -26.839 1.00 91.50 420 LYS A O 1
ATOM 3430 N N . VAL A 1 421 ? 14.528 23.185 -27.642 1.00 91.31 421 VAL A N 1
ATOM 3431 C CA . VAL A 1 421 ? 14.610 22.058 -26.697 1.00 91.31 421 VAL A CA 1
ATOM 3432 C C . VAL A 1 421 ? 15.889 21.260 -26.959 1.00 91.31 421 VAL A C 1
ATOM 3434 O O . VAL A 1 421 ? 16.588 20.858 -26.031 1.00 91.31 421 VAL A O 1
ATOM 3437 N N . TRP A 1 422 ? 16.242 21.066 -28.231 1.00 93.62 422 TRP A N 1
ATOM 3438 C CA . TRP A 1 422 ? 17.470 20.365 -28.602 1.00 93.62 422 TRP A CA 1
ATOM 3439 C C . TRP A 1 422 ? 18.742 21.159 -28.304 1.00 93.62 422 TRP A C 1
ATOM 3441 O O . TRP A 1 422 ? 19.728 20.554 -27.888 1.00 93.62 422 TRP A O 1
ATOM 3451 N N . GLU A 1 423 ? 18.726 22.486 -28.447 1.00 91.69 423 GLU A N 1
ATOM 3452 C CA . GLU A 1 423 ? 19.830 23.343 -27.996 1.00 91.69 423 GLU A CA 1
ATOM 3453 C C . GLU A 1 423 ? 20.139 23.107 -26.510 1.00 91.69 423 GLU A C 1
ATOM 3455 O O . GLU A 1 423 ? 21.297 22.874 -26.165 1.00 91.69 423 GLU A O 1
ATOM 3460 N N . GLU A 1 424 ? 19.117 23.059 -25.650 1.00 90.00 424 GLU A N 1
ATOM 3461 C CA . GLU A 1 424 ? 19.280 22.743 -24.226 1.00 90.00 424 GLU A CA 1
ATOM 3462 C C . GLU A 1 424 ? 19.798 21.312 -24.006 1.00 90.00 424 GLU A C 1
ATOM 3464 O O . GLU A 1 424 ? 20.790 21.105 -23.301 1.00 90.00 424 GLU A O 1
ATOM 3469 N N . ARG A 1 425 ? 19.200 20.311 -24.663 1.00 92.50 425 ARG A N 1
ATOM 3470 C CA . ARG A 1 425 ? 19.631 18.906 -24.541 1.00 92.50 425 ARG A CA 1
ATOM 3471 C C . ARG A 1 425 ? 21.095 18.701 -24.932 1.00 92.50 425 ARG A C 1
ATOM 3473 O O . ARG A 1 425 ? 21.788 17.933 -24.262 1.00 92.50 425 ARG A O 1
ATOM 3480 N N . PHE A 1 426 ? 21.582 19.401 -25.960 1.00 93.00 426 PHE A N 1
ATOM 3481 C CA . PHE A 1 426 ? 22.985 19.339 -26.387 1.00 93.00 426 PHE A CA 1
ATOM 3482 C C . PHE A 1 426 ? 23.964 19.985 -25.405 1.00 93.00 426 PHE A C 1
ATOM 3484 O O . PHE A 1 426 ? 25.151 19.661 -25.440 1.00 93.00 426 PHE A O 1
ATOM 3491 N N . THR A 1 427 ? 23.499 20.883 -24.532 1.00 89.06 427 THR A N 1
ATOM 3492 C CA . THR A 1 427 ? 24.331 21.411 -23.435 1.00 89.06 427 THR A CA 1
ATOM 3493 C C . THR A 1 427 ? 24.431 20.460 -22.242 1.00 89.06 427 THR A C 1
ATOM 3495 O O . THR A 1 427 ? 25.319 20.631 -21.409 1.00 89.06 427 THR A O 1
ATOM 3498 N N . ASN A 1 428 ? 23.563 19.445 -22.189 1.00 85.88 428 ASN A N 1
ATOM 3499 C CA . ASN A 1 428 ? 23.499 18.439 -21.134 1.00 85.88 428 ASN A CA 1
ATOM 3500 C C . ASN A 1 428 ? 24.098 17.097 -21.608 1.00 85.88 428 ASN A C 1
ATOM 3502 O O . ASN A 1 428 ? 25.251 17.037 -22.032 1.00 85.88 428 ASN A O 1
ATOM 3506 N N . GLN A 1 429 ? 23.346 15.994 -21.503 1.00 86.50 429 GLN A N 1
ATOM 3507 C CA . GLN A 1 429 ? 23.853 14.640 -21.758 1.00 86.50 429 GLN A CA 1
ATOM 3508 C C . GLN A 1 429 ? 23.865 14.217 -23.238 1.00 86.50 429 GLN A C 1
ATOM 3510 O O . GLN A 1 429 ? 24.506 13.224 -23.582 1.00 86.50 429 GLN A O 1
ATOM 3515 N N . TRP A 1 430 ? 23.179 14.941 -24.130 1.00 92.12 430 TRP A N 1
ATOM 3516 C CA . TRP A 1 430 ? 23.013 14.523 -25.524 1.00 92.12 430 TRP A CA 1
ATOM 3517 C C . TRP A 1 430 ? 24.132 15.028 -26.431 1.00 92.12 430 TRP A C 1
ATOM 3519 O O . TRP A 1 430 ? 24.477 16.207 -26.428 1.00 92.12 430 TRP A O 1
ATOM 3529 N N . LYS A 1 431 ? 24.645 14.158 -27.309 1.00 91.44 431 LYS A N 1
ATOM 3530 C CA . LYS A 1 431 ? 25.614 14.552 -28.344 1.00 91.44 431 LYS A CA 1
ATOM 3531 C C . LYS A 1 431 ? 24.959 14.641 -29.715 1.00 91.44 431 LYS A C 1
ATOM 3533 O O . LYS A 1 431 ? 24.180 13.778 -30.113 1.00 91.44 431 LYS A O 1
ATOM 3538 N N . GLN A 1 432 ? 25.369 15.638 -30.499 1.00 91.12 432 GLN A N 1
ATOM 3539 C CA . GLN A 1 432 ? 24.778 15.912 -31.814 1.00 91.12 432 GLN A CA 1
ATOM 3540 C C . GLN A 1 432 ? 24.875 14.734 -32.801 1.00 91.12 432 GLN A C 1
ATOM 3542 O O . GLN A 1 432 ? 23.972 14.533 -33.609 1.00 91.12 432 GLN A O 1
ATOM 3547 N N . HIS A 1 433 ? 25.953 13.944 -32.753 1.00 91.19 433 HIS A N 1
ATOM 3548 C CA . HIS A 1 433 ? 26.101 12.773 -33.625 1.00 91.19 433 HIS A CA 1
ATOM 3549 C C . HIS A 1 433 ? 25.207 11.597 -33.198 1.00 91.19 433 HIS A C 1
ATOM 3551 O O . HIS A 1 433 ? 24.686 10.897 -34.061 1.00 91.19 433 HIS A O 1
ATOM 3557 N N . GLU A 1 434 ? 24.994 11.401 -31.892 1.00 91.19 434 GLU A N 1
ATOM 3558 C CA . GLU A 1 434 ? 24.090 10.372 -31.355 1.00 91.19 434 GLU A CA 1
ATOM 3559 C C . GLU A 1 434 ? 22.643 10.693 -31.748 1.00 91.19 434 GLU A C 1
ATOM 3561 O O . GLU A 1 434 ? 21.946 9.841 -32.295 1.00 91.19 434 GLU A O 1
ATOM 3566 N N . TYR A 1 435 ? 22.240 11.957 -31.580 1.00 93.62 435 TYR A N 1
ATOM 3567 C CA . TYR A 1 435 ? 20.955 12.485 -32.043 1.00 93.62 435 TYR A CA 1
ATOM 3568 C C . TYR A 1 435 ? 20.714 12.225 -33.539 1.00 93.62 435 TYR A C 1
ATOM 3570 O O . TYR A 1 435 ? 19.698 11.633 -33.905 1.00 93.62 435 TYR A O 1
ATOM 3578 N N . LYS A 1 436 ? 21.660 12.617 -34.408 1.00 93.25 436 LYS A N 1
ATOM 3579 C CA . LYS A 1 436 ? 21.522 12.440 -35.865 1.00 93.25 436 LYS A CA 1
ATOM 3580 C C . LYS A 1 436 ? 21.398 10.971 -36.256 1.00 93.25 436 LYS A C 1
ATOM 3582 O O . LYS A 1 436 ? 20.547 10.634 -37.068 1.00 93.25 436 LYS A O 1
ATOM 3587 N N . SER A 1 437 ? 22.201 10.103 -35.643 1.00 93.62 437 SER A N 1
ATOM 3588 C CA . SER A 1 437 ? 22.157 8.660 -35.902 1.00 93.62 437 SER A CA 1
ATOM 3589 C C . SER A 1 437 ? 20.782 8.059 -35.578 1.00 93.62 437 SER A C 1
ATOM 3591 O O . SER A 1 437 ? 20.211 7.314 -36.381 1.00 93.62 437 SER A O 1
ATOM 3593 N N . ILE A 1 438 ? 20.198 8.434 -34.433 1.00 96.06 438 ILE A N 1
ATOM 3594 C CA . ILE A 1 438 ? 18.847 8.000 -34.052 1.00 96.06 438 ILE A CA 1
ATOM 3595 C C . ILE A 1 438 ? 17.813 8.554 -35.040 1.00 96.06 438 ILE A C 1
ATOM 3597 O O . ILE A 1 438 ? 16.957 7.798 -35.500 1.00 96.06 438 ILE A O 1
ATOM 3601 N N . GLN A 1 439 ? 17.915 9.839 -35.402 1.00 95.38 439 GLN A N 1
ATOM 3602 C CA . GLN A 1 439 ? 17.016 10.489 -36.359 1.00 95.38 439 GLN A CA 1
ATOM 3603 C C . GLN A 1 439 ? 17.023 9.788 -37.723 1.00 95.38 439 GLN A C 1
ATOM 3605 O O . GLN A 1 439 ? 15.966 9.443 -38.245 1.00 95.38 439 GLN A O 1
ATOM 3610 N N . GLU A 1 440 ? 18.198 9.537 -38.292 1.00 94.25 440 GLU A N 1
ATOM 3611 C CA . GLU A 1 440 ? 18.337 8.860 -39.583 1.00 94.25 440 GLU A CA 1
ATOM 3612 C C . GLU A 1 440 ? 17.750 7.446 -39.535 1.00 94.25 440 GLU A C 1
ATOM 3614 O O . GLU A 1 440 ? 17.006 7.050 -40.434 1.00 94.25 440 GLU A O 1
ATOM 3619 N N . THR A 1 441 ? 18.019 6.703 -38.459 1.00 94.06 441 THR A N 1
ATOM 3620 C CA . THR A 1 441 ? 17.564 5.314 -38.341 1.00 94.06 441 THR A CA 1
ATOM 3621 C C . THR A 1 441 ? 16.052 5.225 -38.128 1.00 94.06 441 THR A C 1
ATOM 3623 O O . THR A 1 441 ? 15.396 4.398 -38.763 1.00 94.06 441 THR A O 1
ATOM 3626 N N . VAL A 1 442 ? 15.463 6.080 -37.281 1.00 95.62 442 VAL A N 1
ATOM 3627 C CA . VAL A 1 442 ? 14.011 6.055 -37.032 1.00 95.62 442 VAL A CA 1
ATOM 3628 C C . VAL A 1 442 ? 13.227 6.474 -38.279 1.00 95.62 442 VAL A C 1
ATOM 3630 O O . VAL A 1 442 ? 12.191 5.880 -38.579 1.00 95.62 442 VAL A O 1
ATOM 3633 N N . GLN A 1 443 ? 13.754 7.414 -39.071 1.00 93.44 443 GLN A N 1
ATOM 3634 C CA . GLN A 1 443 ? 13.126 7.879 -40.312 1.00 93.44 443 GLN A CA 1
ATOM 3635 C C . GLN A 1 443 ? 12.969 6.781 -41.369 1.00 93.44 443 GLN A C 1
ATOM 3637 O O . GLN A 1 443 ? 12.032 6.841 -42.166 1.00 93.44 443 GLN A O 1
ATOM 3642 N N . LEU A 1 444 ? 13.817 5.748 -41.363 1.00 93.31 444 LEU A N 1
ATOM 3643 C CA . LEU A 1 444 ? 13.639 4.586 -42.242 1.00 93.31 444 LEU A CA 1
ATOM 3644 C C . LEU A 1 444 ? 12.315 3.862 -41.967 1.00 93.31 444 LEU A C 1
ATOM 3646 O O . LEU A 1 444 ? 11.666 3.403 -42.902 1.00 93.31 444 LEU A O 1
ATOM 3650 N N . PHE A 1 445 ? 11.889 3.805 -40.701 1.00 93.62 445 PHE A N 1
ATOM 3651 C CA . PHE A 1 445 ? 10.604 3.221 -40.321 1.00 93.62 445 PHE A CA 1
ATOM 3652 C C . PHE A 1 445 ? 9.445 4.185 -40.566 1.00 93.62 445 PHE A C 1
ATOM 3654 O O . PHE A 1 445 ? 8.396 3.759 -41.036 1.00 93.62 445 PHE A O 1
ATOM 3661 N N . ILE A 1 446 ? 9.612 5.479 -40.268 1.00 92.75 446 ILE A N 1
ATOM 3662 C CA . ILE A 1 446 ? 8.546 6.480 -40.455 1.00 92.75 446 ILE A CA 1
ATOM 3663 C C . ILE A 1 446 ? 8.150 6.618 -41.928 1.00 92.75 446 ILE A C 1
ATOM 3665 O O . ILE A 1 446 ? 6.967 6.748 -42.239 1.00 92.75 446 ILE A O 1
ATOM 3669 N N . ASN A 1 447 ? 9.132 6.558 -42.828 1.00 90.69 447 ASN A N 1
ATOM 3670 C CA . ASN A 1 447 ? 8.914 6.693 -44.266 1.00 90.69 447 ASN A CA 1
ATOM 3671 C C . ASN A 1 447 ? 8.539 5.374 -44.956 1.00 90.69 447 ASN A C 1
ATOM 3673 O O . ASN A 1 447 ? 8.289 5.380 -46.162 1.00 90.69 447 ASN A O 1
ATOM 3677 N N . ASP A 1 448 ? 8.484 4.253 -44.228 1.00 90.06 448 ASP A N 1
ATOM 3678 C CA . ASP A 1 448 ? 8.031 2.983 -44.790 1.00 90.06 448 ASP A CA 1
ATOM 3679 C C . ASP A 1 448 ? 6.526 3.077 -45.128 1.00 90.06 448 ASP A C 1
ATOM 3681 O O . ASP A 1 448 ? 5.692 3.270 -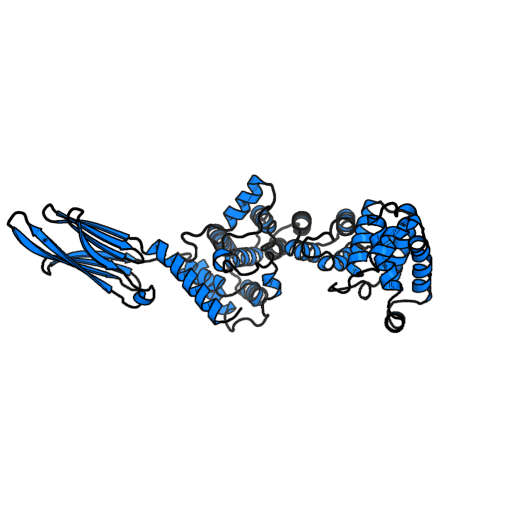44.230 1.00 90.06 448 ASP A O 1
ATOM 3685 N N . PRO A 1 449 ? 6.133 2.910 -46.409 1.00 85.62 449 PRO A N 1
ATOM 3686 C CA . PRO A 1 449 ? 4.736 2.984 -46.835 1.00 85.62 449 PRO A CA 1
ATOM 3687 C C . PRO A 1 449 ? 3.803 2.034 -46.078 1.00 85.62 449 PRO A C 1
ATOM 3689 O O . PRO A 1 449 ? 2.605 2.321 -45.972 1.00 85.62 449 PRO A O 1
ATOM 3692 N N . LYS A 1 450 ? 4.333 0.938 -45.513 1.00 86.75 450 LYS A N 1
ATOM 3693 C CA . LYS A 1 450 ? 3.597 -0.009 -44.664 1.00 86.75 450 LYS A CA 1
ATOM 3694 C C . LYS A 1 450 ? 2.897 0.680 -43.484 1.00 86.75 450 LYS A C 1
ATOM 3696 O O . LYS A 1 450 ? 1.837 0.216 -43.065 1.00 86.75 450 LYS A O 1
ATOM 3701 N N . TRP A 1 451 ? 3.436 1.793 -42.979 1.00 84.00 451 TRP A N 1
ATOM 3702 C CA . TRP A 1 451 ? 2.927 2.498 -41.793 1.00 84.00 451 TRP A CA 1
ATOM 3703 C C . TRP A 1 451 ? 2.154 3.793 -42.098 1.00 84.00 451 TRP A C 1
ATOM 3705 O O . TRP A 1 451 ? 1.681 4.464 -41.179 1.00 84.00 451 TRP A O 1
ATOM 3715 N N . SER A 1 452 ? 1.944 4.112 -43.378 1.00 71.56 452 SER A N 1
ATOM 3716 C CA . SER A 1 452 ? 1.331 5.363 -43.869 1.00 71.56 452 SER A CA 1
ATOM 3717 C C . SER A 1 452 ? -0.050 5.716 -43.281 1.00 71.56 452 SER A C 1
ATOM 3719 O O . SER A 1 452 ? -0.367 6.892 -43.108 1.00 71.56 452 SER A O 1
ATOM 3721 N N . LEU A 1 453 ? -0.876 4.722 -42.929 1.00 63.47 453 LEU A N 1
ATOM 3722 C CA . LEU A 1 453 ? -2.192 4.929 -42.294 1.00 63.47 453 LEU A CA 1
ATOM 3723 C C . LEU A 1 453 ? -2.103 5.286 -40.798 1.00 63.47 453 LEU A C 1
ATOM 3725 O O . LEU A 1 453 ? -3.020 5.896 -40.245 1.00 63.47 453 LEU A O 1
ATOM 3729 N N . ALA A 1 454 ? -1.023 4.885 -40.126 1.00 62.44 454 ALA A N 1
ATOM 3730 C CA . ALA A 1 454 ? -0.799 5.165 -38.709 1.00 62.44 454 ALA A CA 1
ATOM 3731 C C . ALA A 1 454 ? -0.226 6.570 -38.497 1.00 62.44 454 ALA A C 1
ATOM 3733 O O . ALA A 1 454 ? -0.645 7.278 -37.581 1.00 62.44 454 ALA A O 1
ATOM 3734 N N . THR A 1 455 ? 0.673 6.993 -39.388 1.00 60.34 455 THR A N 1
ATOM 3735 C CA . THR A 1 455 ? 1.251 8.342 -39.402 1.00 60.34 455 THR A CA 1
ATOM 3736 C C . THR A 1 455 ? 0.239 9.410 -39.815 1.00 60.34 455 THR A C 1
ATOM 3738 O O . THR A 1 455 ? 0.394 10.556 -39.437 1.00 60.34 455 THR A O 1
ATOM 3741 N N . THR A 1 456 ? -0.847 9.087 -40.520 1.00 57.94 456 THR A N 1
ATOM 3742 C CA . THR A 1 456 ? -1.893 10.083 -40.836 1.00 57.94 456 THR A CA 1
ATOM 3743 C C . THR A 1 456 ? -2.890 10.293 -39.694 1.00 57.94 456 THR A C 1
ATOM 3745 O O . THR A 1 456 ? -3.310 11.421 -39.451 1.00 57.94 456 THR A O 1
ATOM 3748 N N . LYS A 1 457 ? -3.255 9.246 -38.940 1.00 52.16 457 LYS A N 1
ATOM 3749 C CA . LYS A 1 457 ? -4.260 9.352 -37.861 1.00 52.16 457 LYS A CA 1
ATOM 3750 C C . LYS A 1 457 ? -3.787 10.104 -36.614 1.00 52.16 457 LYS A C 1
ATOM 3752 O O . LYS A 1 457 ? -4.617 10.724 -35.962 1.00 52.16 457 LYS A O 1
ATOM 3757 N N . LYS A 1 458 ? -2.496 10.051 -36.269 1.00 48.91 458 LYS A N 1
ATOM 3758 C CA . LYS A 1 458 ? -1.972 10.699 -35.051 1.00 48.91 458 LYS A CA 1
ATOM 3759 C C . LYS A 1 458 ? -1.732 12.206 -35.228 1.00 48.91 458 LYS A C 1
ATOM 3761 O O . LYS A 1 458 ? -1.960 12.958 -34.299 1.00 48.91 458 LYS A O 1
ATOM 3766 N N . PHE A 1 459 ? -1.378 12.650 -36.437 1.00 44.38 459 PHE A N 1
ATOM 3767 C CA . PHE A 1 459 ? -1.162 14.068 -36.770 1.00 44.38 459 PHE A CA 1
ATOM 3768 C C . PHE A 1 459 ? -2.463 14.821 -37.132 1.00 44.38 459 PHE A C 1
ATOM 3770 O O . PHE A 1 459 ? -2.408 15.956 -37.596 1.00 44.38 459 PHE A O 1
ATOM 3777 N N . SER A 1 460 ? -3.628 14.179 -36.961 1.00 33.25 460 SER A N 1
ATOM 3778 C CA . SER A 1 460 ? -4.958 14.740 -37.260 1.00 33.25 460 SER A CA 1
ATOM 3779 C C . SER A 1 460 ? -5.784 15.096 -36.012 1.00 33.25 460 SER A C 1
ATOM 3781 O O . SER A 1 460 ? -6.946 15.468 -36.173 1.00 33.25 460 SER A O 1
ATOM 3783 N N . ASN A 1 461 ? -5.231 14.953 -34.800 1.00 30.28 461 ASN A N 1
ATOM 3784 C CA . ASN A 1 461 ? -5.904 15.265 -33.531 1.00 30.28 461 ASN A CA 1
ATOM 3785 C C . ASN A 1 461 ? -5.189 16.382 -32.782 1.00 30.28 461 ASN A C 1
ATOM 3787 O O . ASN A 1 461 ? -3.949 16.276 -32.656 1.00 30.28 461 ASN A O 1
#

Organism: NCBI:txid633404

Secondary structure (DSSP, 8-state):
--HHHHHHHHHHHHHHHHHHHS-EEEEEEETTEEEEEEE-SSEEEEEETTEEEEEEE-S-GGGGGS-EEEEEEEEE-TTS-EEEEEEEEE-SSEEEEEEEETTEEEEEEEEE----TTTTS--HHHHHHHHHHHHSS------TTHHHH--TTSPPPPTTTGGGG--S-PPTTHHHHHHHHHHHHHHS--HHHHHHHHHHHTTS-HHHHHHHHHHHHHHTT--HHHHHHHHHHHHHH--SHHHHHHHHHHHHTS--GGGHHHHHHHHTSTTTHHHHHHHHHHHSSSHHHHHHHHHHH--SHHHHHHHHH----SHHHHHHIIIIIT--SS-SHHHHHHHHHHTTHHHHHHSSS--HHHHHHHHHHHHHHT-TT-SS-GGGSTTHHHHHHHHHHHHHHH--SHHHHHHHHHHHHHHTS-HHHHHHHHHTT--HHHHHHHHHHHHHHHT-GGGHHHHHHHTT-